Protein AF-A0A9D0C7T7-F1 (afdb_monomer_lite)

pLDDT: mean 84.13, std 13.8, range [41.16, 98.75]

Foldseek 3Di:
DALQLLLLLLVLLLLVAPQCQLQQVDPPLVHRNVLSVLLCCLQAVAPDDDDHQVQLLLQLDLQVDFDQFFDPVPVDHPDADRCQVFVKAAAQPDRDIDTAAQFVNDPGDDSVSSVQLSVQLNVLSNVLSPPDDPNHPDDSVSSVSSSLLCLACNLVSSCVRRPRNPCSVQRACGSVHSNGGVSSSSLSSSLLSLDNDFFDPPCLVPQSFKKKKKKFWDDLPLQLQLDDWLLLNLLSLQLLLQLQVLLCVLVCVQRNQSQWNPPRLHLQLLSLLVVVVVPVVSHDPPDFSADSHSPHHRMTMGIAGCHDCPGSHHHPVVSQVSSQVSSLVSQLVLLVLLVVVLPVQFDPVWQAPLLVVLNCVCSVHPLTGMDMDMDGLHQQDDAPAQFACDDPDPPDDGDDGDPVNVVSLVVVCVVQVVLDDPVVSNVLSNVLSVSCNRPVPSNRRYNNSVVSSVSSRVSVRVVVVVPDDRDQQEDPLSALDAFPRSRRHHFRTPPDDDPDDDDSVNRVVSQLCRCLGCVNPVVSRSPGTHRSSSSSSVCSVVSQQPPPPPPARGPVLCRHQNRDPVSSQVQLVVVPDPVSTNDDDSQTPVCVVCVVVVVVVVVVPPD

Radius of gyration: 28.79 Å; chains: 1; bounding box: 84×63×86 Å

Structure (mmCIF, N/CA/C/O backbone):
data_AF-A0A9D0C7T7-F1
#
_entry.id   AF-A0A9D0C7T7-F1
#
loop_
_atom_site.group_PDB
_atom_site.id
_atom_site.type_symbol
_atom_site.label_atom_id
_atom_site.label_alt_id
_atom_site.label_comp_id
_atom_site.label_asym_id
_atom_site.label_entity_id
_atom_site.label_seq_id
_atom_site.pdbx_PDB_ins_code
_atom_site.Cartn_x
_atom_site.Cartn_y
_atom_site.Cartn_z
_atom_site.occupancy
_atom_site.B_iso_or_equiv
_atom_site.auth_seq_id
_atom_site.auth_comp_id
_atom_site.auth_asym_id
_atom_site.auth_atom_id
_atom_site.pdbx_PDB_model_num
ATOM 1 N N . MET A 1 1 ? 7.293 20.516 -14.086 1.00 87.88 1 MET A N 1
ATOM 2 C CA . MET A 1 1 ? 6.250 19.518 -14.414 1.00 87.88 1 MET A CA 1
ATOM 3 C C . MET A 1 1 ? 4.937 19.943 -13.769 1.00 87.88 1 MET A C 1
ATOM 5 O O . MET A 1 1 ? 4.968 20.251 -12.583 1.00 87.88 1 MET A O 1
ATOM 9 N N . ASN A 1 2 ? 3.841 20.004 -14.530 1.00 90.88 2 ASN A N 1
ATOM 10 C CA . ASN A 1 2 ? 2.481 20.235 -14.020 1.00 90.88 2 ASN A CA 1
ATOM 11 C C . ASN A 1 2 ? 1.720 18.895 -13.885 1.00 90.88 2 ASN A C 1
ATOM 13 O O . ASN A 1 2 ? 2.269 17.847 -14.220 1.00 90.88 2 ASN A O 1
ATOM 17 N N . GLU A 1 3 ? 0.476 18.930 -13.403 1.00 93.44 3 GLU A N 1
ATOM 18 C CA . GLU A 1 3 ? -0.341 17.728 -13.174 1.00 93.44 3 GLU A CA 1
ATOM 19 C C . GLU A 1 3 ? -0.615 16.918 -14.454 1.00 93.44 3 GLU A C 1
ATOM 21 O O . GLU A 1 3 ? -0.442 15.701 -14.453 1.00 93.44 3 GLU A O 1
ATOM 26 N N . LYS A 1 4 ? -0.971 17.586 -15.563 1.00 91.81 4 LYS A N 1
ATOM 27 C CA . LYS A 1 4 ? -1.205 16.932 -16.865 1.00 91.81 4 LYS A CA 1
ATOM 28 C C . LYS A 1 4 ? 0.026 16.133 -17.305 1.00 91.81 4 LYS A C 1
ATOM 30 O O . LYS A 1 4 ? -0.059 14.927 -17.516 1.00 91.81 4 LYS A O 1
ATOM 35 N N . ALA A 1 5 ? 1.185 16.793 -17.334 1.00 91.44 5 ALA A N 1
ATOM 36 C CA . ALA A 1 5 ? 2.447 16.177 -17.730 1.00 91.44 5 ALA A CA 1
ATOM 37 C C . ALA A 1 5 ? 2.862 15.026 -16.798 1.00 91.44 5 ALA A C 1
ATOM 39 O O . ALA A 1 5 ? 3.502 14.078 -17.242 1.00 91.44 5 ALA A O 1
ATOM 40 N N . PHE A 1 6 ? 2.514 15.089 -15.510 1.00 94.94 6 PHE A N 1
ATOM 41 C CA . PHE A 1 6 ? 2.786 14.005 -14.566 1.00 94.94 6 PHE A CA 1
ATOM 42 C C . PHE A 1 6 ? 1.977 12.742 -14.892 1.00 94.94 6 PHE A C 1
ATOM 44 O O . PHE A 1 6 ? 2.557 11.658 -14.983 1.00 94.94 6 PHE A O 1
ATOM 51 N N . TRP A 1 7 ? 0.665 12.867 -15.117 1.00 95.00 7 TRP A N 1
ATOM 52 C CA . TRP A 1 7 ? -0.179 11.717 -15.462 1.00 95.00 7 TRP A CA 1
ATOM 53 C C . TRP A 1 7 ? 0.130 11.155 -16.854 1.00 95.00 7 TRP A C 1
ATOM 55 O O . TRP A 1 7 ? 0.184 9.935 -17.012 1.00 95.00 7 TRP A O 1
ATOM 65 N N . GLU A 1 8 ? 0.435 12.010 -17.835 1.00 93.00 8 GLU A N 1
ATOM 66 C CA . GLU A 1 8 ? 0.953 11.575 -19.142 1.00 93.00 8 GLU A CA 1
ATOM 67 C C . GLU A 1 8 ? 2.230 10.750 -18.980 1.00 93.00 8 GLU A C 1
ATOM 69 O O . GLU A 1 8 ? 2.336 9.654 -19.531 1.00 93.00 8 GLU A O 1
ATOM 74 N N . GLN A 1 9 ? 3.188 11.233 -18.181 1.00 94.69 9 GLN A N 1
ATOM 75 C CA . GLN A 1 9 ? 4.415 10.486 -17.926 1.00 94.69 9 GLN A CA 1
ATOM 76 C C . GLN A 1 9 ? 4.139 9.172 -17.199 1.00 94.69 9 GLN A C 1
ATOM 78 O O . GLN A 1 9 ? 4.751 8.178 -17.558 1.00 94.69 9 GLN A O 1
ATOM 83 N N . LYS A 1 10 ? 3.191 9.092 -16.260 1.00 96.56 10 LYS A N 1
ATOM 84 C CA . LYS A 1 10 ? 2.819 7.807 -15.641 1.00 96.56 10 LYS A CA 1
ATOM 85 C C . LYS A 1 10 ? 2.302 6.780 -16.645 1.00 96.56 10 LYS A C 1
ATOM 87 O O . LYS A 1 10 ? 2.719 5.625 -16.588 1.00 96.56 10 LYS A O 1
ATOM 92 N N . ILE A 1 11 ? 1.442 7.193 -17.575 1.00 95.19 11 ILE A N 1
ATOM 93 C CA . ILE A 1 11 ? 0.950 6.321 -18.654 1.00 95.19 11 ILE A CA 1
ATOM 94 C C . ILE A 1 11 ? 2.106 5.904 -19.572 1.00 95.19 11 ILE A C 1
ATOM 96 O O . ILE A 1 11 ? 2.225 4.735 -19.937 1.00 95.19 11 ILE A O 1
ATOM 100 N N . ILE A 1 12 ? 2.998 6.837 -19.909 1.00 94.75 12 ILE A N 1
ATOM 101 C CA . ILE A 1 12 ? 4.185 6.529 -20.708 1.00 94.75 12 ILE A CA 1
ATOM 102 C C . ILE A 1 12 ? 5.079 5.518 -19.977 1.00 94.75 12 ILE A C 1
ATOM 104 O O . ILE A 1 12 ? 5.493 4.540 -20.587 1.00 94.75 12 ILE A O 1
ATOM 108 N N . GLN A 1 13 ? 5.346 5.703 -18.682 1.00 95.81 13 GLN A N 1
ATOM 109 C CA . GLN A 1 13 ? 6.216 4.824 -17.896 1.00 95.81 13 GLN A CA 1
ATOM 110 C C . GLN A 1 13 ? 5.594 3.443 -17.645 1.00 95.81 13 GLN A C 1
ATOM 112 O O . GLN A 1 13 ? 6.314 2.451 -17.690 1.00 95.81 13 GLN A O 1
ATOM 117 N N . ILE A 1 14 ? 4.279 3.324 -17.435 1.00 95.50 14 ILE A N 1
ATOM 118 C CA . ILE A 1 14 ? 3.660 1.998 -17.254 1.00 95.50 14 ILE A CA 1
ATOM 119 C C . ILE A 1 14 ? 3.637 1.177 -18.558 1.00 95.50 14 ILE A C 1
ATOM 121 O O . ILE A 1 14 ? 3.566 -0.047 -18.506 1.00 95.50 14 ILE A O 1
ATOM 125 N N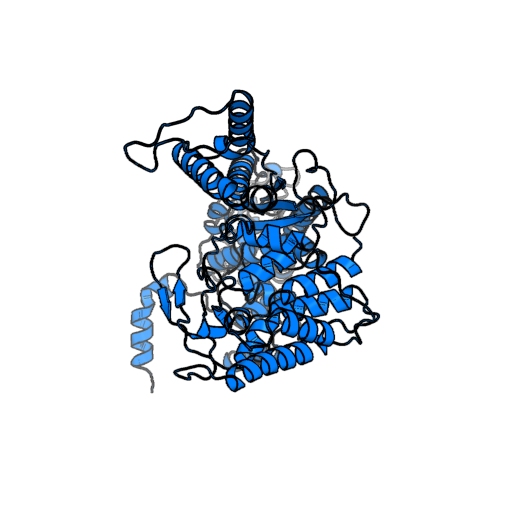 . LEU A 1 15 ? 3.729 1.837 -19.721 1.00 94.62 15 LEU A N 1
ATOM 126 C CA . LEU A 1 15 ? 3.712 1.206 -21.048 1.00 94.62 15 LEU A CA 1
ATOM 127 C C . LEU A 1 15 ? 5.067 1.200 -21.767 1.00 94.62 15 LEU A C 1
ATOM 129 O O . LEU A 1 15 ? 5.160 0.604 -22.841 1.00 94.62 15 LEU A O 1
ATOM 133 N N . HIS A 1 16 ? 6.100 1.858 -21.222 1.00 93.19 16 HIS A N 1
ATOM 134 C CA . HIS A 1 16 ? 7.382 2.045 -21.916 1.00 93.19 16 HIS A CA 1
ATOM 135 C C . HIS A 1 16 ? 8.000 0.703 -22.328 1.00 93.19 16 HIS A C 1
ATOM 137 O O . HIS A 1 16 ? 8.492 0.559 -23.451 1.00 93.19 16 HIS A O 1
ATOM 143 N N . ASP A 1 17 ? 7.871 -0.287 -21.446 1.00 93.38 17 ASP A N 1
ATOM 144 C CA . ASP A 1 17 ? 8.117 -1.685 -21.724 1.00 93.38 17 ASP A CA 1
ATOM 145 C C . ASP A 1 17 ? 6.783 -2.453 -21.770 1.00 93.38 17 ASP A C 1
ATOM 147 O O . ASP A 1 17 ? 6.101 -2.580 -20.751 1.00 93.38 17 ASP A O 1
ATOM 151 N N . PRO A 1 18 ? 6.394 -3.004 -22.931 1.00 93.75 18 PRO A N 1
ATOM 152 C CA . PRO A 1 18 ? 5.164 -3.769 -23.043 1.00 93.75 18 PRO A CA 1
ATOM 153 C C . PRO A 1 18 ? 5.311 -5.104 -22.293 1.00 93.75 18 PRO A C 1
ATOM 155 O O . PRO A 1 18 ? 6.392 -5.698 -22.338 1.00 93.75 18 PRO A O 1
ATOM 158 N N . PRO A 1 19 ? 4.246 -5.644 -21.672 1.00 93.38 19 PRO A N 1
ATOM 159 C CA . PRO A 1 19 ? 4.313 -6.900 -20.924 1.00 93.38 19 PRO A CA 1
ATOM 160 C C . PRO A 1 19 ? 4.944 -8.075 -21.683 1.00 93.38 19 PRO A C 1
ATOM 162 O O . PRO A 1 19 ? 5.666 -8.872 -21.094 1.00 93.38 19 PRO A O 1
ATOM 165 N N . ALA A 1 20 ? 4.742 -8.160 -23.003 1.00 91.94 20 ALA A N 1
ATOM 166 C CA . ALA A 1 20 ? 5.346 -9.206 -23.833 1.00 91.94 20 ALA A CA 1
ATOM 167 C C . ALA A 1 20 ? 6.800 -8.936 -24.271 1.00 91.94 20 ALA A C 1
ATOM 169 O O . ALA A 1 20 ? 7.340 -9.708 -25.070 1.00 91.94 20 ALA A O 1
ATOM 170 N N . LYS A 1 21 ? 7.458 -7.874 -23.781 1.00 92.56 21 LYS A N 1
ATOM 171 C CA . LYS A 1 21 ? 8.836 -7.473 -24.134 1.00 92.56 21 LYS A CA 1
ATOM 172 C C . LYS A 1 21 ? 9.820 -8.646 -24.278 1.00 92.56 21 LYS A C 1
ATOM 174 O O . LYS A 1 21 ? 10.539 -8.642 -25.282 1.00 92.56 21 LYS A O 1
ATOM 179 N N . PRO A 1 22 ? 9.853 -9.660 -23.385 1.00 91.19 22 PRO A N 1
ATOM 180 C CA . PRO A 1 22 ? 10.779 -10.790 -23.517 1.00 91.19 22 PRO A CA 1
ATOM 181 C C . PRO A 1 22 ? 10.684 -11.544 -24.856 1.00 91.19 22 PRO A C 1
ATOM 183 O O . PRO A 1 22 ? 11.699 -12.015 -25.374 1.00 91.19 22 PRO A O 1
ATOM 186 N N . TYR A 1 23 ? 9.494 -11.617 -25.462 1.00 89.94 23 TYR A N 1
ATOM 187 C CA . TYR A 1 23 ? 9.277 -12.259 -26.765 1.00 89.94 23 TYR A CA 1
ATOM 188 C C . TYR A 1 23 ? 9.706 -11.373 -27.943 1.00 89.94 23 TYR A C 1
ATOM 190 O O . TYR A 1 23 ? 10.249 -11.872 -28.931 1.00 89.94 23 TYR A O 1
ATOM 198 N N . PHE A 1 24 ? 9.576 -10.052 -27.811 1.00 88.50 24 PHE A N 1
ATOM 199 C CA . PHE A 1 24 ? 9.974 -9.065 -28.826 1.00 88.50 24 PHE A CA 1
ATOM 200 C C . PHE A 1 24 ? 11.484 -8.766 -28.850 1.00 88.50 24 PHE A C 1
ATOM 202 O O . PHE A 1 24 ? 11.944 -7.886 -29.582 1.00 88.50 24 PHE A O 1
ATOM 209 N N . LEU A 1 25 ? 12.281 -9.491 -28.059 1.00 83.25 25 LEU A N 1
ATOM 210 C CA . LEU A 1 25 ? 13.737 -9.554 -28.216 1.00 83.25 25 LEU A CA 1
ATOM 211 C C . LEU A 1 25 ? 14.161 -10.586 -29.274 1.00 83.25 25 LEU A C 1
ATOM 213 O O . LEU A 1 25 ? 15.328 -10.621 -29.658 1.00 83.25 25 LEU A O 1
ATOM 217 N N . ARG A 1 26 ? 13.235 -11.421 -29.772 1.00 81.12 26 ARG A N 1
ATOM 218 C CA . ARG A 1 26 ? 13.490 -12.360 -30.874 1.00 81.12 26 ARG A CA 1
ATOM 219 C C . ARG A 1 26 ? 13.898 -11.605 -32.152 1.00 81.12 26 ARG A C 1
ATOM 221 O O . ARG A 1 26 ? 13.257 -10.602 -32.481 1.00 81.12 26 ARG A O 1
ATOM 228 N N . PRO A 1 27 ? 14.887 -12.093 -32.927 1.00 76.19 27 PRO A N 1
ATOM 229 C CA . PRO A 1 27 ? 15.215 -11.515 -34.228 1.00 76.19 27 PRO A CA 1
ATOM 230 C C . PRO A 1 27 ? 13.990 -11.487 -35.152 1.00 76.19 27 PRO A C 1
ATOM 232 O O . PRO A 1 27 ? 13.154 -12.391 -35.112 1.00 76.19 27 PRO A O 1
ATOM 235 N N . HIS A 1 28 ? 13.880 -10.445 -35.976 1.00 74.94 28 HIS A N 1
ATOM 236 C CA . HIS A 1 28 ? 12.771 -10.234 -36.920 1.00 74.94 28 HIS A CA 1
ATOM 237 C C . HIS A 1 28 ? 11.369 -10.062 -36.297 1.00 74.94 28 HIS A C 1
ATOM 239 O O . HIS A 1 28 ? 10.393 -10.019 -37.032 1.00 74.94 28 HIS A O 1
ATOM 245 N N . SER A 1 29 ? 11.244 -9.890 -34.974 1.00 74.88 29 SER A N 1
ATOM 246 C CA . SER A 1 29 ? 9.956 -9.604 -34.301 1.00 74.88 29 SER A CA 1
ATOM 247 C C . SER A 1 29 ? 9.494 -8.138 -34.401 1.00 74.88 29 SER A C 1
ATOM 249 O O . SER A 1 29 ? 8.502 -7.750 -33.793 1.00 74.88 29 SER A O 1
ATOM 251 N N . GLY A 1 30 ? 10.244 -7.276 -35.096 1.00 72.38 30 GLY A N 1
ATOM 252 C CA . GLY A 1 30 ? 9.969 -5.834 -35.182 1.00 72.38 30 GLY A CA 1
ATOM 253 C C . GLY A 1 30 ? 10.356 -5.015 -33.938 1.00 72.38 30 GLY A C 1
ATOM 254 O O . GLY A 1 30 ? 10.444 -3.792 -34.034 1.00 72.38 30 GLY A O 1
ATOM 255 N N . GLY A 1 31 ? 10.663 -5.671 -32.812 1.00 85.31 31 GLY A N 1
ATOM 256 C CA . GLY A 1 31 ? 11.183 -5.055 -31.590 1.00 85.31 31 GLY A CA 1
ATOM 257 C C . GLY A 1 31 ? 10.112 -4.441 -30.678 1.00 85.31 31 GLY A C 1
ATOM 258 O O . GLY A 1 31 ? 9.139 -3.840 -31.129 1.00 85.31 31 GLY A O 1
ATOM 259 N N . HIS A 1 32 ? 10.329 -4.537 -29.362 1.00 88.62 32 HIS A N 1
ATOM 260 C CA . HIS A 1 32 ? 9.368 -4.081 -28.344 1.00 88.62 32 HIS A CA 1
ATOM 261 C C . HIS A 1 32 ? 9.060 -2.579 -28.435 1.00 88.62 32 HIS A C 1
ATOM 263 O O . HIS A 1 32 ? 7.919 -2.189 -28.231 1.00 88.62 32 HIS A O 1
ATOM 269 N N . LYS A 1 33 ? 10.030 -1.741 -28.832 1.00 90.12 33 LYS A N 1
ATOM 270 C CA . LYS A 1 33 ? 9.834 -0.286 -28.982 1.00 90.12 33 LYS A CA 1
ATOM 271 C C . LYS A 1 33 ? 8.748 0.074 -29.998 1.00 90.12 33 LYS A C 1
ATOM 273 O O . LYS A 1 33 ? 8.027 1.045 -29.797 1.00 90.12 33 LYS A O 1
ATOM 278 N N . LYS A 1 34 ? 8.616 -0.702 -31.082 1.00 90.75 34 LYS A N 1
ATOM 279 C CA . LYS A 1 34 ? 7.557 -0.490 -32.079 1.00 90.75 34 LYS A CA 1
ATOM 280 C C . LYS A 1 34 ? 6.185 -0.757 -31.463 1.00 90.75 34 LYS A C 1
ATOM 282 O O . LYS A 1 34 ? 5.273 0.039 -31.655 1.00 90.75 34 LYS A O 1
ATOM 287 N N . LEU A 1 35 ? 6.062 -1.842 -30.697 1.00 92.06 35 LEU A N 1
ATOM 288 C CA . LEU A 1 35 ? 4.839 -2.161 -29.965 1.00 92.06 35 LEU A CA 1
ATOM 289 C C . LEU A 1 35 ? 4.521 -1.085 -28.915 1.00 92.06 35 LEU A C 1
ATOM 291 O O . LEU A 1 35 ? 3.381 -0.644 -28.855 1.00 92.06 35 LEU A O 1
ATOM 295 N N . THR A 1 36 ? 5.511 -0.603 -28.156 1.00 92.75 36 THR A N 1
ATOM 296 C CA . THR A 1 36 ? 5.343 0.520 -27.216 1.00 92.75 36 THR A CA 1
ATOM 297 C C . THR A 1 36 ? 4.719 1.733 -27.899 1.00 92.75 36 THR A C 1
ATOM 299 O O . THR A 1 36 ? 3.727 2.263 -27.411 1.00 92.75 36 THR A O 1
ATOM 302 N N . LEU A 1 37 ? 5.265 2.162 -29.044 1.00 90.88 37 LEU A N 1
ATOM 303 C CA . LEU A 1 37 ? 4.732 3.309 -29.785 1.00 90.88 37 LEU A CA 1
ATOM 304 C C . LEU A 1 37 ? 3.280 3.074 -30.212 1.00 90.88 37 LEU A C 1
ATOM 306 O O . LEU A 1 37 ? 2.445 3.936 -29.973 1.00 90.88 37 LEU A O 1
ATOM 310 N N . GLN A 1 38 ? 2.961 1.884 -30.731 1.00 91.56 38 GLN A N 1
ATOM 311 C CA . GLN A 1 38 ? 1.590 1.519 -31.106 1.00 91.56 38 GLN A CA 1
ATOM 312 C C . GLN A 1 38 ? 0.622 1.536 -29.916 1.00 91.56 38 GLN A C 1
ATOM 314 O O . GLN A 1 38 ? -0.512 1.984 -30.060 1.00 91.56 38 GLN A O 1
ATOM 319 N N . LEU A 1 39 ? 1.045 1.050 -28.745 1.00 92.25 39 LEU A N 1
ATOM 320 C CA . LEU A 1 39 ? 0.231 1.098 -27.528 1.00 92.25 39 LEU A CA 1
ATOM 321 C C . LEU A 1 39 ? 0.016 2.540 -27.071 1.00 92.25 39 LEU A C 1
ATOM 323 O O . LEU A 1 39 ? -1.104 2.922 -26.750 1.00 92.25 39 LEU A O 1
ATOM 327 N N . LEU A 1 40 ? 1.062 3.364 -27.091 1.00 90.69 40 LEU A N 1
ATOM 328 C CA . LEU A 1 40 ? 0.939 4.774 -26.740 1.00 90.69 40 LEU A CA 1
ATOM 329 C C . LEU A 1 40 ? 0.078 5.544 -27.756 1.00 90.69 40 LEU A C 1
ATOM 331 O O . LEU A 1 40 ? -0.634 6.450 -27.346 1.00 90.69 40 LEU A O 1
ATOM 335 N N . ASP A 1 41 ? 0.095 5.182 -29.042 1.00 88.56 41 ASP A N 1
ATOM 336 C CA . ASP A 1 41 ? -0.775 5.767 -30.078 1.00 88.56 41 ASP A CA 1
ATOM 337 C C . ASP A 1 41 ? -2.248 5.449 -29.859 1.00 88.56 41 ASP A C 1
ATOM 339 O O . ASP A 1 41 ? -3.102 6.289 -30.130 1.00 88.56 41 ASP A O 1
ATOM 343 N N . ILE A 1 42 ? -2.536 4.271 -29.310 1.00 89.12 42 ILE A N 1
ATOM 344 C CA . ILE A 1 42 ? -3.887 3.889 -28.898 1.00 89.12 42 ILE A CA 1
ATOM 345 C C . ILE A 1 42 ? -4.333 4.691 -27.668 1.00 89.12 42 ILE A C 1
ATOM 347 O O . ILE A 1 42 ? -5.474 5.136 -27.616 1.00 89.12 42 ILE A O 1
ATOM 351 N N . VAL A 1 43 ? -3.456 4.855 -26.673 1.00 88.75 43 VAL A N 1
ATOM 352 C CA . VAL A 1 43 ? -3.839 5.377 -25.347 1.00 88.75 43 VAL A CA 1
ATOM 353 C C . VAL A 1 43 ? -3.739 6.901 -25.247 1.00 88.75 43 VAL A C 1
ATOM 355 O O . VAL A 1 43 ? -4.521 7.526 -24.542 1.00 88.75 43 VAL A O 1
ATOM 358 N N . LEU A 1 44 ? -2.775 7.509 -25.936 1.00 86.12 44 LEU A N 1
ATOM 359 C CA . LEU A 1 44 ? -2.462 8.938 -25.885 1.00 86.12 44 LEU A CA 1
ATOM 360 C C . LEU A 1 44 ? -2.357 9.521 -27.312 1.00 86.12 44 LEU A C 1
ATOM 362 O O . LEU A 1 44 ? -1.272 9.997 -27.670 1.00 86.12 44 LEU A O 1
ATOM 366 N N . PRO A 1 45 ? -3.412 9.483 -28.151 1.00 76.69 45 PRO A N 1
ATOM 367 C CA . PRO A 1 45 ? -3.367 9.955 -29.528 1.00 76.69 45 PRO A CA 1
ATOM 368 C C . PRO A 1 45 ? -3.110 11.465 -29.525 1.00 76.69 45 PRO A C 1
ATOM 370 O O . PRO A 1 45 ? -3.949 12.249 -29.097 1.00 76.69 45 PRO A O 1
ATOM 373 N N . GLN A 1 46 ? -1.918 11.873 -29.948 1.00 70.25 46 GLN A N 1
ATOM 374 C CA . GLN A 1 46 ? -1.492 13.271 -29.970 1.00 70.25 46 GLN A CA 1
ATOM 375 C C . GLN A 1 46 ? -0.588 13.502 -31.179 1.00 70.25 46 GLN A C 1
ATOM 377 O O . GLN A 1 46 ? 0.113 12.584 -31.614 1.00 70.25 46 GLN A O 1
ATOM 382 N N . GLU A 1 47 ? -0.606 14.717 -31.723 1.00 51.25 47 GLU A N 1
ATOM 383 C CA . GLU A 1 47 ? 0.280 15.095 -32.821 1.00 51.25 47 GLU A CA 1
ATOM 384 C C . GLU A 1 47 ? 1.691 15.379 -32.282 1.00 51.25 47 GLU A C 1
ATOM 386 O O . GLU A 1 47 ? 1.896 16.285 -31.477 1.00 51.25 47 GLU A O 1
ATOM 391 N N . GLY A 1 48 ? 2.680 14.597 -32.728 1.00 53.25 48 GLY A N 1
ATOM 392 C CA . GLY A 1 48 ? 4.099 14.813 -32.425 1.00 53.25 48 GLY A CA 1
ATOM 393 C C . GLY A 1 48 ? 4.767 13.726 -31.564 1.00 53.25 48 GLY A C 1
ATOM 394 O O . GLY A 1 48 ? 4.122 12.796 -31.079 1.00 53.25 48 GLY A O 1
ATOM 395 N N . PRO A 1 49 ? 6.103 13.792 -31.404 1.00 53.25 49 PRO A N 1
ATOM 396 C CA . PRO A 1 49 ? 6.870 12.769 -30.700 1.00 53.25 49 PRO A CA 1
ATOM 397 C C . PRO A 1 49 ? 6.645 12.826 -29.182 1.00 53.25 49 PRO A C 1
ATOM 399 O O . PRO A 1 49 ? 6.946 13.826 -28.530 1.00 53.25 49 PRO A O 1
ATOM 402 N N . ARG A 1 50 ? 6.199 11.709 -28.591 1.00 70.94 50 ARG A N 1
ATOM 403 C CA . ARG A 1 50 ? 6.138 11.552 -27.129 1.00 70.94 50 ARG A CA 1
ATOM 404 C C . ARG A 1 50 ? 7.550 11.424 -26.560 1.00 70.94 50 ARG A C 1
ATOM 406 O O . ARG A 1 50 ? 8.288 10.504 -26.913 1.00 70.94 50 ARG A O 1
ATOM 413 N N . SER A 1 51 ? 7.920 12.320 -25.648 1.00 74.62 51 SER A N 1
ATOM 414 C CA . SER A 1 51 ? 9.211 12.247 -24.963 1.00 74.62 51 SER A CA 1
ATOM 415 C C . SER A 1 51 ? 9.104 11.368 -23.716 1.00 74.62 51 SER A C 1
ATOM 417 O O . SER A 1 51 ? 8.566 11.782 -22.686 1.00 74.62 51 SER A O 1
ATOM 419 N N . LEU A 1 52 ? 9.612 10.136 -23.814 1.00 81.06 52 LEU A N 1
ATOM 420 C CA . LEU A 1 52 ? 9.858 9.280 -22.655 1.00 81.06 52 LEU A CA 1
ATOM 421 C C . LEU A 1 52 ? 10.989 9.889 -21.823 1.00 81.06 52 LEU A C 1
ATOM 423 O O . LEU A 1 52 ? 12.136 9.967 -22.276 1.00 81.06 52 LEU A O 1
ATOM 427 N N . GLN A 1 53 ? 10.693 10.263 -20.579 1.00 82.12 53 GLN A N 1
ATOM 428 C CA . GLN A 1 53 ? 11.754 10.576 -19.628 1.00 82.12 53 GLN A CA 1
ATOM 429 C C . GLN A 1 53 ? 12.538 9.299 -19.325 1.00 82.12 53 GLN A C 1
ATOM 431 O O . GLN A 1 53 ? 11.980 8.299 -18.884 1.00 82.12 53 GLN A O 1
ATOM 436 N N . THR A 1 54 ? 13.847 9.328 -19.574 1.00 86.44 54 THR A N 1
ATOM 437 C CA . THR A 1 54 ? 14.717 8.150 -19.395 1.00 86.44 54 THR A CA 1
ATOM 438 C C . THR A 1 54 ? 15.167 7.947 -17.950 1.00 86.44 54 THR A C 1
ATOM 440 O O . THR A 1 54 ? 15.683 6.887 -17.609 1.00 86.44 54 THR A O 1
ATOM 443 N N . ILE A 1 55 ? 15.019 8.964 -17.097 1.00 89.25 55 ILE A N 1
ATOM 444 C CA . ILE A 1 55 ? 15.478 8.911 -15.706 1.00 89.25 55 ILE A CA 1
ATOM 445 C C . ILE A 1 55 ? 14.644 7.938 -14.854 1.00 89.25 55 ILE A C 1
ATOM 447 O O . ILE A 1 55 ? 15.271 7.130 -14.169 1.00 89.25 55 ILE A O 1
ATOM 451 N N . PRO A 1 56 ? 13.295 7.929 -14.911 1.00 92.44 56 PRO A N 1
ATOM 452 C CA . PRO A 1 56 ? 12.492 6.985 -14.132 1.00 92.44 56 PRO A CA 1
ATOM 453 C C . PRO A 1 56 ? 12.825 5.512 -14.419 1.00 92.44 56 PRO A C 1
ATOM 455 O O . PRO A 1 56 ? 13.076 4.768 -13.476 1.00 92.44 56 PRO A O 1
ATOM 458 N N . ASP A 1 57 ? 12.937 5.115 -15.693 1.00 90.19 57 ASP A N 1
ATOM 459 C CA . ASP A 1 57 ? 13.373 3.765 -16.103 1.00 90.19 57 ASP A CA 1
ATOM 460 C C . ASP A 1 57 ? 14.767 3.417 -15.545 1.00 90.19 57 ASP A C 1
ATOM 462 O O . ASP A 1 57 ? 14.962 2.376 -14.916 1.00 90.19 57 ASP A O 1
ATOM 466 N N . ARG A 1 58 ? 15.749 4.320 -15.675 1.00 86.88 58 ARG A N 1
ATOM 467 C CA . ARG A 1 58 ? 17.107 4.089 -15.141 1.00 86.88 58 ARG A CA 1
ATOM 468 C C . ARG A 1 58 ? 17.129 3.937 -13.621 1.00 86.88 58 ARG A C 1
ATOM 470 O O . ARG A 1 58 ? 17.913 3.141 -13.098 1.00 86.88 58 ARG A O 1
ATOM 477 N N . LEU A 1 59 ? 16.310 4.708 -12.910 1.00 89.00 59 LEU A N 1
ATOM 478 C CA . LEU A 1 59 ? 16.193 4.609 -11.460 1.00 89.00 59 LEU A CA 1
ATOM 479 C C . LEU A 1 59 ? 15.521 3.299 -11.049 1.00 89.00 59 LEU A C 1
ATOM 481 O O . LEU A 1 59 ? 16.085 2.595 -10.214 1.00 89.00 59 LEU A O 1
ATOM 485 N N . ALA A 1 60 ? 14.400 2.943 -11.679 1.00 90.88 60 ALA A N 1
ATOM 486 C CA . ALA A 1 60 ? 13.706 1.677 -11.459 1.00 90.88 60 ALA A CA 1
ATOM 487 C C . ALA A 1 60 ? 14.626 0.483 -11.739 1.00 90.88 60 ALA A C 1
ATOM 489 O O . ALA A 1 60 ? 14.873 -0.322 -10.849 1.00 90.88 60 ALA A O 1
ATOM 490 N N . THR A 1 61 ? 15.259 0.447 -12.915 1.00 86.81 61 THR A N 1
ATOM 491 C CA . THR A 1 61 ? 16.211 -0.605 -13.294 1.00 86.81 61 THR A CA 1
ATOM 492 C C . THR A 1 61 ? 17.306 -0.786 -12.242 1.00 86.81 61 THR A C 1
ATOM 494 O O . THR A 1 61 ? 17.598 -1.920 -11.874 1.00 86.81 61 THR A O 1
ATOM 497 N N . GLY A 1 62 ? 17.904 0.305 -11.744 1.00 83.06 62 GLY A N 1
ATOM 498 C CA . GLY A 1 62 ? 18.952 0.219 -10.721 1.00 83.06 62 GLY A CA 1
ATOM 499 C C . GLY A 1 62 ? 18.454 -0.218 -9.342 1.00 83.06 62 GLY A C 1
ATOM 500 O O . GLY A 1 62 ? 19.247 -0.742 -8.566 1.00 83.06 62 GLY A O 1
ATOM 501 N N . ALA A 1 63 ? 17.174 0.000 -9.028 1.00 87.00 63 ALA A N 1
ATOM 502 C CA . ALA A 1 63 ? 16.551 -0.481 -7.797 1.00 87.00 63 ALA A CA 1
ATOM 503 C C . ALA A 1 63 ? 16.156 -1.967 -7.890 1.00 87.00 63 ALA A C 1
ATOM 505 O O . ALA A 1 63 ? 16.294 -2.692 -6.905 1.00 87.00 63 ALA A O 1
ATOM 506 N N . ASP A 1 64 ? 15.699 -2.411 -9.064 1.00 83.88 64 ASP A N 1
ATOM 507 C CA . ASP A 1 64 ? 15.198 -3.769 -9.305 1.00 83.88 64 ASP A CA 1
ATOM 508 C C . ASP A 1 64 ? 16.329 -4.796 -9.422 1.00 83.88 64 ASP A C 1
ATOM 510 O O . ASP A 1 64 ? 16.237 -5.920 -8.922 1.00 83.88 64 ASP A O 1
ATOM 514 N N . ARG A 1 65 ? 17.403 -4.427 -10.129 1.00 77.75 65 ARG A N 1
ATOM 515 C CA . ARG A 1 65 ? 18.496 -5.339 -10.468 1.00 77.75 65 ARG A CA 1
ATOM 516 C C . ARG A 1 65 ? 19.825 -4.610 -10.618 1.00 77.75 65 ARG A C 1
ATOM 518 O O . ARG A 1 65 ? 19.872 -3.424 -10.941 1.00 77.75 65 ARG A O 1
ATOM 525 N N . PRO A 1 66 ? 20.946 -5.330 -10.494 1.00 67.00 66 PRO A N 1
ATOM 526 C CA . PRO A 1 66 ? 22.207 -4.783 -10.942 1.00 67.00 66 PRO A CA 1
ATOM 527 C C . PRO A 1 66 ? 22.208 -4.521 -12.450 1.00 67.00 66 PRO A C 1
ATOM 529 O O . PRO A 1 66 ? 21.675 -5.303 -13.240 1.00 67.00 66 PRO A O 1
ATOM 532 N N . LEU A 1 67 ? 22.847 -3.429 -12.864 1.00 65.06 67 LEU A N 1
ATOM 533 C CA . LEU A 1 67 ? 22.988 -3.087 -14.276 1.00 65.06 67 LEU A CA 1
ATOM 534 C C . LEU A 1 67 ? 23.972 -4.045 -14.962 1.00 65.06 67 LEU A C 1
ATOM 536 O O . LEU A 1 67 ? 25.179 -3.967 -14.759 1.00 65.06 67 LEU A O 1
ATOM 540 N N . LEU A 1 68 ? 23.451 -4.921 -15.824 1.00 63.00 68 LEU A N 1
ATOM 541 C CA . LEU A 1 68 ? 24.225 -5.904 -16.600 1.00 63.00 68 LEU A CA 1
ATOM 542 C C . LEU A 1 68 ? 24.742 -5.353 -17.948 1.00 63.00 68 LEU A C 1
ATOM 544 O O . LEU A 1 68 ? 25.009 -6.104 -18.886 1.00 63.00 68 LEU A O 1
ATOM 548 N N . THR A 1 69 ? 24.830 -4.032 -18.100 1.00 55.41 69 THR A N 1
ATOM 549 C CA . THR A 1 69 ? 25.346 -3.378 -19.315 1.00 55.41 69 THR A CA 1
ATOM 550 C C . THR A 1 69 ? 26.832 -3.077 -19.177 1.00 55.41 69 THR A C 1
ATOM 552 O O . THR A 1 69 ? 27.207 -2.065 -18.590 1.00 55.41 69 THR A O 1
ATOM 555 N N . LEU A 1 70 ? 27.661 -3.935 -19.769 1.00 51.47 70 LEU A N 1
ATOM 556 C CA . LEU A 1 70 ? 29.088 -3.684 -19.983 1.00 51.47 70 LEU A CA 1
ATOM 557 C C . LEU A 1 70 ? 29.295 -2.512 -20.968 1.00 51.47 70 LEU A C 1
ATOM 559 O O . LEU A 1 70 ? 28.394 -2.217 -21.765 1.00 51.47 70 LEU A O 1
ATOM 563 N N . PRO A 1 71 ? 30.444 -1.812 -20.936 1.00 49.12 71 PRO A N 1
ATOM 564 C CA . PRO A 1 71 ? 30.699 -0.692 -21.826 1.00 49.12 71 PRO A CA 1
ATOM 565 C C . PRO A 1 71 ? 30.737 -1.183 -23.273 1.00 49.12 71 PRO A C 1
ATOM 567 O O . PRO A 1 71 ? 31.508 -2.071 -23.628 1.00 49.12 71 PRO A O 1
ATOM 570 N N . SER A 1 72 ? 29.972 -0.523 -24.143 1.00 46.00 72 SER A N 1
ATOM 571 C CA . SER A 1 72 ? 30.001 -0.744 -25.597 1.00 46.00 72 SER A CA 1
ATOM 572 C C . SER A 1 72 ? 31.392 -0.558 -26.219 1.00 46.00 72 SER A C 1
ATOM 574 O O . SER A 1 72 ? 31.630 -1.024 -27.328 1.00 46.00 72 SER A O 1
ATOM 576 N N . ARG A 1 73 ? 32.314 0.106 -25.509 1.00 47.09 73 ARG A N 1
ATOM 577 C CA . ARG A 1 73 ? 33.686 0.381 -25.953 1.00 47.09 73 ARG A CA 1
ATOM 578 C C . ARG A 1 73 ? 34.623 -0.830 -25.946 1.00 47.09 73 ARG A C 1
ATOM 580 O O . ARG A 1 73 ? 35.662 -0.740 -26.584 1.00 47.09 73 ARG A O 1
ATOM 587 N N . GLU A 1 74 ? 34.272 -1.939 -25.292 1.00 47.84 74 GLU A N 1
ATOM 588 C CA . GLU A 1 74 ? 35.170 -3.104 -25.170 1.00 47.84 74 GLU A CA 1
ATOM 589 C C . GLU A 1 74 ? 34.656 -4.375 -25.865 1.00 47.84 74 GLU A C 1
ATOM 591 O O . GLU A 1 74 ? 35.249 -5.436 -25.724 1.00 47.84 74 GLU A O 1
ATOM 596 N N . GLY A 1 75 ? 33.564 -4.305 -26.636 1.00 43.03 75 GLY A N 1
ATOM 597 C CA . GLY A 1 75 ? 33.079 -5.446 -27.431 1.00 43.03 75 GLY A CA 1
ATOM 598 C C . GLY A 1 75 ? 32.487 -6.616 -26.627 1.00 43.03 75 GLY A C 1
ATOM 599 O O . GLY A 1 75 ? 31.953 -7.549 -27.222 1.00 43.03 75 GLY A O 1
ATOM 600 N N . TYR A 1 76 ? 32.504 -6.562 -25.293 1.00 44.69 76 TYR A N 1
ATOM 601 C CA . TYR A 1 76 ? 31.864 -7.552 -24.431 1.00 44.69 76 TYR A CA 1
ATOM 602 C C . TYR A 1 76 ? 30.423 -7.143 -24.137 1.00 44.69 76 TYR A C 1
ATOM 604 O O . TYR A 1 76 ? 30.154 -6.199 -23.400 1.00 44.69 76 TYR A O 1
ATOM 612 N N . TRP A 1 77 ? 29.474 -7.873 -24.709 1.00 53.00 77 TRP A N 1
ATOM 613 C CA . TRP A 1 77 ? 28.056 -7.771 -24.391 1.00 53.00 77 TRP A CA 1
ATOM 614 C C . TRP A 1 77 ? 27.577 -9.146 -23.929 1.00 53.00 77 TRP A C 1
ATOM 616 O O . TRP A 1 77 ? 27.881 -10.144 -24.574 1.00 53.00 77 TRP A O 1
ATOM 626 N N . LEU A 1 78 ? 26.827 -9.210 -22.822 1.00 57.25 78 LEU A N 1
ATOM 627 C CA . LEU A 1 78 ? 26.365 -10.471 -22.211 1.00 57.25 78 LEU A CA 1
ATOM 628 C C . LEU A 1 78 ? 25.392 -11.291 -23.082 1.00 57.25 78 LEU A C 1
ATOM 630 O O . LEU A 1 78 ? 24.891 -12.320 -22.637 1.00 57.25 78 LEU A O 1
ATOM 634 N N . GLY A 1 79 ? 25.113 -10.864 -24.313 1.00 64.31 79 GLY A N 1
ATOM 635 C CA . GLY A 1 79 ? 24.154 -11.538 -25.173 1.00 64.31 79 GLY A CA 1
ATOM 636 C C . GLY A 1 79 ? 22.715 -11.087 -24.920 1.00 64.31 79 GLY A C 1
ATOM 637 O O . GLY A 1 79 ? 22.369 -10.544 -23.867 1.00 64.31 79 GLY A O 1
ATOM 638 N N . ASN A 1 80 ? 21.851 -11.371 -25.895 1.00 69.94 80 ASN A N 1
ATOM 639 C CA . ASN A 1 80 ? 20.413 -11.411 -25.682 1.00 69.94 80 ASN A CA 1
ATOM 640 C C . ASN A 1 80 ? 20.106 -12.805 -25.162 1.00 69.94 80 ASN A C 1
ATOM 642 O O . ASN A 1 80 ? 20.381 -13.784 -25.859 1.00 69.94 80 ASN A O 1
ATOM 646 N N . GLN A 1 81 ? 19.476 -12.889 -23.993 1.00 80.06 81 GLN A N 1
ATOM 647 C CA . GLN A 1 81 ? 18.802 -14.119 -23.612 1.00 80.06 81 GLN A CA 1
ATOM 648 C C . GLN A 1 81 ? 17.423 -14.141 -24.254 1.00 80.06 81 GLN A C 1
ATOM 650 O O . GLN A 1 81 ? 16.548 -13.321 -23.963 1.00 80.06 81 GLN A O 1
ATOM 655 N N . TYR A 1 82 ? 17.267 -15.054 -25.206 1.00 86.25 82 TYR A N 1
ATOM 656 C CA . TYR A 1 82 ? 16.051 -15.207 -25.981 1.00 86.25 82 TYR A CA 1
ATOM 657 C C . TYR A 1 82 ? 15.023 -15.995 -25.175 1.00 86.25 82 TYR A C 1
ATOM 659 O O . TYR A 1 82 ? 14.965 -17.217 -25.271 1.00 86.25 82 TYR A O 1
ATOM 667 N N . PHE A 1 83 ? 14.186 -15.280 -24.426 1.00 89.31 83 PHE A N 1
ATOM 668 C CA . PHE A 1 83 ? 13.173 -15.866 -23.544 1.00 89.31 83 PHE A CA 1
ATOM 669 C C . PHE A 1 83 ? 12.256 -16.882 -24.245 1.00 89.31 83 PHE A C 1
ATOM 671 O O . PHE A 1 83 ? 11.877 -17.886 -23.666 1.00 89.31 83 PHE A O 1
ATOM 678 N N . HIS A 1 84 ? 11.958 -16.687 -25.533 1.00 87.88 84 HIS A N 1
ATOM 679 C CA . HIS A 1 84 ? 11.160 -17.637 -26.318 1.00 87.88 84 HIS A CA 1
ATOM 680 C C . HIS A 1 84 ? 11.825 -19.010 -26.546 1.00 87.88 84 HIS A C 1
ATOM 682 O O . HIS A 1 84 ? 11.160 -19.910 -27.046 1.00 87.88 84 HIS A O 1
ATOM 688 N N . LYS A 1 85 ? 13.130 -19.164 -26.282 1.00 88.69 85 LYS A N 1
ATOM 689 C CA . LYS A 1 85 ? 13.831 -20.457 -26.362 1.00 88.69 85 LYS A CA 1
ATOM 690 C C . LYS A 1 85 ? 13.798 -21.206 -25.037 1.00 88.69 85 LYS A C 1
ATOM 692 O O . LYS A 1 85 ? 13.765 -22.428 -25.042 1.00 88.69 85 LYS A O 1
ATOM 697 N N . ASP A 1 86 ? 13.854 -20.454 -23.945 1.00 87.94 86 ASP A N 1
ATOM 698 C CA . ASP A 1 86 ? 13.888 -20.974 -22.587 1.00 87.94 86 ASP A CA 1
ATOM 699 C C . ASP A 1 86 ? 13.165 -19.987 -21.652 1.00 87.94 86 ASP A C 1
ATOM 701 O O . ASP A 1 86 ? 13.801 -19.088 -21.088 1.00 87.94 86 ASP A O 1
ATOM 705 N N . PRO A 1 87 ? 11.820 -20.054 -21.573 1.00 90.75 87 PRO A N 1
ATOM 706 C CA . PRO A 1 87 ? 11.009 -19.139 -20.770 1.00 90.75 87 PRO A CA 1
ATOM 707 C C . PRO A 1 87 ? 11.126 -19.442 -19.268 1.00 90.75 87 PRO A C 1
ATOM 709 O O . PRO A 1 87 ? 10.172 -19.871 -18.623 1.00 90.75 87 PRO A O 1
ATOM 712 N N . LEU A 1 88 ? 12.309 -19.213 -18.706 1.00 92.00 88 LEU A N 1
ATOM 713 C CA . LEU A 1 88 ? 12.633 -19.472 -17.309 1.00 92.00 88 LEU A CA 1
ATOM 714 C C . LEU A 1 88 ? 12.497 -18.202 -16.464 1.00 92.00 88 LEU A C 1
ATOM 716 O O . LEU A 1 88 ? 13.009 -17.142 -16.828 1.00 92.00 88 LEU A O 1
ATOM 720 N N . VAL A 1 89 ? 11.880 -18.330 -15.292 1.00 94.25 89 VAL A N 1
ATOM 721 C CA . VAL A 1 89 ? 11.930 -17.315 -14.230 1.00 94.25 89 VAL A CA 1
ATOM 722 C C . VAL A 1 89 ? 12.592 -17.876 -12.983 1.00 94.25 89 VAL A C 1
ATOM 724 O O . VAL A 1 89 ? 12.531 -19.077 -12.722 1.00 94.25 89 VAL A O 1
ATOM 727 N N . THR A 1 90 ? 13.256 -17.021 -12.213 1.00 93.25 90 THR A N 1
ATOM 728 C CA . THR A 1 90 ? 13.950 -17.403 -10.979 1.00 93.25 90 THR A CA 1
ATOM 729 C C . THR A 1 90 ? 13.287 -16.765 -9.771 1.00 93.25 90 THR A C 1
ATOM 731 O O . THR A 1 90 ? 12.726 -15.676 -9.837 1.00 93.25 90 THR A O 1
ATOM 734 N N . HIS A 1 91 ? 13.317 -17.451 -8.636 1.00 92.69 91 HIS A N 1
ATOM 735 C CA . HIS A 1 91 ? 12.771 -16.897 -7.408 1.00 92.69 91 HIS A CA 1
ATOM 736 C C . HIS A 1 91 ? 13.723 -15.817 -6.849 1.00 92.69 91 HIS A C 1
ATOM 738 O O . HIS A 1 91 ? 14.923 -16.065 -6.743 1.00 92.69 91 HIS A O 1
ATOM 744 N N . PRO A 1 92 ? 13.242 -14.634 -6.423 1.00 89.25 92 PRO A N 1
ATOM 745 C CA . PRO A 1 92 ? 14.124 -13.549 -5.977 1.00 89.25 92 PRO A CA 1
ATOM 746 C C . PRO A 1 92 ? 14.881 -13.852 -4.675 1.00 89.25 92 PRO A C 1
ATOM 748 O O . PRO A 1 92 ? 15.951 -13.298 -4.444 1.00 89.25 92 PRO A O 1
ATOM 751 N N . LEU A 1 93 ? 14.344 -14.732 -3.822 1.00 89.94 93 LEU A N 1
ATOM 752 C CA . LEU A 1 93 ? 14.918 -15.042 -2.500 1.00 89.94 93 LEU A CA 1
ATOM 753 C C . LEU A 1 93 ? 15.585 -16.420 -2.406 1.00 89.94 93 LEU A C 1
ATOM 755 O O . LEU A 1 93 ? 16.145 -16.757 -1.366 1.00 89.94 93 LEU A O 1
ATOM 759 N N . CYS A 1 94 ? 15.491 -17.258 -3.440 1.00 89.38 94 CYS A N 1
ATOM 760 C CA . CYS A 1 94 ? 16.068 -18.600 -3.395 1.00 89.38 94 CYS A CA 1
ATOM 761 C C . CYS A 1 94 ? 16.531 -19.044 -4.781 1.00 89.38 94 CYS A C 1
ATOM 763 O O . CYS A 1 94 ? 16.195 -18.436 -5.787 1.00 89.38 94 CYS A O 1
ATOM 765 N N . ARG A 1 95 ? 17.309 -20.125 -4.850 1.00 88.62 95 ARG A N 1
ATOM 766 C CA . ARG A 1 95 ? 17.901 -20.610 -6.109 1.00 88.62 95 ARG A CA 1
ATOM 767 C C . ARG A 1 95 ? 16.925 -21.394 -7.000 1.00 88.62 95 ARG A C 1
ATOM 769 O O . ARG A 1 95 ? 17.364 -22.046 -7.939 1.00 88.62 95 ARG A O 1
ATOM 776 N N . SER A 1 96 ? 15.631 -21.368 -6.689 1.00 93.44 96 SER A N 1
ATOM 777 C CA . SER A 1 96 ? 14.616 -22.101 -7.447 1.00 93.44 96 SER A CA 1
ATOM 778 C C . SER A 1 96 ? 14.271 -21.372 -8.739 1.00 93.44 96 SER A C 1
ATOM 780 O O . SER A 1 96 ? 14.302 -20.140 -8.798 1.00 93.44 96 SER A O 1
ATOM 782 N N . SER A 1 97 ? 13.893 -22.135 -9.756 1.00 94.06 97 SER A N 1
ATOM 783 C CA . SER A 1 97 ? 13.428 -21.617 -11.034 1.00 94.06 97 SER A CA 1
ATOM 784 C C . SER A 1 97 ? 12.139 -22.307 -11.468 1.00 94.06 97 SER A C 1
ATOM 786 O O . SER A 1 97 ? 11.816 -23.404 -11.010 1.00 94.06 97 SER A O 1
ATOM 788 N N . LEU A 1 98 ? 11.381 -21.630 -12.323 1.00 93.69 98 LEU A N 1
ATOM 789 C CA . LEU A 1 98 ? 10.117 -22.101 -12.864 1.00 93.69 98 LEU A CA 1
ATOM 790 C C . LEU A 1 98 ? 10.122 -21.905 -14.377 1.00 93.69 98 LEU A C 1
ATOM 792 O O . LEU A 1 98 ? 10.357 -20.797 -14.862 1.00 93.69 98 LEU A O 1
ATOM 796 N N . GLN A 1 99 ? 9.833 -22.978 -15.109 1.00 92.06 99 GLN A N 1
ATOM 797 C CA . GLN A 1 99 ? 9.586 -22.898 -16.542 1.00 92.06 99 GLN A CA 1
ATOM 798 C C . GLN A 1 99 ? 8.171 -22.375 -16.776 1.00 92.06 99 GLN A C 1
ATOM 800 O O . GLN A 1 99 ? 7.200 -22.979 -16.313 1.00 92.06 99 GLN A O 1
ATOM 805 N N . LEU A 1 100 ? 8.040 -21.268 -17.498 1.00 90.62 100 LEU A N 1
ATOM 806 C CA . LEU A 1 100 ? 6.743 -20.746 -17.897 1.00 90.62 100 LEU A CA 1
ATOM 807 C C . LEU A 1 100 ? 6.272 -21.422 -19.191 1.00 90.62 100 LEU A C 1
ATOM 809 O O . LEU A 1 100 ? 7.062 -21.608 -20.118 1.00 90.62 100 LEU A O 1
ATOM 813 N N . PRO A 1 101 ? 4.977 -21.754 -19.302 1.00 88.00 101 PRO A N 1
ATOM 814 C CA . PRO A 1 101 ? 4.417 -22.181 -20.571 1.00 88.00 101 PRO A CA 1
ATOM 815 C C . PRO A 1 101 ? 4.426 -21.019 -21.565 1.00 88.00 101 PRO A C 1
ATOM 817 O O . PRO A 1 101 ? 4.195 -19.863 -21.199 1.00 88.00 101 PRO A O 1
ATOM 820 N N . HIS A 1 102 ? 4.646 -21.328 -22.838 1.00 85.50 102 HIS A N 1
ATOM 821 C CA . HIS A 1 102 ? 4.504 -20.350 -23.907 1.00 85.50 102 HIS A CA 1
ATOM 822 C C . HIS A 1 102 ? 3.049 -19.860 -24.057 1.00 85.50 102 HIS A C 1
ATOM 824 O O . HIS A 1 102 ? 2.105 -20.517 -23.594 1.00 85.50 102 HIS A O 1
ATOM 830 N N . PRO A 1 103 ? 2.847 -18.701 -24.709 1.00 77.44 103 PRO A N 1
ATOM 831 C CA . PRO A 1 103 ? 1.532 -18.249 -25.159 1.00 77.44 103 PRO A CA 1
ATOM 832 C C . PRO A 1 103 ? 0.761 -19.380 -25.854 1.00 77.44 103 PRO A C 1
ATOM 834 O O . PRO A 1 103 ? 1.343 -20.128 -26.632 1.00 77.44 103 PRO A O 1
ATOM 837 N N . GLY A 1 104 ? -0.520 -19.564 -25.525 1.00 72.62 104 GLY A N 1
ATOM 838 C CA . GLY A 1 104 ? -1.343 -20.632 -26.114 1.00 72.62 104 GLY A CA 1
ATOM 839 C C . GLY A 1 104 ? -0.940 -22.075 -25.759 1.00 72.62 104 GLY A C 1
ATOM 840 O O . GLY A 1 104 ? -1.566 -23.007 -26.249 1.00 72.62 104 GLY A O 1
ATOM 841 N N . GLY A 1 105 ? 0.075 -22.289 -24.909 1.00 74.56 105 GLY A N 1
ATOM 842 C CA . GLY A 1 105 ? 0.536 -23.627 -24.513 1.00 74.56 105 GLY A CA 1
ATOM 843 C C . GLY A 1 105 ? 1.346 -24.365 -25.585 1.00 74.56 105 GLY A C 1
ATOM 844 O O . GLY A 1 105 ? 1.520 -25.579 -25.490 1.00 74.56 105 GLY A O 1
ATOM 845 N N . VAL A 1 106 ? 1.841 -23.657 -26.605 1.00 78.38 106 VAL A N 1
ATOM 846 C CA . VAL A 1 106 ? 2.601 -24.266 -27.706 1.00 78.38 106 VAL A CA 1
ATOM 847 C C . VAL A 1 106 ? 4.015 -24.682 -27.268 1.00 78.38 106 VAL A C 1
ATOM 849 O O . VAL A 1 106 ? 4.631 -24.013 -26.442 1.00 78.38 106 VAL A O 1
ATOM 852 N N . PRO A 1 107 ? 4.596 -25.758 -27.829 1.00 77.19 107 PRO A N 1
ATOM 853 C CA . PRO A 1 107 ? 5.948 -26.196 -27.467 1.00 77.19 107 PRO A CA 1
ATOM 854 C C . PRO A 1 107 ? 7.050 -25.265 -27.994 1.00 77.19 107 PRO A C 1
ATOM 856 O O . PRO A 1 107 ? 8.161 -25.265 -27.470 1.00 77.19 107 PRO A O 1
ATOM 859 N N . LYS A 1 108 ? 6.771 -24.487 -29.046 1.00 83.62 108 LYS A N 1
ATOM 860 C CA . LYS A 1 108 ? 7.720 -23.557 -29.661 1.00 83.62 108 LYS A CA 1
ATOM 861 C C . LYS A 1 108 ? 6.974 -22.399 -30.304 1.00 83.62 108 LYS A C 1
ATOM 863 O O . LYS A 1 108 ? 5.986 -22.618 -30.991 1.00 83.62 108 LYS A O 1
ATOM 868 N N . ILE A 1 109 ? 7.513 -21.198 -30.133 1.00 84.25 109 ILE A N 1
ATOM 869 C CA . ILE A 1 109 ? 6.927 -19.960 -30.649 1.00 84.25 109 ILE A CA 1
ATOM 870 C C . ILE A 1 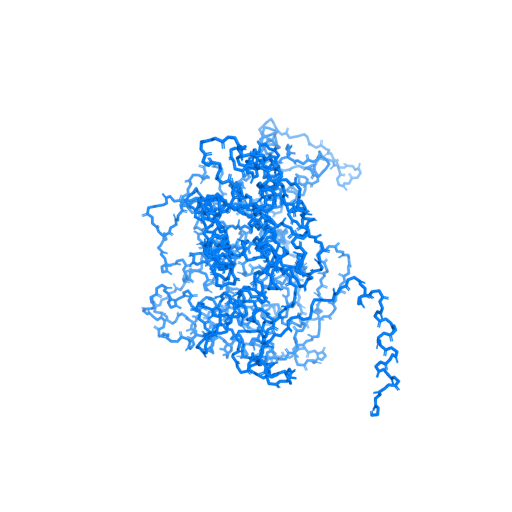109 ? 7.297 -19.712 -32.118 1.00 84.25 109 ILE A C 1
ATOM 872 O O . ILE A 1 109 ? 8.482 -19.683 -32.487 1.00 84.25 109 ILE A O 1
ATOM 876 N N . ALA A 1 110 ? 6.275 -19.498 -32.941 1.00 83.25 110 ALA A N 1
ATOM 877 C CA . ALA A 1 110 ? 6.327 -19.017 -34.315 1.00 83.25 110 ALA A CA 1
ATOM 878 C C . ALA A 1 110 ? 6.215 -17.477 -34.386 1.00 83.25 110 ALA A C 1
ATOM 880 O O . ALA A 1 110 ? 6.140 -16.785 -33.373 1.00 83.25 110 ALA A O 1
ATOM 881 N N . GLY A 1 111 ? 6.276 -16.919 -35.601 1.00 80.62 111 GLY A N 1
ATOM 882 C CA . GLY A 1 111 ? 6.072 -15.478 -35.813 1.00 80.62 111 GLY A CA 1
ATOM 883 C C . GLY A 1 111 ? 4.641 -15.040 -35.489 1.00 80.62 111 GLY A C 1
ATOM 884 O O . GLY A 1 111 ? 4.455 -14.051 -34.790 1.00 80.62 111 GLY A O 1
ATOM 885 N N . GLU A 1 112 ? 3.662 -15.839 -35.915 1.00 83.31 112 GLU A N 1
ATOM 886 C CA . GLU A 1 112 ? 2.228 -15.597 -35.708 1.00 83.31 112 GLU A CA 1
ATOM 887 C C . GLU A 1 112 ? 1.867 -15.515 -34.214 1.00 83.31 112 GLU A C 1
ATOM 889 O O . GLU A 1 112 ? 1.147 -14.610 -33.806 1.00 83.31 112 GLU A O 1
ATOM 894 N N . ASP A 1 113 ? 2.469 -16.357 -33.364 1.00 85.62 113 ASP A N 1
ATOM 895 C CA . ASP A 1 113 ? 2.261 -16.304 -31.908 1.00 85.62 113 ASP A CA 1
ATOM 896 C C . ASP A 1 113 ? 2.724 -14.969 -31.286 1.00 85.62 113 ASP A C 1
ATOM 898 O O . ASP A 1 113 ? 2.184 -14.503 -30.281 1.00 85.62 113 ASP A O 1
ATOM 902 N N . ILE A 1 114 ? 3.748 -14.329 -31.865 1.00 85.75 114 ILE A N 1
ATOM 903 C CA . ILE A 1 114 ? 4.243 -13.019 -31.411 1.00 85.75 114 ILE A CA 1
ATOM 904 C C . ILE A 1 114 ? 3.314 -11.900 -31.886 1.00 85.75 114 ILE A C 1
ATOM 906 O O . ILE A 1 114 ? 3.075 -10.941 -31.144 1.00 85.75 114 ILE A O 1
ATOM 910 N N . ASP A 1 115 ? 2.762 -12.023 -33.091 1.00 87.94 115 ASP A N 1
ATOM 911 C CA . ASP A 1 115 ? 1.761 -11.088 -33.603 1.00 87.94 115 ASP A CA 1
ATOM 912 C C . ASP A 1 115 ? 0.469 -11.148 -32.773 1.00 87.94 115 ASP A C 1
ATOM 914 O O . ASP A 1 115 ? -0.120 -10.104 -32.471 1.00 87.94 115 ASP A O 1
ATOM 918 N N . ASP A 1 116 ? 0.091 -12.336 -32.303 1.00 89.12 116 ASP A N 1
ATOM 919 C CA . ASP A 1 116 ? -1.011 -12.556 -31.365 1.00 89.12 116 ASP A CA 1
ATOM 920 C C . ASP A 1 116 ? -0.770 -11.859 -30.019 1.00 89.12 116 ASP A C 1
ATOM 922 O O . ASP A 1 116 ? -1.641 -11.131 -29.533 1.00 89.12 116 ASP A O 1
ATOM 926 N N . LEU A 1 117 ? 0.444 -11.960 -29.461 1.00 90.00 117 LEU A N 1
ATOM 927 C CA . LEU A 1 117 ? 0.831 -11.203 -28.264 1.00 90.00 117 LEU A CA 1
ATOM 928 C C . LEU A 1 117 ? 0.708 -9.688 -28.469 1.00 90.00 117 LEU A C 1
ATOM 930 O O . LEU A 1 117 ? 0.251 -8.976 -27.567 1.00 90.00 117 LEU A O 1
ATOM 934 N N . ALA A 1 118 ? 1.117 -9.167 -29.630 1.00 91.94 118 ALA A N 1
ATOM 935 C CA . ALA A 1 118 ? 0.921 -7.755 -29.957 1.00 91.94 118 ALA A CA 1
ATOM 936 C C . ALA A 1 118 ? -0.569 -7.410 -30.071 1.00 91.94 118 ALA A C 1
ATOM 938 O O . ALA A 1 118 ? -0.988 -6.351 -29.596 1.00 91.94 118 ALA A O 1
ATOM 939 N N . ARG A 1 119 ? -1.369 -8.267 -30.717 1.00 92.88 119 ARG A N 1
ATOM 940 C CA . ARG A 1 119 ? -2.812 -8.072 -30.904 1.00 92.88 119 ARG A CA 1
ATOM 941 C C . ARG A 1 119 ? -3.529 -7.958 -29.561 1.00 92.88 119 ARG A C 1
ATOM 943 O O . ARG A 1 119 ? -4.184 -6.940 -29.350 1.00 92.88 119 ARG A O 1
ATOM 950 N N . TRP A 1 120 ? -3.327 -8.906 -28.648 1.00 92.50 120 TRP A N 1
ATOM 951 C CA . TRP A 1 120 ? -3.969 -8.895 -27.327 1.00 92.50 120 TRP A CA 1
ATOM 952 C C . TRP A 1 120 ? -3.600 -7.654 -26.506 1.00 92.50 120 TRP A C 1
ATOM 954 O O . TRP A 1 120 ? -4.453 -7.016 -25.899 1.00 92.50 120 TRP A O 1
ATOM 964 N N . GLN A 1 121 ? -2.337 -7.220 -26.536 1.00 93.81 121 GLN A N 1
ATOM 965 C CA . GLN A 1 121 ? -1.951 -5.985 -25.840 1.00 93.81 121 GLN A CA 1
ATOM 966 C C . GLN A 1 121 ? -2.630 -4.744 -26.428 1.00 93.81 121 GLN A C 1
ATOM 968 O O . GLN A 1 121 ? -3.081 -3.884 -25.674 1.00 93.81 121 GLN A O 1
ATOM 973 N N . LYS A 1 122 ? -2.757 -4.658 -27.758 1.00 94.06 122 LYS A N 1
ATOM 974 C CA . LYS A 1 122 ? -3.463 -3.550 -28.423 1.00 94.06 122 LYS A CA 1
ATOM 975 C C . LYS A 1 122 ? -4.965 -3.568 -28.136 1.00 94.06 122 LYS A C 1
ATOM 977 O O . LYS A 1 122 ? -5.543 -2.513 -27.908 1.00 94.06 122 LYS A O 1
ATOM 982 N N . GLU A 1 123 ? -5.599 -4.736 -28.149 1.00 92.69 123 GLU A N 1
ATOM 983 C CA . GLU A 1 123 ? -7.022 -4.894 -27.821 1.00 92.69 123 GLU A CA 1
ATOM 984 C C . GLU A 1 123 ? -7.303 -4.531 -26.360 1.00 92.69 123 GLU A C 1
ATOM 986 O O . GLU A 1 123 ? -8.207 -3.742 -26.089 1.00 92.69 123 GLU A O 1
ATOM 991 N N . ALA A 1 124 ? -6.484 -5.021 -25.426 1.00 92.25 124 ALA A N 1
ATOM 992 C CA . ALA A 1 124 ? -6.553 -4.632 -24.020 1.00 92.25 124 ALA A CA 1
ATOM 993 C C . ALA A 1 124 ? -6.341 -3.123 -23.834 1.00 92.25 124 ALA A C 1
ATOM 995 O O . ALA A 1 124 ? -7.088 -2.485 -23.097 1.00 92.25 124 ALA A O 1
ATOM 996 N N . ALA A 1 125 ? -5.367 -2.528 -24.530 1.00 92.44 125 ALA A N 1
ATOM 997 C CA . ALA A 1 125 ? -5.124 -1.091 -24.456 1.00 92.44 125 ALA A CA 1
ATOM 998 C C . ALA A 1 125 ? -6.313 -0.264 -24.967 1.00 92.44 125 ALA A C 1
ATOM 1000 O O . ALA A 1 125 ? -6.670 0.715 -24.320 1.00 92.44 125 ALA A O 1
ATOM 1001 N N . ARG A 1 126 ? -6.964 -0.671 -26.069 1.00 91.06 126 ARG A N 1
ATOM 1002 C CA . ARG A 1 126 ? -8.175 -0.003 -26.587 1.00 91.06 126 ARG A CA 1
ATOM 1003 C C . ARG A 1 126 ? -9.309 -0.035 -25.570 1.00 91.06 126 ARG A C 1
ATOM 1005 O O . ARG A 1 126 ? -9.842 1.013 -25.233 1.00 91.06 126 ARG A O 1
ATOM 1012 N N . LEU A 1 127 ? -9.589 -1.208 -24.998 1.00 89.06 127 LEU A N 1
ATOM 1013 C CA . LEU A 1 127 ? -10.636 -1.368 -23.985 1.00 89.06 127 LEU A CA 1
ATOM 1014 C C . LEU A 1 127 ? -10.414 -0.468 -22.758 1.00 89.06 127 LEU A C 1
ATOM 1016 O O . LEU A 1 127 ? -11.369 -0.005 -22.138 1.00 89.06 127 LEU A O 1
ATOM 1020 N N . LEU A 1 128 ? -9.156 -0.255 -22.366 1.00 88.44 128 LEU A N 1
ATOM 1021 C CA . LEU A 1 128 ? -8.813 0.571 -21.207 1.00 88.44 128 LEU A CA 1
ATOM 1022 C C . LEU A 1 128 ? -8.719 2.064 -21.531 1.00 88.44 128 LEU A C 1
ATOM 1024 O O . LEU A 1 128 ? -8.928 2.874 -20.633 1.00 88.44 128 LEU A O 1
ATOM 1028 N N . ALA A 1 129 ? -8.429 2.420 -22.783 1.00 81.88 129 ALA A N 1
ATOM 1029 C CA . ALA A 1 129 ? -8.444 3.797 -23.269 1.00 81.88 129 ALA A CA 1
ATOM 1030 C C . ALA A 1 129 ? -9.873 4.316 -23.528 1.00 81.88 129 ALA A C 1
ATOM 1032 O O . ALA A 1 129 ? -10.113 5.510 -23.406 1.00 81.88 129 ALA A O 1
ATOM 1033 N N . GLU A 1 130 ? -10.836 3.430 -23.812 1.00 65.44 130 GLU A N 1
ATOM 1034 C CA . GLU A 1 130 ? -12.262 3.753 -24.027 1.00 65.44 130 GLU A CA 1
ATOM 1035 C C . GLU A 1 130 ? -13.007 4.263 -22.775 1.00 65.44 130 GLU A C 1
ATOM 1037 O O . GLU A 1 130 ? -14.208 4.533 -22.830 1.00 65.44 130 GLU A O 1
ATOM 1042 N N . VAL A 1 131 ? -12.317 4.458 -21.646 1.00 58.62 131 VAL A N 1
ATOM 1043 C CA . VAL A 1 131 ? -12.856 5.167 -20.477 1.00 58.62 131 VAL A CA 1
ATOM 1044 C C . VAL A 1 131 ? -12.893 6.684 -20.777 1.00 58.62 131 VAL A C 1
ATOM 1046 O O . VAL A 1 131 ? -12.066 7.457 -20.311 1.00 58.62 131 VAL A O 1
ATOM 1049 N N . GLU A 1 132 ? -13.873 7.084 -21.594 1.00 49.97 132 GLU A N 1
ATOM 1050 C CA . GLU A 1 132 ? -14.488 8.423 -21.736 1.00 49.97 132 GLU A CA 1
ATOM 1051 C C . GLU A 1 132 ? -13.687 9.660 -22.222 1.00 49.97 132 GLU A C 1
ATOM 1053 O O . GLU A 1 132 ? -14.210 10.768 -22.102 1.00 49.97 132 GLU A O 1
ATOM 1058 N N . ALA A 1 133 ? -12.521 9.572 -22.876 1.00 45.72 133 ALA A N 1
ATOM 1059 C CA . ALA A 1 133 ? -11.986 10.768 -23.562 1.00 45.72 133 ALA A CA 1
ATOM 1060 C C . ALA A 1 133 ? -11.171 10.489 -24.831 1.00 45.72 133 ALA A C 1
ATOM 1062 O O . ALA A 1 133 ? -10.334 9.597 -24.875 1.00 45.72 133 ALA A O 1
ATOM 1063 N N . ALA A 1 134 ? -11.369 11.320 -25.859 1.00 43.66 134 ALA A N 1
ATOM 1064 C CA . ALA A 1 134 ? -10.444 11.466 -26.978 1.00 43.66 134 ALA A CA 1
ATOM 1065 C C . ALA A 1 134 ? -9.172 12.167 -26.463 1.00 43.66 134 ALA A C 1
ATOM 1067 O O . ALA A 1 134 ? -9.165 13.372 -26.217 1.00 43.66 134 ALA A O 1
ATOM 1068 N N . VAL A 1 135 ? -8.102 11.400 -26.232 1.00 54.69 135 VAL A N 1
ATOM 1069 C CA . VAL A 1 135 ? -6.996 11.791 -25.333 1.00 54.69 135 VAL A CA 1
ATOM 1070 C C . VAL A 1 135 ? -6.030 12.864 -25.896 1.00 54.69 135 VAL A C 1
ATOM 1072 O O . VAL A 1 135 ? -5.078 13.262 -25.231 1.00 54.69 135 VAL A O 1
ATOM 1075 N N . GLY A 1 136 ? -6.312 13.441 -27.068 1.00 54.38 136 GLY A N 1
ATOM 1076 C CA . GLY A 1 136 ? -5.538 14.566 -27.615 1.00 54.38 136 GLY A CA 1
ATOM 1077 C C . GLY A 1 136 ? -5.652 15.864 -26.801 1.00 54.38 136 GLY A C 1
ATOM 1078 O O . GLY A 1 136 ? -4.693 16.632 -26.748 1.00 54.38 136 GLY A O 1
ATOM 1079 N N . ASP A 1 137 ? -6.777 16.067 -26.101 1.00 62.81 137 ASP A N 1
ATOM 1080 C CA . ASP A 1 137 ? -7.042 17.252 -25.264 1.00 62.81 137 ASP A CA 1
ATOM 1081 C C . ASP A 1 137 ? -7.435 16.881 -23.818 1.00 62.81 137 ASP A C 1
ATOM 1083 O O . ASP A 1 137 ? -8.122 17.623 -23.116 1.00 62.81 137 ASP A O 1
ATOM 1087 N N . ALA A 1 138 ? -6.994 15.701 -23.360 1.00 74.19 138 ALA A N 1
ATOM 1088 C CA . ALA A 1 138 ? -7.434 15.141 -22.088 1.00 74.19 138 ALA A CA 1
ATOM 1089 C C . ALA A 1 138 ? -7.103 16.041 -20.891 1.00 74.19 138 ALA A C 1
ATOM 1091 O O . ALA A 1 138 ? -5.979 16.543 -20.721 1.00 74.19 138 ALA A O 1
ATOM 1092 N N . ARG A 1 139 ? -8.091 16.183 -20.009 1.00 86.12 139 ARG A N 1
ATOM 1093 C CA . ARG A 1 139 ? -7.943 16.820 -18.700 1.00 86.12 139 ARG A CA 1
ATOM 1094 C C . ARG A 1 139 ? -7.122 15.918 -17.774 1.00 86.12 139 ARG A C 1
ATOM 1096 O O . ARG A 1 139 ? -7.153 14.695 -17.918 1.00 86.12 139 ARG A O 1
ATOM 1103 N N . PRO A 1 140 ? -6.437 16.481 -16.763 1.00 90.06 140 PRO A N 1
ATOM 1104 C CA . PRO A 1 140 ? -5.638 15.684 -15.837 1.00 90.06 140 PRO A CA 1
ATOM 1105 C C . PRO A 1 140 ? -6.383 14.513 -15.181 1.00 90.06 140 PRO A C 1
ATOM 1107 O O . PRO A 1 140 ? -5.815 13.429 -15.078 1.00 90.06 140 PRO A O 1
ATOM 1110 N N . GLU A 1 141 ? -7.665 14.680 -14.832 1.00 90.12 141 GLU A N 1
ATOM 1111 C CA . GLU A 1 141 ? -8.443 13.574 -14.253 1.00 90.12 141 GLU A CA 1
ATOM 1112 C C . GLU A 1 141 ? -8.778 12.454 -15.243 1.00 90.12 141 GLU A C 1
ATOM 1114 O O . GLU A 1 141 ? -8.893 11.306 -14.823 1.00 90.12 141 GLU A O 1
ATOM 1119 N N . GLU A 1 142 ? -8.877 12.728 -16.545 1.00 88.75 142 GLU A N 1
ATOM 1120 C CA . GLU A 1 142 ? -9.065 11.682 -17.564 1.00 88.75 142 GLU A CA 1
ATOM 1121 C C . GLU A 1 142 ? -7.786 10.849 -17.719 1.00 88.75 142 GLU A C 1
ATOM 1123 O O . GLU A 1 142 ? -7.832 9.617 -17.746 1.00 88.75 142 GLU A O 1
ATOM 1128 N N . LEU A 1 143 ? -6.623 11.508 -17.710 1.00 92.00 143 LEU A N 1
ATOM 1129 C CA . LEU A 1 143 ? -5.320 10.837 -17.718 1.00 92.00 143 LEU A CA 1
ATOM 1130 C C . LEU A 1 143 ? -5.106 10.008 -16.447 1.00 92.00 143 LEU A C 1
ATOM 1132 O O . LEU A 1 143 ? -4.653 8.867 -16.512 1.00 92.00 143 LEU A O 1
ATOM 1136 N N . LYS A 1 144 ? -5.475 10.539 -15.282 1.00 94.56 144 LYS A N 1
ATOM 1137 C CA . LYS A 1 144 ? -5.418 9.801 -14.017 1.00 94.56 144 LYS A CA 1
ATOM 1138 C C . LYS A 1 144 ? -6.328 8.578 -14.017 1.00 94.56 144 LYS A C 1
ATOM 1140 O O . LYS A 1 144 ? -5.882 7.499 -13.627 1.00 94.56 144 LYS A O 1
ATOM 1145 N N . LYS A 1 145 ? -7.578 8.715 -14.474 1.00 93.38 145 LYS A N 1
ATOM 1146 C CA . LYS A 1 145 ? -8.508 7.585 -14.622 1.00 93.38 145 LYS A CA 1
ATOM 1147 C C . LYS A 1 145 ? -7.955 6.531 -15.577 1.00 93.38 145 LYS A C 1
ATOM 1149 O O . LYS A 1 145 ? -7.955 5.349 -15.235 1.00 93.38 145 LYS A O 1
ATOM 1154 N N . THR A 1 146 ? -7.401 6.959 -16.711 1.00 92.75 146 THR A N 1
ATOM 1155 C CA . THR A 1 146 ? -6.718 6.077 -17.668 1.00 92.75 146 THR A CA 1
ATOM 1156 C C . THR A 1 146 ? -5.567 5.338 -16.988 1.00 92.75 146 THR A C 1
ATOM 1158 O O . THR A 1 146 ? -5.501 4.110 -17.031 1.00 92.75 146 THR A O 1
ATOM 1161 N N . PHE A 1 147 ? -4.698 6.047 -16.264 1.00 96.00 147 PHE A N 1
ATOM 1162 C CA . PHE A 1 147 ? -3.614 5.426 -15.506 1.00 96.00 147 PHE A CA 1
ATOM 1163 C C . PHE A 1 147 ? -4.129 4.407 -14.476 1.00 96.00 147 PHE A C 1
ATOM 1165 O O . PHE A 1 147 ? -3.591 3.302 -14.398 1.00 96.00 147 PHE A O 1
ATOM 1172 N N . PHE A 1 148 ? -5.189 4.721 -13.723 1.00 95.94 148 PHE A N 1
ATOM 1173 C CA . PHE A 1 148 ? -5.775 3.794 -12.744 1.00 95.94 148 PHE A CA 1
ATOM 1174 C C . PHE A 1 148 ? -6.349 2.546 -13.426 1.00 95.94 148 PHE A C 1
ATOM 1176 O O . PHE A 1 148 ? -6.172 1.437 -12.914 1.00 95.94 148 PHE A O 1
ATOM 1183 N N . ALA A 1 149 ? -6.976 2.701 -14.597 1.00 94.19 149 ALA A N 1
ATOM 1184 C CA . ALA A 1 149 ? -7.464 1.585 -15.399 1.00 94.19 149 ALA A CA 1
ATOM 1185 C C . ALA A 1 149 ? -6.308 0.678 -15.847 1.00 94.19 149 ALA A C 1
ATOM 1187 O O . ALA A 1 149 ? -6.392 -0.541 -15.681 1.00 94.19 149 ALA A O 1
ATOM 1188 N N . PHE A 1 150 ? -5.199 1.245 -16.330 1.00 95.06 150 PHE A N 1
ATOM 1189 C CA . PHE A 1 150 ? -4.008 0.472 -16.694 1.00 95.06 150 PHE A CA 1
ATOM 1190 C C . PHE A 1 150 ? -3.375 -0.225 -15.487 1.00 95.06 150 PHE A C 1
ATOM 1192 O O . PHE A 1 150 ? -3.163 -1.439 -15.520 1.00 95.06 150 PHE A O 1
ATOM 1199 N N . TRP A 1 151 ? -3.150 0.503 -14.393 1.00 95.81 151 TRP A N 1
ATOM 1200 C CA . TRP A 1 151 ? -2.600 -0.041 -13.151 1.00 95.81 151 TRP A CA 1
ATOM 1201 C C . TRP A 1 151 ? -3.428 -1.223 -12.625 1.00 95.81 151 TRP A C 1
ATOM 1203 O O . TRP A 1 151 ? -2.877 -2.279 -12.292 1.00 95.81 151 TRP A O 1
ATOM 1213 N N . ARG A 1 152 ? -4.762 -1.087 -12.588 1.00 94.00 152 ARG A N 1
ATOM 1214 C CA . ARG A 1 152 ? -5.631 -2.109 -11.997 1.00 94.00 152 ARG A CA 1
ATOM 1215 C C . ARG A 1 152 ? -5.995 -3.237 -12.959 1.00 94.00 152 ARG A C 1
ATOM 1217 O O . ARG A 1 152 ? -5.962 -4.397 -12.539 1.00 94.00 152 ARG A O 1
ATOM 1224 N N . LYS A 1 153 ? -6.375 -2.934 -14.203 1.00 93.00 153 LYS A N 1
ATOM 1225 C CA . LYS A 1 153 ? -7.055 -3.879 -15.112 1.00 93.00 153 LYS A CA 1
ATOM 1226 C C . LYS A 1 153 ? -6.149 -4.473 -16.184 1.00 93.00 153 LYS A C 1
ATOM 1228 O O . LYS A 1 153 ? -6.431 -5.587 -16.604 1.00 93.00 153 LYS A O 1
ATOM 1233 N N . TYR A 1 154 ? -5.062 -3.813 -16.594 1.00 93.38 154 TYR A N 1
ATOM 1234 C CA . TYR A 1 154 ? -4.304 -4.224 -17.789 1.00 93.38 154 TYR A CA 1
ATOM 1235 C C . TYR A 1 154 ? -3.816 -5.672 -17.739 1.00 93.38 154 TYR A C 1
ATOM 1237 O O . TYR A 1 154 ? -4.131 -6.456 -18.627 1.00 93.38 154 TYR A O 1
ATOM 1245 N N . ARG A 1 155 ? -3.163 -6.079 -16.645 1.00 92.81 155 ARG A N 1
ATOM 1246 C CA . ARG A 1 155 ? -2.753 -7.480 -16.454 1.00 92.81 155 ARG A CA 1
ATOM 1247 C C . ARG A 1 155 ? -3.934 -8.459 -16.458 1.00 92.81 155 ARG A C 1
ATOM 1249 O O . ARG A 1 155 ? -3.821 -9.527 -17.043 1.00 92.81 155 ARG A O 1
ATOM 1256 N N . ASP A 1 156 ? -5.052 -8.111 -15.820 1.00 91.31 156 ASP A N 1
ATOM 1257 C CA . ASP A 1 156 ? -6.219 -9.005 -15.743 1.00 91.31 156 ASP A CA 1
ATOM 1258 C C . ASP A 1 156 ? -6.881 -9.159 -17.126 1.00 91.31 156 ASP A C 1
ATOM 1260 O O . ASP A 1 156 ? -7.342 -10.242 -17.478 1.00 91.31 156 ASP A O 1
ATOM 1264 N N . GLU A 1 157 ? -6.865 -8.096 -17.931 1.00 91.31 157 GLU A N 1
ATOM 1265 C CA . GLU A 1 157 ? -7.386 -8.089 -19.295 1.00 91.31 157 GLU A CA 1
ATOM 1266 C C . GLU A 1 157 ? -6.509 -8.904 -20.256 1.00 91.31 157 GLU A C 1
ATOM 1268 O O . GLU A 1 157 ? -7.032 -9.656 -21.075 1.00 91.31 157 GLU A O 1
ATOM 1273 N N . LEU A 1 158 ? -5.182 -8.851 -20.106 1.00 91.19 158 LEU A N 1
ATOM 1274 C CA . LEU A 1 158 ? -4.270 -9.704 -20.877 1.00 91.19 158 LEU A CA 1
ATOM 1275 C C . LEU A 1 158 ? -4.465 -11.189 -20.563 1.00 91.19 158 LEU A C 1
ATOM 1277 O O . LEU A 1 158 ? -4.505 -12.001 -21.483 1.00 91.19 158 LEU A O 1
ATOM 1281 N N . VAL A 1 159 ? -4.654 -11.540 -19.286 1.00 89.00 159 VAL A N 1
ATOM 1282 C CA . VAL A 1 159 ? -4.978 -12.919 -18.879 1.00 89.00 159 VAL A CA 1
ATOM 1283 C C . VAL A 1 159 ? -6.301 -13.371 -19.498 1.00 89.00 159 VAL A C 1
ATOM 1285 O O . VAL A 1 159 ? -6.410 -14.505 -19.960 1.00 89.00 159 VAL A O 1
ATOM 1288 N N . ARG A 1 160 ? -7.301 -12.482 -19.541 1.00 86.69 160 ARG A N 1
ATOM 1289 C CA . ARG A 1 160 ? -8.610 -12.765 -20.142 1.00 86.69 160 ARG A CA 1
ATOM 1290 C C . ARG A 1 160 ? -8.522 -13.002 -21.654 1.00 86.69 160 ARG A C 1
ATOM 1292 O O . ARG A 1 160 ? -9.231 -13.865 -22.158 1.00 86.69 160 ARG A O 1
ATOM 1299 N N . GLN A 1 161 ? -7.699 -12.234 -22.368 1.00 82.44 161 GLN A N 1
ATOM 1300 C CA . GLN A 1 161 ? -7.588 -12.305 -23.830 1.00 82.44 161 GLN A CA 1
ATOM 1301 C C . GLN A 1 161 ? -6.623 -13.389 -24.321 1.00 82.44 161 GLN A C 1
ATOM 1303 O O . GLN A 1 161 ? -6.952 -14.131 -25.241 1.00 82.44 161 GLN A O 1
ATOM 1308 N N . GLY A 1 162 ? -5.432 -13.471 -23.726 1.00 74.00 162 GLY A N 1
ATOM 1309 C CA . GLY A 1 162 ? -4.353 -14.353 -24.180 1.00 74.00 162 GLY A CA 1
ATOM 1310 C C . GLY A 1 162 ? -4.294 -15.711 -23.483 1.00 74.00 162 GLY A C 1
ATOM 1311 O O . GLY A 1 162 ? -3.437 -16.530 -23.814 1.00 74.00 162 GLY A O 1
ATOM 1312 N N . GLY A 1 163 ? -5.160 -15.948 -22.492 1.00 76.00 163 GLY A N 1
ATOM 1313 C CA . GLY A 1 163 ? -5.079 -17.120 -21.621 1.00 76.00 163 GLY A CA 1
ATOM 1314 C C . GLY A 1 163 ? -3.769 -17.163 -20.822 1.00 76.00 163 GLY A C 1
ATOM 1315 O O . GLY A 1 163 ? -3.034 -16.183 -20.763 1.00 76.00 163 GLY A O 1
ATOM 1316 N N . ASN A 1 164 ? -3.468 -18.311 -20.206 1.00 81.56 164 ASN A N 1
ATOM 1317 C CA . ASN A 1 164 ? -2.211 -18.571 -19.488 1.00 81.56 164 ASN A CA 1
ATOM 1318 C C . ASN A 1 164 ? -1.871 -17.512 -18.413 1.00 81.56 164 ASN A C 1
ATOM 1320 O O . ASN A 1 164 ? -0.971 -16.681 -18.556 1.00 81.56 164 ASN A O 1
ATOM 1324 N N . GLU A 1 165 ? -2.612 -17.572 -17.304 1.00 86.94 165 GLU A N 1
ATOM 1325 C CA . GLU A 1 165 ? -2.477 -16.655 -16.168 1.00 86.94 165 GLU A CA 1
ATOM 1326 C C . GLU A 1 165 ? -1.041 -16.575 -15.629 1.00 86.94 165 GLU A C 1
ATOM 1328 O O . GLU A 1 165 ? -0.531 -15.481 -15.383 1.00 86.94 165 GLU A O 1
ATOM 1333 N N . LEU A 1 166 ? -0.374 -17.724 -15.504 1.00 88.88 166 LEU A N 1
ATOM 1334 C CA . LEU A 1 166 ? 0.978 -17.817 -14.964 1.00 88.88 166 LEU A CA 1
ATOM 1335 C C . LEU A 1 166 ? 1.992 -17.043 -15.819 1.00 88.88 166 LEU A C 1
ATOM 1337 O O . LEU A 1 166 ? 2.825 -16.318 -15.275 1.00 88.88 166 LEU A O 1
ATOM 1341 N N . LEU A 1 167 ? 1.895 -17.149 -17.150 1.00 89.06 167 LEU A N 1
ATOM 1342 C CA . LEU A 1 167 ? 2.775 -16.430 -18.068 1.00 89.06 167 LEU A CA 1
ATOM 1343 C C . LEU A 1 167 ? 2.633 -14.917 -17.900 1.00 89.06 167 LEU A C 1
ATOM 1345 O O . LEU A 1 167 ? 3.623 -14.238 -17.637 1.00 89.06 167 LEU A O 1
ATOM 1349 N N . TRP A 1 168 ? 1.415 -14.383 -18.026 1.00 91.50 168 TRP A N 1
ATOM 1350 C CA . TRP A 1 168 ? 1.201 -12.936 -17.943 1.00 91.50 168 TRP A CA 1
ATOM 1351 C C . TRP A 1 168 ? 1.540 -12.370 -16.576 1.00 91.50 168 TRP A C 1
ATOM 1353 O O . TRP A 1 168 ? 1.945 -11.217 -16.507 1.00 91.50 168 TRP A O 1
ATOM 1363 N N . GLN A 1 169 ? 1.395 -13.136 -15.495 1.00 91.06 169 GLN A N 1
ATOM 1364 C CA . GLN A 1 169 ? 1.762 -12.671 -14.159 1.00 91.06 169 GLN A CA 1
ATOM 1365 C C . GLN A 1 169 ? 3.274 -12.602 -13.942 1.00 91.06 169 GLN A C 1
ATOM 1367 O O . GLN A 1 169 ? 3.730 -11.700 -13.242 1.00 91.06 169 GLN A O 1
ATOM 1372 N N . LEU A 1 170 ? 4.034 -13.525 -14.536 1.00 93.06 170 LEU A N 1
ATOM 1373 C CA . LEU A 1 170 ? 5.448 -13.726 -14.218 1.00 93.06 170 LEU A CA 1
ATOM 1374 C C . LEU A 1 170 ? 6.415 -13.335 -15.340 1.00 93.06 170 LEU A C 1
ATOM 1376 O O . LEU A 1 170 ? 7.613 -13.540 -15.175 1.00 93.06 170 LEU A O 1
ATOM 1380 N N . MET A 1 171 ? 5.948 -12.769 -16.462 1.00 92.62 171 MET A N 1
ATOM 1381 C CA . MET A 1 171 ? 6.853 -12.319 -17.531 1.00 92.62 171 MET A CA 1
ATOM 1382 C C . MET A 1 171 ? 7.964 -11.423 -16.963 1.00 92.62 171 MET A C 1
ATOM 1384 O O . MET A 1 171 ? 7.646 -10.421 -16.318 1.00 92.62 171 MET A O 1
ATOM 1388 N N . PRO A 1 172 ? 9.249 -11.764 -17.175 1.00 94.25 172 PRO A N 1
ATOM 1389 C CA . PRO A 1 172 ? 10.344 -11.052 -16.533 1.00 94.25 172 PRO A CA 1
ATOM 1390 C C . PRO A 1 172 ? 10.578 -9.686 -17.175 1.00 94.25 172 PRO A C 1
ATOM 1392 O O . PRO A 1 172 ? 10.424 -9.528 -18.387 1.00 94.25 172 PRO A O 1
ATOM 1395 N N . ALA A 1 173 ? 11.023 -8.708 -16.385 1.00 92.25 173 ALA A N 1
ATOM 1396 C CA . ALA A 1 173 ? 11.414 -7.406 -16.932 1.00 92.25 173 ALA A CA 1
ATOM 1397 C C . ALA A 1 173 ? 12.688 -7.492 -17.793 1.00 92.25 173 ALA A C 1
ATOM 1399 O O . ALA A 1 173 ? 12.831 -6.812 -18.814 1.00 92.25 173 ALA A O 1
ATOM 1400 N N . ASP A 1 174 ? 13.615 -8.361 -17.386 1.00 89.12 174 ASP A N 1
ATOM 1401 C CA . ASP A 1 174 ? 14.885 -8.610 -18.057 1.00 89.12 174 ASP A CA 1
ATOM 1402 C C . ASP A 1 174 ? 15.130 -10.117 -18.142 1.00 89.12 174 ASP A C 1
ATOM 1404 O O . ASP A 1 174 ? 15.271 -10.794 -17.127 1.00 89.12 174 ASP A O 1
ATOM 1408 N N . SER A 1 175 ? 15.213 -10.658 -19.358 1.00 88.31 175 SER A N 1
ATOM 1409 C CA . SER A 1 175 ? 15.420 -12.095 -19.568 1.00 88.31 175 SER A CA 1
ATOM 1410 C C . SER A 1 175 ? 16.772 -12.600 -19.054 1.00 88.31 175 SER A C 1
ATOM 1412 O O . SER A 1 175 ? 16.939 -13.800 -18.863 1.00 88.31 175 SER A O 1
ATOM 1414 N N . ARG A 1 176 ? 17.743 -11.709 -18.810 1.00 84.81 176 ARG A N 1
ATOM 1415 C CA . ARG A 1 176 ? 19.054 -12.060 -18.233 1.00 84.81 176 ARG A CA 1
ATOM 1416 C C . ARG A 1 176 ? 19.012 -12.134 -16.707 1.00 84.81 176 ARG A C 1
ATOM 1418 O O . ARG A 1 176 ? 19.871 -12.769 -16.106 1.00 84.81 176 ARG A O 1
ATOM 1425 N N . SER A 1 177 ? 18.036 -11.472 -16.085 1.00 87.75 177 SER A N 1
ATOM 1426 C CA . SER A 1 177 ? 17.801 -11.468 -14.640 1.00 87.75 177 SER A CA 1
ATOM 1427 C C . SER A 1 177 ? 16.301 -11.658 -14.381 1.00 87.75 177 SER A C 1
ATOM 1429 O O . SER A 1 177 ? 15.610 -10.711 -14.002 1.00 87.75 177 SER A O 1
ATOM 1431 N N . PRO A 1 178 ? 15.763 -12.867 -14.637 1.00 91.06 178 PRO A N 1
ATOM 1432 C CA . PRO A 1 178 ? 14.324 -13.095 -14.675 1.00 91.06 178 PRO A CA 1
ATOM 1433 C C . PRO A 1 178 ? 13.742 -13.349 -13.273 1.00 91.06 178 PRO A C 1
ATOM 1435 O O . PRO A 1 178 ? 12.978 -14.290 -13.077 1.00 91.06 178 PRO A O 1
ATOM 1438 N N . ASN A 1 179 ? 14.142 -12.537 -12.288 1.00 91.19 179 ASN A N 1
ATOM 1439 C CA . ASN A 1 179 ? 13.773 -12.683 -10.874 1.00 91.19 179 ASN A CA 1
ATOM 1440 C C . ASN A 1 179 ? 12.685 -11.707 -10.391 1.00 91.19 179 ASN A C 1
ATOM 1442 O O . ASN A 1 179 ? 12.234 -11.809 -9.252 1.00 91.19 179 ASN A O 1
ATOM 1446 N N . HIS A 1 180 ? 12.278 -10.764 -11.239 1.00 92.56 180 HIS A N 1
ATOM 1447 C CA . HIS A 1 180 ? 11.174 -9.834 -11.006 1.00 92.56 180 HIS A CA 1
ATOM 1448 C C . HIS A 1 180 ? 10.349 -9.697 -12.281 1.00 92.56 180 HIS A C 1
ATOM 1450 O O . HIS A 1 180 ? 10.863 -9.832 -13.401 1.00 92.56 180 HIS A O 1
ATOM 1456 N N . SER A 1 181 ? 9.057 -9.440 -12.102 1.00 94.19 181 SER A N 1
ATOM 1457 C CA . SER A 1 181 ? 8.146 -9.315 -13.227 1.00 94.19 181 SER A CA 1
ATOM 1458 C C . SER A 1 181 ? 8.310 -7.961 -13.913 1.00 94.19 181 SER A C 1
ATOM 1460 O O . SER A 1 181 ? 8.741 -6.971 -13.317 1.00 94.19 181 SER A O 1
ATOM 1462 N N . ILE A 1 182 ? 7.902 -7.898 -15.177 1.00 95.19 182 ILE A N 1
ATOM 1463 C CA . ILE A 1 182 ? 7.797 -6.643 -15.916 1.00 95.19 182 ILE A CA 1
ATOM 1464 C C . ILE A 1 182 ? 6.857 -5.653 -15.216 1.00 95.19 182 ILE A C 1
ATOM 1466 O O . ILE A 1 182 ? 7.097 -4.452 -15.259 1.00 95.19 182 ILE A O 1
ATOM 1470 N N . TRP A 1 183 ? 5.847 -6.157 -14.500 1.00 95.69 183 TRP A N 1
ATOM 1471 C CA . TRP A 1 183 ? 4.898 -5.342 -13.745 1.00 95.69 183 TRP A CA 1
ATOM 1472 C C . TRP A 1 183 ? 5.554 -4.593 -12.590 1.00 95.69 183 TRP A C 1
ATOM 1474 O O . TRP A 1 183 ? 5.227 -3.427 -12.374 1.00 95.69 183 TRP A O 1
ATOM 1484 N N . ASP A 1 184 ? 6.478 -5.240 -11.875 1.00 94.44 184 ASP A N 1
ATOM 1485 C CA . ASP A 1 184 ? 7.226 -4.617 -10.778 1.00 94.44 184 ASP A CA 1
ATOM 1486 C C . ASP A 1 184 ? 8.076 -3.460 -11.315 1.00 94.44 184 ASP A C 1
ATOM 1488 O O . ASP A 1 184 ? 8.020 -2.342 -10.797 1.00 94.44 184 ASP A O 1
ATOM 1492 N N . HIS A 1 185 ? 8.762 -3.706 -12.433 1.00 95.12 185 HIS A N 1
ATOM 1493 C CA . HIS A 1 185 ? 9.610 -2.727 -13.101 1.00 95.12 185 HIS A CA 1
ATOM 1494 C C . HIS A 1 185 ? 8.822 -1.512 -13.615 1.00 95.12 185 HIS A C 1
ATOM 1496 O O . HIS A 1 185 ? 9.119 -0.367 -13.264 1.00 95.12 185 HIS A O 1
ATOM 1502 N N . THR A 1 186 ? 7.770 -1.737 -14.411 1.00 96.44 186 THR A N 1
ATOM 1503 C CA . THR A 1 186 ? 6.967 -0.644 -14.984 1.00 96.44 186 THR A CA 1
ATOM 1504 C C . THR A 1 186 ? 6.213 0.136 -13.913 1.00 96.44 186 THR A C 1
ATOM 1506 O O . THR A 1 186 ? 6.025 1.344 -14.047 1.00 96.44 186 THR A O 1
ATOM 1509 N N . ARG A 1 187 ? 5.804 -0.526 -12.821 1.00 96.31 187 ARG A N 1
ATOM 1510 C CA . ARG A 1 187 ? 5.225 0.150 -11.656 1.00 96.31 187 ARG A CA 1
ATOM 1511 C C . ARG A 1 187 ? 6.249 1.065 -10.996 1.00 96.31 187 ARG A C 1
ATOM 1513 O O . ARG A 1 187 ? 5.915 2.208 -10.705 1.00 96.31 187 ARG A O 1
ATOM 1520 N N . MET A 1 188 ? 7.468 0.588 -10.755 1.00 95.75 188 MET A N 1
ATOM 1521 C CA . MET A 1 188 ? 8.518 1.402 -10.140 1.00 95.75 188 MET A CA 1
ATOM 1522 C C . MET A 1 188 ? 8.874 2.609 -11.021 1.00 95.75 188 MET A C 1
ATOM 1524 O O . MET A 1 188 ? 8.971 3.734 -10.527 1.00 95.75 188 MET A O 1
ATOM 1528 N N . ALA A 1 189 ? 8.971 2.411 -12.339 1.00 96.19 189 ALA A N 1
ATOM 1529 C CA . ALA A 1 189 ? 9.168 3.496 -13.299 1.00 96.19 189 ALA A CA 1
ATOM 1530 C C . ALA A 1 189 ? 8.010 4.515 -13.270 1.00 96.19 189 ALA A C 1
ATOM 1532 O O . ALA A 1 189 ? 8.250 5.723 -13.265 1.00 96.19 189 ALA A O 1
ATOM 1533 N N . ALA A 1 190 ? 6.756 4.054 -13.184 1.00 97.62 190 ALA A N 1
ATOM 1534 C CA . ALA A 1 190 ? 5.585 4.924 -13.057 1.00 97.62 190 ALA A CA 1
ATOM 1535 C C . ALA A 1 190 ? 5.534 5.669 -11.711 1.00 97.62 190 ALA A C 1
ATOM 1537 O O . ALA A 1 190 ? 5.168 6.849 -11.670 1.00 97.62 190 ALA A O 1
ATOM 1538 N N . ALA A 1 191 ? 5.968 5.041 -10.616 1.00 97.50 191 ALA A N 1
ATOM 1539 C CA . ALA A 1 191 ? 6.057 5.690 -9.311 1.00 97.50 191 ALA A CA 1
ATOM 1540 C C . ALA A 1 191 ? 7.066 6.848 -9.337 1.00 97.50 191 ALA A C 1
ATOM 1542 O O . ALA A 1 191 ? 6.838 7.887 -8.722 1.00 97.50 191 ALA A O 1
ATOM 1543 N N . LEU A 1 192 ? 8.139 6.695 -10.117 1.00 96.69 192 LEU A N 1
ATOM 1544 C CA . LEU A 1 192 ? 9.207 7.675 -10.312 1.00 96.69 192 LEU A CA 1
ATOM 1545 C C . LEU A 1 192 ? 8.958 8.650 -11.473 1.00 96.69 192 LEU A C 1
ATOM 1547 O O . LEU A 1 192 ? 9.835 9.458 -11.772 1.00 96.69 192 LEU A O 1
ATOM 1551 N N . ALA A 1 193 ? 7.780 8.637 -12.108 1.00 96.50 193 ALA A N 1
ATOM 1552 C CA . ALA A 1 193 ? 7.470 9.459 -13.285 1.00 96.50 193 ALA A CA 1
ATOM 1553 C C . ALA A 1 193 ? 7.629 10.979 -13.069 1.00 96.50 193 ALA A C 1
ATOM 1555 O O . ALA A 1 193 ? 7.692 11.736 -14.034 1.00 96.50 193 ALA A O 1
ATOM 1556 N N . PHE A 1 194 ? 7.706 11.438 -11.815 1.00 95.38 194 PHE A N 1
ATOM 1557 C CA . PHE A 1 194 ? 7.971 12.835 -11.475 1.00 95.38 194 PHE A CA 1
ATOM 1558 C C . PHE A 1 194 ? 9.446 13.247 -11.621 1.00 95.38 194 PHE A C 1
ATOM 1560 O O . PHE A 1 194 ? 9.733 14.444 -11.653 1.00 95.38 194 PHE A O 1
ATOM 1567 N N . VAL A 1 195 ? 10.392 12.304 -11.683 1.00 93.88 195 VAL A N 1
ATOM 1568 C CA . VAL A 1 195 ? 11.831 12.602 -11.675 1.00 93.88 195 VAL A CA 1
ATOM 1569 C C . VAL A 1 195 ? 12.314 13.001 -13.072 1.00 93.88 195 VAL A C 1
ATOM 1571 O O . VAL A 1 195 ? 12.417 12.169 -13.969 1.00 93.88 195 VAL A O 1
ATOM 1574 N N . GLN A 1 196 ? 12.683 14.274 -13.237 1.00 88.69 196 GLN A N 1
ATOM 1575 C CA . GLN A 1 196 ? 13.157 14.820 -14.522 1.00 88.69 196 GLN A CA 1
ATOM 1576 C C . GLN A 1 196 ? 14.683 14.819 -14.661 1.00 88.69 196 GLN A C 1
ATOM 1578 O O . GLN A 1 196 ? 15.221 14.838 -15.765 1.00 88.69 196 GLN A O 1
ATOM 1583 N N . GLU A 1 197 ? 15.381 14.810 -13.532 1.00 88.00 197 GLU A N 1
ATOM 1584 C CA . GLU A 1 197 ? 16.793 15.144 -13.430 1.00 88.00 197 GLU A CA 1
ATOM 1585 C C . GLU A 1 197 ? 17.567 14.011 -12.765 1.00 88.00 197 GLU A C 1
ATOM 1587 O O . GLU A 1 197 ? 17.027 13.260 -11.952 1.00 88.00 197 GLU A O 1
ATOM 1592 N N . LYS A 1 198 ? 18.852 13.883 -13.102 1.00 84.00 198 LYS A N 1
ATOM 1593 C CA . LYS A 1 198 ? 19.705 12.863 -12.486 1.00 84.00 198 LYS A CA 1
ATOM 1594 C C . LYS A 1 198 ? 19.842 13.108 -10.985 1.00 84.00 198 LYS A C 1
ATOM 1596 O O . LYS A 1 198 ? 20.026 14.239 -10.541 1.00 84.00 198 LYS A O 1
ATOM 1601 N N . ILE A 1 199 ? 19.868 12.012 -10.235 1.00 85.44 199 ILE A N 1
ATOM 1602 C CA . ILE A 1 199 ? 20.214 12.013 -8.819 1.00 85.44 199 ILE A CA 1
ATOM 1603 C C . ILE A 1 199 ? 21.725 12.269 -8.692 1.00 85.44 199 ILE A C 1
ATOM 1605 O O . ILE A 1 199 ? 22.542 11.447 -9.117 1.00 85.44 199 ILE A O 1
ATOM 1609 N N . THR A 1 200 ? 22.098 13.428 -8.147 1.00 83.88 200 THR A N 1
ATOM 1610 C CA . THR A 1 200 ? 23.492 13.824 -7.886 1.00 83.88 200 THR A CA 1
ATOM 1611 C C . THR A 1 200 ? 23.615 14.491 -6.515 1.00 83.88 200 THR A C 1
ATOM 1613 O O . THR A 1 200 ? 22.661 15.157 -6.103 1.00 83.88 200 THR A O 1
ATOM 1616 N N . PRO A 1 201 ? 24.771 14.373 -5.829 1.00 83.38 201 PRO A N 1
ATOM 1617 C CA . PRO A 1 201 ? 24.967 14.999 -4.523 1.00 83.38 201 PRO A CA 1
ATOM 1618 C C . PRO A 1 201 ? 24.695 16.507 -4.556 1.00 83.38 201 PRO A C 1
ATOM 1620 O O . PRO A 1 201 ? 25.102 17.186 -5.501 1.00 83.38 201 PRO A O 1
ATOM 1623 N N . GLY A 1 202 ? 24.010 17.025 -3.536 1.00 84.25 202 GLY A N 1
ATOM 1624 C CA . GLY A 1 202 ? 23.683 18.450 -3.397 1.00 84.25 202 GLY A CA 1
ATOM 1625 C C . GLY A 1 202 ? 22.359 18.876 -4.041 1.00 84.25 202 GLY A C 1
ATOM 1626 O O . GLY A 1 202 ? 21.948 20.023 -3.873 1.00 84.25 202 GLY A O 1
ATOM 1627 N N . ARG A 1 203 ? 21.670 17.975 -4.757 1.00 88.81 203 ARG A N 1
ATOM 1628 C CA . ARG A 1 203 ? 20.353 18.232 -5.374 1.00 88.81 203 ARG A CA 1
ATOM 1629 C C . ARG A 1 203 ? 19.175 17.730 -4.538 1.00 88.81 203 ARG A C 1
ATOM 1631 O O . ARG A 1 203 ? 18.037 17.804 -4.984 1.00 88.81 203 ARG A O 1
ATOM 1638 N N . GLU A 1 204 ? 19.396 17.260 -3.312 1.00 89.81 204 GLU A N 1
ATOM 1639 C CA . GLU A 1 204 ? 18.354 16.700 -2.431 1.00 89.81 204 GLU A CA 1
ATOM 1640 C C . GLU A 1 204 ? 17.270 17.731 -2.052 1.00 89.81 204 GLU A C 1
ATOM 1642 O O . GLU A 1 204 ? 16.209 17.380 -1.524 1.00 89.81 204 GLU A O 1
ATOM 1647 N N . GLN A 1 205 ? 17.545 19.016 -2.296 1.00 90.38 205 GLN A N 1
ATOM 1648 C CA . GLN A 1 205 ? 16.625 20.140 -2.108 1.00 90.38 205 GLN A CA 1
ATOM 1649 C C . GLN A 1 205 ? 15.708 20.382 -3.317 1.00 90.38 205 GLN A C 1
ATOM 1651 O O . GLN A 1 205 ? 14.731 21.126 -3.200 1.00 90.38 205 GLN A O 1
ATOM 1656 N N . ASP A 1 206 ? 15.978 19.739 -4.453 1.00 92.88 206 ASP A N 1
ATOM 1657 C CA . ASP A 1 206 ? 15.178 19.892 -5.659 1.00 92.88 206 ASP A CA 1
ATOM 1658 C C . ASP A 1 206 ? 13.758 19.368 -5.438 1.00 92.88 206 ASP A C 1
ATOM 1660 O O . ASP A 1 206 ? 13.519 18.308 -4.856 1.00 92.88 206 ASP A O 1
ATOM 1664 N N . ARG A 1 207 ? 12.785 20.110 -5.967 1.00 93.94 207 ARG A N 1
ATOM 1665 C CA . ARG A 1 207 ? 11.353 19.844 -5.775 1.00 93.94 207 ARG A CA 1
ATOM 1666 C C . ARG A 1 207 ? 10.917 18.453 -6.254 1.00 93.94 207 ARG A C 1
ATOM 1668 O O . ARG A 1 207 ? 10.025 17.858 -5.662 1.00 93.94 207 ARG A O 1
ATOM 1675 N N . LEU A 1 208 ? 11.533 17.946 -7.322 1.00 94.75 208 LEU A N 1
ATOM 1676 C CA . LEU A 1 208 ? 11.222 16.644 -7.928 1.00 94.75 208 LEU A CA 1
ATOM 1677 C C . LEU A 1 208 ? 12.218 15.546 -7.528 1.00 94.75 208 LEU A C 1
ATOM 1679 O O . LEU A 1 208 ? 12.219 14.470 -8.123 1.00 94.75 208 LEU A O 1
ATOM 1683 N N . TYR A 1 209 ? 13.079 15.812 -6.542 1.00 94.62 209 TYR A N 1
ATOM 1684 C CA . TYR A 1 209 ? 13.996 14.807 -6.024 1.00 94.62 209 TYR A CA 1
ATOM 1685 C C . TYR A 1 209 ? 13.196 13.686 -5.335 1.00 94.62 209 TYR A C 1
ATOM 1687 O O . TYR A 1 209 ? 12.246 14.000 -4.610 1.00 94.62 209 TYR A O 1
ATOM 1695 N N . PRO A 1 210 ? 13.531 12.400 -5.544 1.00 95.81 210 PRO A N 1
ATOM 1696 C CA . PRO A 1 210 ? 12.797 11.292 -4.944 1.00 95.81 210 PRO A CA 1
ATOM 1697 C C . PRO A 1 210 ? 13.170 11.080 -3.473 1.00 95.81 210 PRO A C 1
ATOM 1699 O O . PRO A 1 210 ? 14.340 11.082 -3.088 1.00 95.81 210 PRO A O 1
ATOM 1702 N N . TRP A 1 211 ? 12.153 10.861 -2.649 1.00 97.25 211 TRP A N 1
ATOM 1703 C CA . TRP A 1 211 ? 12.250 10.587 -1.221 1.00 97.25 211 TRP A CA 1
ATOM 1704 C C . TRP A 1 211 ? 11.521 9.292 -0.888 1.00 97.25 211 TRP A C 1
ATOM 1706 O O . TRP A 1 211 ? 10.460 8.998 -1.438 1.00 97.25 211 TRP A O 1
ATOM 1716 N N . LEU A 1 212 ? 12.081 8.526 0.042 1.00 98.06 212 LEU A N 1
ATOM 1717 C CA . LEU A 1 212 ? 11.400 7.391 0.643 1.00 98.06 212 LEU A CA 1
ATOM 1718 C C . LEU A 1 212 ? 10.612 7.882 1.854 1.00 98.06 212 LEU A C 1
ATOM 1720 O O . LEU A 1 212 ? 11.170 8.544 2.728 1.00 98.06 212 LEU A O 1
ATOM 1724 N N . PHE A 1 213 ? 9.337 7.529 1.925 1.00 98.75 213 PHE A N 1
ATOM 1725 C CA . PHE A 1 213 ? 8.419 7.898 2.995 1.00 98.75 213 PHE A CA 1
ATOM 1726 C C . PHE A 1 213 ? 7.931 6.631 3.693 1.00 98.75 213 PHE A C 1
ATOM 1728 O O . PHE A 1 213 ? 7.429 5.720 3.041 1.00 98.75 213 PHE A O 1
ATOM 1735 N N . SER A 1 214 ? 8.068 6.543 5.015 1.00 98.69 214 SER A N 1
ATOM 1736 C CA . SER A 1 214 ? 7.551 5.425 5.805 1.00 98.69 214 SER A CA 1
ATOM 1737 C C . SER A 1 214 ? 6.536 5.916 6.821 1.00 98.69 214 SER A C 1
ATOM 1739 O O . SER A 1 214 ? 6.829 6.832 7.581 1.00 98.69 214 SER A O 1
ATOM 1741 N N . PHE A 1 215 ? 5.394 5.237 6.886 1.00 98.69 215 PHE A N 1
ATOM 1742 C CA . PHE A 1 215 ? 4.316 5.475 7.844 1.00 98.69 215 PHE A CA 1
ATOM 1743 C C . PHE A 1 215 ? 4.069 4.241 8.722 1.00 98.69 215 PHE A C 1
ATOM 1745 O O . PHE A 1 215 ? 4.280 3.111 8.273 1.00 98.69 215 PHE A O 1
ATOM 1752 N N . SER A 1 216 ? 3.647 4.430 9.973 1.00 98.00 216 SER A N 1
ATOM 1753 C CA . SER A 1 216 ? 3.298 3.352 10.906 1.00 98.00 216 SER A CA 1
ATOM 1754 C C . SER A 1 216 ? 2.279 3.827 11.940 1.00 98.00 216 SER A C 1
ATOM 1756 O O . SER A 1 216 ? 2.422 4.913 12.494 1.00 98.00 216 SER A O 1
ATOM 1758 N N . LEU A 1 217 ? 1.332 2.954 12.282 1.00 97.06 217 LEU A N 1
ATOM 1759 C CA . LEU A 1 217 ? 0.489 3.073 13.477 1.00 97.06 217 LEU A CA 1
ATOM 1760 C C . LEU A 1 217 ? 1.150 2.404 14.691 1.00 97.06 217 LEU A C 1
ATOM 1762 O O . LEU A 1 217 ? 1.919 1.447 14.528 1.00 97.06 217 LEU A O 1
ATOM 1766 N N . ARG A 1 218 ? 0.848 2.884 15.905 1.00 93.38 218 ARG A N 1
ATOM 1767 C CA . ARG A 1 218 ? 1.285 2.285 17.182 1.00 93.38 218 ARG A CA 1
ATOM 1768 C C . ARG A 1 218 ? 0.383 2.686 18.362 1.00 93.38 218 ARG A C 1
ATOM 1770 O O . ARG A 1 218 ? -0.176 3.768 18.313 1.00 93.38 218 ARG A O 1
ATOM 1777 N N . PRO A 1 219 ? 0.304 1.910 19.454 1.00 93.06 219 PRO A N 1
ATOM 1778 C CA . PRO A 1 219 ? 0.852 0.568 19.649 1.00 93.06 219 PRO A CA 1
ATOM 1779 C C . PRO A 1 219 ? -0.033 -0.509 18.997 1.00 93.06 219 PRO A C 1
ATOM 1781 O O . PRO A 1 219 ? -1.246 -0.506 19.164 1.00 93.06 219 PRO A O 1
ATOM 1784 N N . VAL A 1 220 ? 0.556 -1.433 18.230 1.00 93.56 220 VAL A N 1
ATOM 1785 C CA . VAL A 1 220 ? -0.221 -2.425 17.455 1.00 93.56 220 VAL A CA 1
ATOM 1786 C C . VAL A 1 220 ? -0.572 -3.660 18.281 1.00 93.56 220 VAL A C 1
ATOM 1788 O O . VAL A 1 220 ? -1.709 -4.120 18.229 1.00 93.56 220 VAL A O 1
ATOM 1791 N N . GLN A 1 221 ? 0.390 -4.215 19.022 1.00 93.12 221 GLN A N 1
ATOM 1792 C CA . GLN A 1 221 ? 0.192 -5.481 19.735 1.00 93.12 221 GLN A CA 1
ATOM 1793 C C . GLN A 1 221 ? -0.762 -5.297 20.909 1.00 93.12 221 GLN A C 1
ATOM 1795 O O . GLN A 1 221 ? -1.728 -6.040 21.042 1.00 93.12 221 GLN A O 1
ATOM 1800 N N . GLU A 1 222 ? -0.549 -4.245 21.686 1.00 92.44 222 GLU A N 1
ATOM 1801 C CA . GLU A 1 222 ? -1.371 -3.846 22.818 1.00 92.44 222 GLU A CA 1
ATOM 1802 C C . GLU A 1 222 ? -2.813 -3.588 22.361 1.00 92.44 222 GLU A C 1
ATOM 1804 O O . GLU A 1 222 ? -3.753 -4.148 22.916 1.00 92.44 222 GLU A O 1
ATOM 1809 N N . PHE A 1 223 ? -3.003 -2.846 21.263 1.00 94.50 223 PHE A N 1
ATOM 1810 C CA . PHE A 1 223 ? -4.333 -2.599 20.705 1.00 94.50 223 PHE A CA 1
ATOM 1811 C C . PHE A 1 223 ? -5.054 -3.884 20.267 1.00 94.50 223 PHE A C 1
ATOM 1813 O O . PHE A 1 223 ? -6.267 -4.007 20.454 1.00 94.50 223 PHE A O 1
ATOM 1820 N N . LEU A 1 224 ? -4.339 -4.853 19.688 1.00 94.19 224 LEU A N 1
ATOM 1821 C CA . LEU A 1 224 ? -4.921 -6.142 19.301 1.00 94.19 224 LEU A CA 1
ATOM 1822 C C . LEU A 1 224 ? -5.261 -7.006 20.521 1.00 94.19 224 LEU A C 1
ATOM 1824 O O . LEU A 1 224 ? -6.347 -7.584 20.551 1.00 94.19 224 LEU A O 1
ATOM 1828 N N . GLN A 1 225 ? -4.380 -7.033 21.525 1.00 93.94 225 GLN A N 1
ATOM 1829 C CA . GLN A 1 225 ? -4.537 -7.791 22.772 1.00 93.94 225 GLN A CA 1
ATOM 1830 C C . GLN A 1 225 ? -5.697 -7.305 23.645 1.00 93.94 225 GLN A C 1
ATOM 1832 O O . GLN A 1 225 ? -6.225 -8.089 24.429 1.00 93.94 225 GLN A O 1
ATOM 1837 N N . GLU A 1 226 ? -6.143 -6.055 23.495 1.00 93.88 226 GLU A N 1
ATOM 1838 C CA . GLU A 1 226 ? -7.354 -5.523 24.139 1.00 93.88 226 GLU A CA 1
ATOM 1839 C C . GLU A 1 226 ? -8.643 -6.145 23.545 1.00 93.88 226 GLU A C 1
ATOM 1841 O O . GLU A 1 226 ? -9.499 -5.448 22.991 1.00 93.88 226 GLU A O 1
ATOM 1846 N N . ALA A 1 227 ? -8.763 -7.471 23.582 1.00 92.12 227 ALA A N 1
ATOM 1847 C CA . ALA A 1 227 ? -9.816 -8.274 22.970 1.00 92.12 227 ALA A CA 1
ATOM 1848 C C . ALA A 1 227 ? -10.161 -9.476 23.860 1.00 92.12 227 ALA A C 1
ATOM 1850 O O . ALA A 1 227 ? -9.275 -10.210 24.288 1.00 92.12 227 ALA A O 1
ATOM 1851 N N . ARG A 1 228 ? -11.457 -9.702 24.114 1.00 89.19 228 ARG A N 1
ATOM 1852 C CA . ARG A 1 228 ? -11.942 -10.859 24.893 1.00 89.19 228 ARG A CA 1
ATOM 1853 C C . ARG A 1 228 ? -12.605 -11.893 23.995 1.00 89.19 228 ARG A C 1
ATOM 1855 O O . ARG A 1 228 ? -12.513 -13.087 24.258 1.00 89.19 228 ARG A O 1
ATOM 1862 N N . LYS A 1 229 ? -13.277 -11.437 22.937 1.00 87.94 229 LYS A N 1
ATOM 1863 C CA . LYS A 1 229 ? -13.945 -12.285 21.940 1.00 87.94 229 LYS A CA 1
ATOM 1864 C C . LYS A 1 229 ? -13.149 -12.291 20.633 1.00 87.94 229 LYS A C 1
ATOM 1866 O O . LYS A 1 229 ? -12.499 -11.300 20.304 1.00 87.94 229 LYS A O 1
ATOM 1871 N N . SER A 1 230 ? -13.273 -13.356 19.836 1.00 88.50 230 SER A N 1
ATOM 1872 C CA . SER A 1 230 ? -12.682 -13.429 18.486 1.00 88.50 230 SER A CA 1
ATOM 1873 C C . SER A 1 230 ? -13.102 -12.244 17.609 1.00 88.50 230 SER A C 1
ATOM 1875 O O . SER A 1 230 ? -12.305 -11.731 16.830 1.00 88.50 230 SER A O 1
ATOM 1877 N N . GLN A 1 231 ? -14.339 -11.770 17.787 1.00 87.31 231 GLN A N 1
ATOM 1878 C CA . GLN A 1 231 ? -14.852 -10.560 17.151 1.00 87.31 231 GLN A CA 1
ATOM 1879 C C . GLN A 1 231 ? -14.036 -9.314 17.518 1.00 87.31 231 GLN A C 1
ATOM 1881 O O . GLN A 1 231 ? -13.695 -8.545 16.631 1.00 87.31 231 GLN A O 1
ATOM 1886 N N . ASP A 1 232 ? -13.684 -9.118 18.793 1.00 92.06 232 ASP A N 1
ATOM 1887 C CA . ASP A 1 232 ? -12.912 -7.946 19.235 1.00 92.06 232 ASP A CA 1
ATOM 1888 C C . ASP A 1 232 ? -11.527 -7.929 18.583 1.00 92.06 232 ASP A C 1
ATOM 1890 O O . ASP A 1 232 ? -11.048 -6.880 18.144 1.00 92.06 232 ASP A O 1
ATOM 1894 N N . LEU A 1 233 ? -10.889 -9.103 18.511 1.00 92.06 233 LEU A N 1
ATOM 1895 C CA . LEU A 1 233 ? -9.589 -9.278 17.871 1.00 92.06 233 LEU A CA 1
ATOM 1896 C C . LEU A 1 233 ? -9.685 -8.972 16.375 1.00 92.06 233 LEU A C 1
ATOM 1898 O O . LEU A 1 233 ? -8.914 -8.166 15.856 1.00 92.06 233 LEU A O 1
ATOM 1902 N N . TRP A 1 234 ? -10.673 -9.567 15.705 1.00 90.44 234 TRP A N 1
ATOM 1903 C CA . TRP A 1 234 ? -10.915 -9.370 14.282 1.00 90.44 234 TRP A CA 1
ATOM 1904 C C . TRP A 1 234 ? -11.213 -7.906 13.940 1.00 90.44 234 TRP A C 1
ATOM 1906 O O . TRP A 1 234 ? -10.569 -7.340 13.056 1.00 90.44 234 TRP A O 1
ATOM 1916 N N . THR A 1 235 ? -12.127 -7.260 14.673 1.00 91.00 235 THR A N 1
ATOM 1917 C CA . THR A 1 235 ? -12.447 -5.840 14.478 1.00 91.00 235 THR A CA 1
ATOM 1918 C C . THR A 1 235 ? -11.216 -4.978 14.737 1.00 91.00 235 THR A C 1
ATOM 1920 O O . THR A 1 235 ? -10.981 -4.025 14.004 1.00 91.00 235 THR A O 1
ATOM 1923 N N . GLY A 1 236 ? -10.383 -5.328 15.724 1.00 94.19 236 GLY A N 1
ATOM 1924 C CA . GLY A 1 236 ? -9.096 -4.669 15.952 1.00 94.19 236 GLY A CA 1
ATOM 1925 C C . GLY A 1 236 ? -8.170 -4.737 14.733 1.00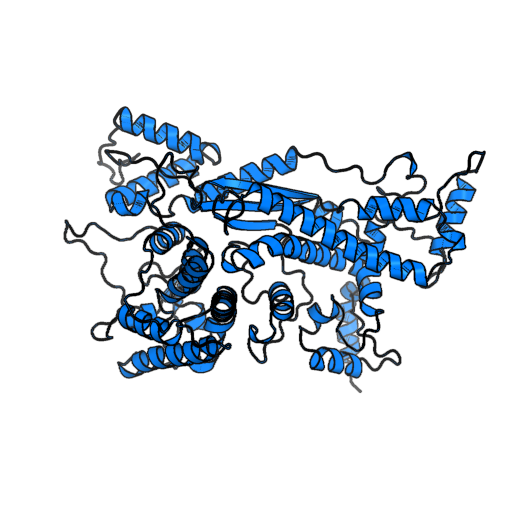 94.19 236 GLY A C 1
ATOM 1926 O O . GLY A 1 236 ? -7.630 -3.714 14.308 1.00 94.19 236 GLY A O 1
ATOM 1927 N N . SER A 1 237 ? -8.020 -5.915 14.123 1.00 93.50 237 SER A N 1
ATOM 1928 C CA . SER A 1 237 ? -7.234 -6.075 12.892 1.00 93.50 237 SER A CA 1
ATOM 1929 C C . SER A 1 237 ? -7.826 -5.290 11.720 1.00 93.50 237 SER A C 1
ATOM 1931 O O . SER A 1 237 ? -7.086 -4.663 10.964 1.00 93.50 237 SER A O 1
ATOM 1933 N N . MET A 1 238 ? -9.152 -5.270 11.584 1.00 91.12 238 MET A N 1
ATOM 1934 C CA . MET A 1 238 ? -9.822 -4.492 10.542 1.00 91.12 238 MET A CA 1
ATOM 1935 C C . MET A 1 238 ? -9.664 -2.990 10.741 1.00 91.12 238 MET A C 1
ATOM 1937 O O . MET A 1 238 ? -9.375 -2.290 9.780 1.00 91.12 238 MET A O 1
ATOM 1941 N N . LEU A 1 239 ? -9.785 -2.493 11.972 1.00 94.06 239 LEU A N 1
ATOM 1942 C CA . LEU A 1 239 ? -9.547 -1.088 12.299 1.00 94.06 239 LEU A CA 1
ATOM 1943 C C . LEU A 1 239 ? -8.132 -0.658 11.906 1.00 94.06 239 LEU A C 1
ATOM 1945 O O . LEU A 1 239 ? -7.971 0.385 11.284 1.00 94.06 239 LEU A O 1
ATOM 1949 N N . LEU A 1 240 ? -7.112 -1.477 12.187 1.00 95.69 240 LEU A N 1
ATOM 1950 C CA . LEU A 1 240 ? -5.743 -1.209 11.729 1.00 95.69 240 LEU A CA 1
ATOM 1951 C C . LEU A 1 240 ? -5.660 -1.081 10.201 1.00 95.69 240 LEU A C 1
ATOM 1953 O O . LEU A 1 240 ? -5.008 -0.162 9.702 1.00 95.69 240 LEU A O 1
ATOM 1957 N N . ALA A 1 241 ? -6.325 -1.977 9.468 1.00 94.69 241 ALA A N 1
ATOM 1958 C CA . ALA A 1 241 ? -6.370 -1.940 8.009 1.00 94.69 241 ALA A CA 1
ATOM 1959 C C . ALA A 1 241 ? -7.106 -0.695 7.475 1.00 94.69 241 ALA A C 1
ATOM 1961 O O . ALA A 1 241 ? -6.577 -0.027 6.587 1.00 94.69 241 ALA A O 1
ATOM 1962 N N . GLU A 1 242 ? -8.274 -0.346 8.032 1.00 93.06 242 GLU A N 1
ATOM 1963 C CA . GLU A 1 242 ? -9.044 0.852 7.654 1.00 93.06 242 GLU A CA 1
ATOM 1964 C C . GLU A 1 242 ? -8.243 2.132 7.891 1.00 93.06 242 GLU A C 1
ATOM 1966 O O . GLU A 1 242 ? -8.123 2.967 6.998 1.00 93.06 242 GLU A O 1
ATOM 1971 N N . LEU A 1 243 ? -7.664 2.276 9.085 1.00 97.12 243 LEU A N 1
ATOM 1972 C CA . LEU A 1 243 ? -6.913 3.468 9.468 1.00 97.12 243 LEU A CA 1
ATOM 1973 C C . LEU A 1 243 ? -5.639 3.615 8.634 1.00 97.12 243 LEU A C 1
ATOM 1975 O O . LEU A 1 243 ? -5.281 4.723 8.243 1.00 97.12 243 LEU A O 1
ATOM 1979 N N . THR A 1 244 ? -4.968 2.507 8.313 1.00 98.12 244 THR A N 1
ATOM 1980 C CA . THR A 1 244 ? -3.768 2.566 7.469 1.00 98.12 244 THR A CA 1
ATOM 1981 C C . THR A 1 244 ? -4.114 2.863 6.011 1.00 98.12 244 THR A C 1
ATOM 1983 O O . THR A 1 244 ? -3.370 3.583 5.354 1.00 98.12 244 THR A O 1
ATOM 1986 N N . LEU A 1 245 ? -5.251 2.380 5.498 1.00 96.19 245 LEU A N 1
ATOM 1987 C CA . LEU A 1 245 ? -5.732 2.769 4.169 1.00 96.19 245 LEU A CA 1
ATOM 1988 C C . LEU A 1 245 ? -6.126 4.256 4.126 1.00 96.19 245 LEU A C 1
ATOM 1990 O O . LEU A 1 245 ? -5.754 4.942 3.179 1.00 96.19 245 LEU A O 1
ATOM 1994 N N . ALA A 1 246 ? -6.793 4.767 5.168 1.00 97.12 246 ALA A N 1
ATOM 1995 C CA . ALA A 1 246 ? -7.100 6.194 5.304 1.00 97.12 246 ALA A CA 1
ATOM 1996 C C . ALA A 1 246 ? -5.822 7.049 5.312 1.00 97.12 246 ALA A C 1
ATOM 1998 O O . ALA A 1 246 ? -5.770 8.090 4.668 1.00 97.12 246 ALA A O 1
ATOM 1999 N N . ALA A 1 247 ? -4.754 6.572 5.959 1.00 98.50 247 ALA A N 1
ATOM 2000 C CA . ALA A 1 247 ? -3.442 7.215 5.918 1.00 98.50 247 ALA A CA 1
ATOM 2001 C C . ALA A 1 247 ? -2.843 7.253 4.494 1.00 98.50 247 ALA A C 1
ATOM 2003 O O . ALA A 1 247 ? -2.204 8.230 4.115 1.00 98.50 247 ALA A O 1
ATOM 2004 N N . MET A 1 248 ? -3.048 6.214 3.677 1.00 98.56 248 MET A N 1
ATOM 2005 C CA . MET A 1 248 ? -2.569 6.197 2.286 1.00 98.56 248 MET A CA 1
ATOM 2006 C C . MET A 1 248 ? -3.381 7.116 1.366 1.00 98.56 248 MET A C 1
ATOM 2008 O O . MET A 1 248 ? -2.850 7.587 0.360 1.00 98.56 248 MET A O 1
ATOM 2012 N N . GLU A 1 249 ? -4.654 7.364 1.682 1.00 97.56 249 GLU A N 1
ATOM 2013 C CA . GLU A 1 249 ? -5.609 8.037 0.798 1.00 97.56 249 GLU A CA 1
ATOM 2014 C C . GLU A 1 249 ? -5.144 9.415 0.278 1.00 97.56 249 GLU A C 1
ATOM 2016 O O . GLU A 1 249 ? -5.194 9.617 -0.943 1.00 97.56 249 GLU A O 1
ATOM 2021 N N . PRO A 1 250 ? -4.618 10.337 1.117 1.00 97.81 250 PRO A N 1
ATOM 2022 C CA . PRO A 1 250 ? -4.083 11.617 0.647 1.00 97.81 250 PRO A CA 1
ATOM 2023 C C . PRO A 1 250 ? -2.979 11.460 -0.408 1.00 97.81 250 PRO A C 1
ATOM 2025 O O . PRO A 1 250 ? -2.918 12.222 -1.371 1.00 97.81 250 PRO A O 1
ATOM 2028 N N . ILE A 1 251 ? -2.130 10.438 -0.260 1.00 98.44 251 ILE A N 1
ATOM 2029 C CA . ILE A 1 251 ? -1.018 10.157 -1.172 1.00 98.44 251 ILE A CA 1
ATOM 2030 C C . ILE A 1 251 ? -1.534 9.539 -2.473 1.00 98.44 251 ILE A C 1
ATOM 2032 O O . ILE A 1 251 ? -1.213 10.033 -3.554 1.00 98.44 251 ILE A O 1
ATOM 2036 N N . ILE A 1 252 ? -2.351 8.484 -2.401 1.00 97.56 252 ILE A N 1
ATOM 2037 C CA . ILE A 1 252 ? -2.787 7.742 -3.597 1.00 97.56 252 ILE A CA 1
ATOM 2038 C C . ILE A 1 252 ? -3.761 8.547 -4.459 1.00 97.56 252 ILE A C 1
ATOM 2040 O O . ILE A 1 252 ? -3.742 8.420 -5.683 1.00 97.56 252 ILE A O 1
ATOM 2044 N N . ARG A 1 253 ? -4.575 9.428 -3.858 1.00 95.69 253 ARG A N 1
ATOM 2045 C CA . ARG A 1 253 ? -5.425 10.359 -4.617 1.00 95.69 253 ARG A CA 1
ATOM 2046 C C . ARG A 1 253 ? -4.604 11.379 -5.388 1.00 95.69 253 ARG A C 1
ATOM 2048 O O . ARG A 1 253 ? -5.048 11.807 -6.453 1.00 95.69 253 ARG A O 1
ATOM 2055 N N . ARG A 1 254 ? -3.447 11.775 -4.854 1.00 95.69 254 ARG A N 1
ATOM 2056 C CA . ARG A 1 254 ? -2.598 12.808 -5.447 1.00 95.69 254 ARG A CA 1
ATOM 2057 C C . ARG A 1 254 ? -1.620 12.243 -6.466 1.00 95.69 254 ARG A C 1
ATOM 2059 O O . ARG A 1 254 ? -1.537 12.763 -7.568 1.00 95.69 254 ARG A O 1
ATOM 2066 N N . TYR A 1 255 ? -0.913 11.176 -6.116 1.00 97.75 255 TYR A N 1
ATOM 2067 C CA . TYR A 1 255 ? 0.195 10.643 -6.911 1.00 97.75 255 TYR A CA 1
ATOM 2068 C C . TYR A 1 255 ? -0.061 9.252 -7.487 1.00 97.75 255 TYR A C 1
ATOM 2070 O O . TYR A 1 255 ? 0.789 8.736 -8.203 1.00 97.75 255 TYR A O 1
ATOM 2078 N N . GLY A 1 256 ? -1.221 8.654 -7.217 1.00 97.38 256 GLY A N 1
ATOM 2079 C CA . GLY A 1 256 ? -1.579 7.317 -7.681 1.00 97.38 256 GLY A CA 1
ATOM 2080 C C . GLY A 1 256 ? -1.184 6.212 -6.696 1.00 97.38 256 GLY A C 1
ATOM 2081 O O . GLY A 1 256 ? -0.345 6.423 -5.823 1.00 97.38 256 GLY A O 1
ATOM 2082 N N . PRO A 1 257 ? -1.804 5.026 -6.793 1.00 97.62 257 PRO A N 1
ATOM 2083 C CA . PRO A 1 257 ? -1.570 3.915 -5.866 1.00 97.62 257 PRO A CA 1
ATOM 2084 C C . PRO A 1 257 ? -0.218 3.211 -6.064 1.00 97.62 257 PRO A C 1
ATOM 2086 O O . PRO A 1 257 ? 0.258 2.521 -5.166 1.00 97.62 257 PRO A O 1
ATOM 2089 N N . ASP A 1 258 ? 0.412 3.380 -7.225 1.00 97.81 258 ASP A N 1
ATOM 2090 C CA . ASP A 1 258 ? 1.688 2.762 -7.590 1.00 97.81 258 ASP A CA 1
ATOM 2091 C C . ASP A 1 258 ? 2.875 3.286 -6.773 1.00 97.81 258 ASP A C 1
ATOM 2093 O O . ASP A 1 258 ? 3.836 2.544 -6.569 1.00 97.81 258 ASP A O 1
ATOM 2097 N N . VAL A 1 259 ? 2.783 4.520 -6.256 1.00 98.12 259 VAL A N 1
ATOM 2098 C CA . VAL A 1 259 ? 3.826 5.131 -5.412 1.00 98.12 259 VAL A CA 1
ATOM 2099 C C . VAL A 1 259 ? 3.962 4.461 -4.049 1.00 98.12 259 VAL A C 1
ATOM 2101 O O . VAL A 1 259 ? 5.000 4.609 -3.405 1.00 98.12 259 VAL A O 1
ATOM 2104 N N . ILE A 1 260 ? 2.938 3.729 -3.597 1.00 98.56 260 ILE A N 1
ATOM 2105 C CA . ILE A 1 260 ? 3.024 2.877 -2.412 1.00 98.56 260 ILE A CA 1
ATOM 2106 C C . ILE A 1 260 ? 3.804 1.628 -2.816 1.00 98.56 260 ILE A C 1
ATOM 2108 O O . ILE A 1 260 ? 3.298 0.787 -3.549 1.00 98.56 260 ILE A O 1
ATOM 2112 N N . VAL A 1 261 ? 5.045 1.501 -2.356 1.00 96.44 261 VAL A N 1
ATOM 2113 C CA . VAL A 1 261 ? 5.907 0.347 -2.656 1.00 96.44 261 VAL A CA 1
ATOM 2114 C C . VAL A 1 261 ? 5.521 -0.858 -1.802 1.00 96.44 261 VAL A C 1
ATOM 2116 O O . VAL A 1 261 ? 5.571 -1.996 -2.258 1.00 96.44 261 VAL A O 1
ATOM 2119 N N . TYR A 1 262 ? 5.116 -0.609 -0.557 1.00 97.44 262 TYR A N 1
ATOM 2120 C CA . TYR A 1 262 ? 4.639 -1.638 0.359 1.00 97.44 262 TYR A CA 1
ATOM 2121 C C . TYR A 1 262 ? 3.485 -1.094 1.206 1.00 97.44 262 TYR A C 1
ATOM 2123 O O . TYR A 1 262 ? 3.657 -0.022 1.784 1.00 97.44 262 TYR A O 1
ATOM 2131 N N . PRO A 1 263 ? 2.368 -1.826 1.368 1.00 97.19 263 PRO A N 1
ATOM 2132 C CA . PRO A 1 263 ? 2.021 -3.066 0.662 1.00 97.19 263 PRO A CA 1
ATOM 2133 C C . PRO A 1 263 ? 1.703 -2.815 -0.822 1.00 97.19 263 PRO A C 1
ATOM 2135 O O . PRO A 1 263 ? 1.442 -1.685 -1.228 1.00 97.19 263 PRO A O 1
ATOM 2138 N N . ASP A 1 264 ? 1.651 -3.878 -1.625 1.00 95.19 264 ASP A N 1
ATOM 2139 C CA . ASP A 1 264 ? 1.044 -3.777 -2.950 1.00 95.19 264 ASP A CA 1
ATOM 2140 C C . ASP A 1 264 ? -0.482 -3.598 -2.831 1.00 95.19 264 ASP A C 1
ATOM 2142 O O . ASP A 1 264 ? -1.176 -4.429 -2.240 1.00 95.19 264 ASP A O 1
ATOM 2146 N N . LEU A 1 265 ? -1.008 -2.508 -3.397 1.00 95.75 265 LEU A N 1
ATOM 2147 C CA . LEU A 1 265 ? -2.439 -2.212 -3.438 1.00 95.75 265 LEU A CA 1
ATOM 2148 C C . LEU A 1 265 ? -3.159 -2.851 -4.635 1.00 95.75 265 LEU A C 1
ATOM 2150 O O . LEU A 1 265 ? -4.390 -2.899 -4.649 1.00 95.75 265 LEU A O 1
ATOM 2154 N N . ARG A 1 266 ? -2.441 -3.347 -5.647 1.00 94.00 266 ARG A N 1
ATOM 2155 C CA . ARG A 1 266 ? -3.049 -3.831 -6.889 1.00 94.00 266 ARG A CA 1
ATOM 2156 C C . ARG A 1 266 ? -3.812 -5.134 -6.650 1.00 94.00 266 ARG A C 1
ATOM 2158 O O . ARG A 1 266 ? -3.222 -6.193 -6.466 1.00 94.00 266 ARG A O 1
ATOM 2165 N N . GLY A 1 267 ? -5.139 -5.076 -6.745 1.00 90.56 267 GLY A N 1
ATOM 2166 C CA . GLY A 1 267 ? -5.998 -6.231 -6.471 1.00 90.56 267 GLY A CA 1
ATOM 2167 C C . GLY A 1 267 ? -6.080 -6.584 -4.987 1.00 90.56 267 GLY A C 1
ATOM 2168 O O . GLY A 1 267 ? -6.557 -7.665 -4.644 1.00 90.56 267 GLY A O 1
ATOM 2169 N N . ASN A 1 268 ? -5.627 -5.689 -4.102 1.00 91.88 268 ASN A N 1
ATOM 2170 C CA . ASN A 1 268 ? -5.896 -5.812 -2.681 1.00 91.88 268 ASN A CA 1
ATOM 2171 C C . ASN A 1 268 ? -7.397 -5.559 -2.447 1.00 91.88 268 ASN A C 1
ATOM 2173 O O . ASN A 1 268 ? -7.878 -4.484 -2.809 1.00 91.88 268 ASN A O 1
ATOM 2177 N N . PRO A 1 269 ? -8.141 -6.481 -1.807 1.00 88.69 269 PRO A N 1
ATOM 2178 C CA . PRO A 1 269 ? -9.585 -6.337 -1.646 1.00 88.69 269 PRO A CA 1
ATOM 2179 C C . PRO A 1 269 ? -10.039 -5.019 -1.014 1.00 88.69 269 PRO A C 1
ATOM 2181 O O . PRO A 1 269 ? -11.042 -4.440 -1.422 1.00 88.69 269 PRO A O 1
ATOM 2184 N N . ARG A 1 270 ? -9.281 -4.509 -0.036 1.00 87.94 270 ARG A N 1
ATOM 2185 C CA . ARG A 1 270 ? -9.605 -3.246 0.630 1.00 87.94 270 ARG A CA 1
ATOM 2186 C C . ARG A 1 270 ? -9.285 -2.028 -0.229 1.00 87.94 270 ARG A C 1
ATOM 2188 O O . ARG A 1 270 ? -10.065 -1.078 -0.210 1.00 87.94 270 ARG A O 1
ATOM 2195 N N . ALA A 1 271 ? -8.192 -2.064 -0.989 1.00 91.50 271 ALA A N 1
ATOM 2196 C CA . ALA A 1 271 ? -7.878 -1.014 -1.955 1.00 91.50 271 ALA A CA 1
ATOM 2197 C C . ALA A 1 271 ? -8.889 -0.993 -3.114 1.00 91.50 271 ALA A C 1
ATOM 2199 O O . ALA A 1 271 ? -9.284 0.079 -3.556 1.00 91.50 271 ALA A O 1
ATOM 2200 N N . ASP A 1 272 ? -9.372 -2.156 -3.553 1.00 91.06 272 ASP A N 1
ATOM 2201 C CA . ASP A 1 272 ? -10.398 -2.260 -4.593 1.00 91.06 272 ASP A CA 1
ATOM 2202 C C . ASP A 1 272 ? -11.747 -1.677 -4.144 1.00 91.06 272 ASP A C 1
ATOM 2204 O O . ASP A 1 272 ? -12.440 -1.067 -4.950 1.00 91.06 272 ASP A O 1
ATOM 2208 N N . ILE A 1 273 ? -12.115 -1.795 -2.862 1.00 86.50 273 ILE A N 1
ATOM 2209 C CA . ILE A 1 273 ? -13.316 -1.133 -2.315 1.00 86.50 273 ILE A CA 1
ATOM 2210 C C . ILE A 1 273 ? -13.165 0.389 -2.335 1.00 86.50 273 ILE A C 1
ATOM 2212 O O . ILE A 1 273 ? -14.111 1.092 -2.695 1.00 86.50 273 ILE A O 1
ATOM 2216 N N . TRP A 1 274 ? -11.983 0.901 -1.981 1.00 90.12 274 TRP A N 1
ATOM 2217 C CA . TRP A 1 274 ? -11.677 2.326 -2.129 1.00 90.12 274 TRP A CA 1
ATOM 2218 C C . TRP A 1 274 ? -11.756 2.754 -3.600 1.00 90.12 274 TRP A C 1
ATOM 2220 O O . TRP A 1 274 ? -12.424 3.738 -3.913 1.00 90.12 274 TRP A O 1
ATOM 2230 N N . LEU A 1 275 ? -11.156 1.978 -4.509 1.00 91.12 275 LEU A N 1
ATOM 2231 C CA . LEU A 1 275 ? -11.159 2.264 -5.941 1.00 91.12 275 LEU A CA 1
ATOM 2232 C C . LEU A 1 275 ? -12.578 2.230 -6.520 1.00 91.12 275 LEU A C 1
ATOM 2234 O O . LEU A 1 275 ? -12.918 3.088 -7.320 1.00 91.12 275 LEU A O 1
ATOM 2238 N N . HIS A 1 276 ? -13.430 1.309 -6.069 1.00 87.94 276 HIS A N 1
ATOM 2239 C CA . HIS A 1 276 ? -14.847 1.283 -6.428 1.00 87.94 276 HIS A CA 1
ATOM 2240 C C . HIS A 1 276 ? -15.591 2.530 -5.936 1.00 87.94 276 HIS A C 1
ATOM 2242 O O . HIS A 1 276 ? -16.459 3.046 -6.631 1.00 87.94 276 HIS A O 1
ATOM 2248 N N . GLY A 1 277 ? -15.272 3.018 -4.733 1.00 86.12 277 GLY A N 1
ATOM 2249 C CA . GLY A 1 277 ? -15.800 4.287 -4.227 1.00 86.12 277 GLY A CA 1
ATOM 2250 C C . GLY A 1 277 ? -15.313 5.504 -5.022 1.00 86.12 277 GLY A C 1
ATOM 2251 O O . GLY A 1 277 ? -16.014 6.510 -5.068 1.00 86.12 277 GLY A O 1
ATOM 2252 N N . TYR A 1 278 ? -14.136 5.410 -5.649 1.00 88.81 278 TYR A N 1
ATOM 2253 C CA . TYR A 1 278 ? -13.603 6.427 -6.554 1.00 88.81 278 TYR A CA 1
ATOM 2254 C C . TYR A 1 278 ? -14.270 6.370 -7.937 1.00 88.81 278 TYR A C 1
ATOM 2256 O O . TYR A 1 278 ? -14.776 7.385 -8.407 1.00 88.81 278 TYR A O 1
ATOM 2264 N N . ASP A 1 279 ? -14.282 5.198 -8.576 1.00 88.44 279 ASP A N 1
ATOM 2265 C CA . ASP A 1 279 ? -14.946 4.936 -9.855 1.00 88.44 279 ASP A CA 1
ATOM 2266 C C . ASP A 1 279 ? -15.128 3.408 -10.059 1.00 88.44 279 ASP A C 1
ATOM 2268 O O . ASP A 1 279 ? -14.143 2.686 -10.260 1.00 88.44 279 ASP A O 1
ATOM 2272 N N . PRO A 1 280 ? -16.369 2.882 -10.035 1.00 86.81 280 PRO A N 1
ATOM 2273 C CA . PRO A 1 280 ? -16.647 1.454 -10.214 1.00 86.81 280 PRO A CA 1
ATOM 2274 C C . PRO A 1 280 ? -16.129 0.852 -11.530 1.00 86.81 280 PRO A C 1
ATOM 2276 O O . PRO A 1 280 ? -15.823 -0.342 -11.575 1.00 86.81 280 PRO A O 1
ATOM 2279 N N . SER A 1 281 ? -15.996 1.648 -12.599 1.00 86.81 281 SER A N 1
ATOM 2280 C CA . SER A 1 281 ? -15.561 1.173 -13.925 1.00 86.81 281 SER A CA 1
ATOM 2281 C C . SER A 1 281 ? -14.091 0.717 -13.964 1.00 86.81 281 SER A C 1
ATOM 2283 O O . SER A 1 281 ? -13.665 -0.012 -14.877 1.00 86.81 281 SER A O 1
ATOM 2285 N N . LEU A 1 282 ? -13.315 1.109 -12.946 1.00 89.50 282 LEU A N 1
ATOM 2286 C CA . LEU A 1 282 ? -11.893 0.806 -12.796 1.00 89.50 282 LEU A CA 1
ATOM 2287 C C . LEU A 1 282 ? -11.625 -0.588 -12.217 1.00 89.50 282 LEU A C 1
ATOM 2289 O O . LEU A 1 282 ? -10.472 -1.027 -12.198 1.00 89.50 282 LEU A O 1
ATOM 2293 N N . LEU A 1 283 ? -12.659 -1.319 -11.792 1.00 88.56 283 LEU A N 1
ATOM 2294 C CA . LEU A 1 283 ? -12.517 -2.711 -11.377 1.00 88.56 283 LEU A CA 1
ATOM 2295 C C . LEU A 1 283 ? -12.686 -3.693 -12.554 1.00 88.56 283 LEU A C 1
ATOM 2297 O O . LEU A 1 283 ? -13.416 -3.419 -13.512 1.00 88.56 283 LEU A O 1
ATOM 2301 N N . PRO A 1 284 ? -12.012 -4.860 -12.521 1.00 83.44 284 PRO A N 1
ATOM 2302 C CA . PRO A 1 284 ? -12.265 -5.935 -13.477 1.00 83.44 284 PRO A CA 1
ATOM 2303 C C . PRO A 1 284 ? -13.694 -6.482 -13.345 1.00 83.44 284 PRO A C 1
ATOM 2305 O O . PRO A 1 284 ? -14.202 -6.649 -12.237 1.00 83.44 284 PRO A O 1
ATOM 2308 N N . ARG A 1 285 ? -14.327 -6.841 -14.469 1.00 73.44 285 ARG A N 1
ATOM 2309 C CA . ARG A 1 285 ? -15.651 -7.488 -14.465 1.00 73.44 285 ARG A CA 1
ATOM 2310 C C . ARG A 1 285 ? -15.570 -8.886 -13.834 1.00 73.44 285 ARG A C 1
ATOM 2312 O O . ARG A 1 285 ? -14.634 -9.633 -14.105 1.00 73.44 285 ARG A O 1
ATOM 2319 N N . GLY A 1 286 ? -16.556 -9.250 -13.011 1.00 65.00 286 GLY A N 1
ATOM 2320 C CA . GLY A 1 286 ? -16.738 -10.616 -12.493 1.00 65.00 286 GLY A CA 1
ATOM 2321 C C . GLY A 1 286 ? -15.802 -11.062 -11.357 1.00 65.00 286 GLY A C 1
ATOM 2322 O O . GLY A 1 286 ? -16.044 -12.112 -10.764 1.00 65.00 286 GLY A O 1
ATOM 2323 N N . LYS A 1 287 ? -14.769 -10.288 -10.989 1.00 63.75 287 LYS A N 1
ATOM 2324 C CA . LYS A 1 287 ? -13.958 -10.561 -9.787 1.00 63.75 287 LYS A CA 1
ATOM 2325 C C . LYS A 1 287 ? -14.506 -9.771 -8.600 1.00 63.75 287 LYS A C 1
ATOM 2327 O O . LYS A 1 287 ? -14.345 -8.559 -8.531 1.00 63.75 287 LYS A O 1
ATOM 2332 N N . ALA A 1 288 ? -15.120 -10.465 -7.642 1.00 61.03 288 ALA A N 1
ATOM 2333 C CA . ALA A 1 288 ? -15.482 -9.844 -6.373 1.00 61.03 288 ALA A CA 1
ATOM 2334 C C . ALA A 1 288 ? -14.256 -9.749 -5.465 1.00 61.03 288 ALA A C 1
ATOM 2336 O O . ALA A 1 288 ? -13.716 -10.760 -5.013 1.00 61.03 288 ALA A O 1
ATOM 2337 N N . SER A 1 289 ? -13.854 -8.520 -5.172 1.00 68.69 289 SER A N 1
ATOM 2338 C CA . SER A 1 289 ? -12.791 -8.195 -4.227 1.00 68.69 289 SER A CA 1
ATOM 2339 C C . SER A 1 289 ? -13.306 -8.321 -2.791 1.00 68.69 289 SER A C 1
ATOM 2341 O O . SER A 1 289 ? -13.524 -7.332 -2.100 1.00 68.69 289 SER A O 1
ATOM 2343 N N . ALA A 1 290 ? -13.565 -9.560 -2.373 1.00 75.12 290 ALA A N 1
ATOM 2344 C CA . ALA A 1 290 ? -14.095 -9.904 -1.061 1.00 75.12 290 ALA A CA 1
ATOM 2345 C C . ALA A 1 290 ? -13.029 -10.595 -0.202 1.00 75.12 290 ALA A C 1
ATOM 2347 O O . ALA A 1 290 ? -12.304 -11.472 -0.672 1.00 75.12 290 ALA A O 1
ATOM 2348 N N . THR A 1 291 ? -12.945 -10.233 1.075 1.00 83.19 291 THR A N 1
ATOM 2349 C CA . THR A 1 291 ? -12.073 -10.904 2.045 1.00 83.19 291 THR A CA 1
ATOM 2350 C C . THR A 1 291 ? -12.661 -10.839 3.445 1.00 83.19 291 THR A C 1
ATOM 2352 O O . THR A 1 291 ? -13.329 -9.879 3.809 1.00 83.19 291 THR A O 1
ATOM 2355 N N . ARG A 1 292 ? -12.387 -11.853 4.266 1.00 80.31 292 ARG A N 1
ATOM 2356 C CA . ARG A 1 292 ? -12.642 -11.800 5.714 1.00 80.31 292 ARG A CA 1
ATOM 2357 C C . ARG A 1 292 ? -11.391 -11.416 6.505 1.00 80.31 292 ARG A C 1
ATOM 2359 O O . ARG A 1 292 ? -11.473 -11.286 7.716 1.00 80.31 292 ARG A O 1
ATOM 2366 N N . ALA A 1 293 ? -10.241 -11.255 5.854 1.00 86.12 293 ALA A N 1
ATOM 2367 C CA . ALA A 1 293 ? -8.977 -10.941 6.509 1.00 86.12 293 ALA A CA 1
ATOM 2368 C C . ALA A 1 293 ? -8.640 -9.447 6.413 1.00 86.12 293 ALA A C 1
ATOM 2370 O O . ALA A 1 293 ? -8.886 -8.800 5.393 1.00 86.12 293 ALA A O 1
ATOM 2371 N N . ALA A 1 294 ? -7.992 -8.923 7.452 1.00 89.50 294 ALA A N 1
ATOM 2372 C CA . ALA A 1 294 ? -7.344 -7.618 7.411 1.00 89.50 294 ALA A CA 1
ATOM 2373 C C . ALA A 1 294 ? -6.047 -7.716 6.587 1.00 89.50 294 ALA A C 1
ATOM 2375 O O . ALA A 1 294 ? -5.001 -8.117 7.088 1.00 89.50 294 ALA A O 1
ATOM 2376 N N . VAL A 1 295 ? -6.140 -7.399 5.294 1.00 91.12 295 VAL A N 1
ATOM 2377 C CA . VAL A 1 295 ? -5.058 -7.578 4.301 1.00 91.12 295 VAL A CA 1
ATOM 2378 C C . VAL A 1 295 ? -4.143 -6.359 4.135 1.00 91.12 295 VAL A C 1
ATOM 2380 O O . VAL A 1 295 ? -3.174 -6.421 3.382 1.00 91.12 295 VAL A O 1
ATOM 2383 N N . ILE A 1 296 ? -4.448 -5.241 4.799 1.00 95.00 296 ILE A N 1
ATOM 2384 C CA . ILE A 1 296 ? -3.588 -4.052 4.830 1.00 95.00 296 ILE A CA 1
ATOM 2385 C C . ILE A 1 296 ? -2.831 -4.045 6.170 1.00 95.00 296 ILE A C 1
ATOM 2387 O O . ILE A 1 296 ? -3.472 -4.086 7.222 1.00 95.00 296 ILE A O 1
ATOM 2391 N N . PRO A 1 297 ? -1.485 -4.010 6.164 1.00 96.56 297 PRO A N 1
ATOM 2392 C CA . PRO A 1 297 ? -0.681 -3.922 7.376 1.00 96.56 297 PRO A CA 1
ATOM 2393 C C . PRO A 1 297 ? -0.785 -2.535 8.024 1.00 96.56 297 PRO A C 1
ATOM 2395 O O . PRO A 1 297 ? -1.174 -1.565 7.391 1.00 96.56 297 PRO A O 1
ATOM 2398 N N . HIS A 1 298 ? -0.324 -2.424 9.270 1.00 97.00 298 HIS A N 1
ATOM 2399 C CA . HIS A 1 298 ? -0.274 -1.182 10.060 1.00 97.00 298 HIS A CA 1
ATOM 2400 C C . HIS A 1 298 ? 0.778 -0.148 9.596 1.00 97.00 298 HIS A C 1
ATOM 2402 O O . HIS A 1 298 ? 1.019 0.850 10.278 1.00 97.00 298 HIS A O 1
ATOM 2408 N N . THR A 1 299 ? 1.507 -0.427 8.514 1.00 97.69 299 THR A N 1
ATOM 2409 C CA . THR A 1 299 ? 2.650 0.364 8.039 1.00 97.69 299 THR A CA 1
ATOM 2410 C C . THR A 1 299 ? 2.707 0.326 6.523 1.00 97.69 299 THR A C 1
ATOM 2412 O O . THR A 1 299 ? 2.379 -0.694 5.919 1.00 97.69 299 THR A O 1
ATOM 2415 N N . PHE A 1 300 ? 3.179 1.410 5.915 1.00 98.56 300 PHE A N 1
ATOM 2416 C CA . PHE A 1 300 ? 3.465 1.449 4.487 1.00 98.56 300 PHE A CA 1
ATOM 2417 C C . PHE A 1 300 ? 4.766 2.192 4.186 1.00 98.56 300 PHE A C 1
ATOM 2419 O O . PHE A 1 300 ? 5.316 2.911 5.034 1.00 98.56 300 PHE A O 1
ATOM 2426 N N . VAL A 1 301 ? 5.270 1.975 2.976 1.00 98.69 301 VAL A N 1
ATOM 2427 C CA . VAL A 1 301 ? 6.407 2.681 2.387 1.00 98.69 301 VAL A CA 1
ATOM 2428 C C . VAL A 1 301 ? 5.981 3.223 1.032 1.00 98.69 301 VAL A C 1
ATOM 2430 O O . VAL A 1 301 ? 5.389 2.493 0.239 1.00 98.69 301 VAL A O 1
ATOM 2433 N N . ALA A 1 302 ? 6.295 4.486 0.774 1.00 98.56 302 ALA A N 1
ATOM 2434 C CA . ALA A 1 302 ? 6.022 5.166 -0.480 1.00 98.56 302 ALA A CA 1
ATOM 2435 C C . ALA A 1 302 ? 7.283 5.840 -1.036 1.00 98.56 302 ALA A C 1
ATOM 2437 O O . ALA A 1 302 ? 8.188 6.192 -0.276 1.00 98.56 302 ALA A O 1
ATOM 2438 N N . ILE A 1 303 ? 7.323 6.045 -2.351 1.00 97.81 303 ILE A N 1
ATOM 2439 C CA . ILE A 1 303 ? 8.312 6.897 -3.020 1.00 97.81 303 ILE A CA 1
ATOM 2440 C C . ILE A 1 303 ? 7.604 8.165 -3.470 1.00 97.81 303 ILE A C 1
ATOM 2442 O O . ILE A 1 303 ? 6.670 8.107 -4.265 1.00 97.81 303 ILE A O 1
ATOM 2446 N N . LEU A 1 304 ? 8.040 9.309 -2.958 1.00 98.00 304 LEU A N 1
ATOM 2447 C CA . LEU A 1 304 ? 7.372 10.589 -3.161 1.00 98.00 304 LEU A CA 1
ATOM 2448 C C . LEU A 1 304 ? 8.365 11.643 -3.659 1.00 98.00 304 LEU A C 1
ATOM 2450 O O . LEU A 1 304 ? 9.550 11.577 -3.324 1.00 98.00 304 LEU A O 1
ATOM 2454 N N . PRO A 1 305 ? 7.912 12.636 -4.435 1.00 96.88 305 PRO A N 1
ATOM 2455 C CA . PRO A 1 305 ? 8.707 13.828 -4.675 1.00 96.88 305 PRO A CA 1
ATOM 2456 C C . PRO A 1 305 ? 8.867 14.604 -3.369 1.00 96.88 305 PRO A C 1
ATOM 2458 O O . PRO A 1 305 ? 7.977 14.593 -2.519 1.00 96.88 305 PRO A O 1
ATOM 2461 N N . ARG A 1 306 ? 9.976 15.334 -3.232 1.00 95.56 306 ARG A N 1
ATOM 2462 C CA . ARG A 1 306 ? 10.161 16.267 -2.114 1.00 95.56 306 ARG A CA 1
ATOM 2463 C C . ARG A 1 306 ? 9.004 17.266 -2.008 1.00 95.56 306 ARG A C 1
ATOM 2465 O O . ARG A 1 306 ? 8.528 17.551 -0.911 1.00 95.56 306 ARG A O 1
ATOM 2472 N N . GLY A 1 307 ? 8.606 17.813 -3.158 1.00 94.56 307 GLY A N 1
ATOM 2473 C CA . GLY A 1 307 ? 7.613 18.870 -3.265 1.00 94.56 307 GLY A CA 1
ATOM 2474 C C . GLY A 1 307 ? 8.030 20.168 -2.572 1.00 94.56 307 GLY A C 1
ATOM 2475 O O . GLY A 1 307 ? 9.047 20.258 -1.883 1.00 94.56 307 GLY A O 1
ATOM 2476 N N . GLN A 1 308 ? 7.254 21.221 -2.807 1.00 89.38 308 GLN A N 1
ATOM 2477 C CA . GLN A 1 308 ? 7.424 22.517 -2.130 1.00 89.38 308 GLN A CA 1
ATOM 2478 C C . GLN A 1 308 ? 6.085 23.114 -1.670 1.00 89.38 308 GLN A C 1
ATOM 2480 O O . GLN A 1 308 ? 6.082 24.180 -1.059 1.00 89.38 308 GLN A O 1
ATOM 2485 N N . GLY A 1 309 ? 4.950 22.458 -1.961 1.00 81.00 309 GLY A N 1
ATOM 2486 C CA . GLY A 1 309 ? 3.620 22.903 -1.524 1.00 81.00 309 GLY A CA 1
ATOM 2487 C C . GLY A 1 309 ? 3.088 24.156 -2.228 1.00 81.00 309 GLY A C 1
ATOM 2488 O O . GLY A 1 309 ? 2.117 24.742 -1.765 1.00 81.00 309 GLY A O 1
ATOM 2489 N N . LYS A 1 310 ? 3.728 24.594 -3.321 1.00 77.12 310 LYS A N 1
ATOM 2490 C CA . LYS A 1 310 ? 3.312 25.762 -4.125 1.00 77.12 310 LYS A CA 1
ATOM 2491 C C . LYS A 1 310 ? 2.700 25.385 -5.476 1.00 77.12 310 LYS A C 1
ATOM 2493 O O . LYS A 1 310 ? 2.227 26.256 -6.195 1.00 77.12 310 LYS A O 1
ATOM 2498 N N . ASP A 1 311 ? 2.756 24.109 -5.839 1.00 86.81 311 ASP A N 1
ATOM 2499 C CA . ASP A 1 311 ? 2.279 23.588 -7.114 1.00 86.81 311 ASP A CA 1
ATOM 2500 C C . ASP A 1 311 ? 1.591 22.229 -6.926 1.00 86.81 311 ASP A C 1
ATOM 2502 O O . ASP A 1 311 ? 1.107 21.916 -5.841 1.00 86.81 311 ASP A O 1
ATOM 2506 N N . PHE A 1 312 ? 1.519 21.417 -7.985 1.00 91.81 312 PHE A N 1
ATOM 2507 C CA . PHE A 1 312 ? 0.930 20.084 -7.906 1.00 91.81 312 PHE A CA 1
ATOM 2508 C C . PHE A 1 312 ? 1.609 19.179 -6.850 1.00 91.81 312 PHE A C 1
ATOM 2510 O O . PHE A 1 312 ? 0.971 18.289 -6.289 1.00 91.81 312 PHE A O 1
ATOM 2517 N N . PHE A 1 313 ? 2.890 19.407 -6.557 1.00 95.50 313 PHE A N 1
ATOM 2518 C CA . PHE A 1 313 ? 3.697 18.552 -5.698 1.00 95.50 313 PHE A CA 1
ATOM 2519 C C . PHE A 1 313 ? 3.812 19.135 -4.282 1.00 95.50 313 PHE A C 1
ATOM 2521 O O . PHE A 1 313 ? 4.625 20.025 -3.989 1.00 95.50 313 PHE A O 1
ATOM 2528 N N . ASP A 1 314 ? 2.988 18.589 -3.395 1.00 94.44 314 ASP A N 1
ATOM 2529 C CA . ASP A 1 314 ? 2.956 18.914 -1.973 1.00 94.44 314 ASP A CA 1
ATOM 2530 C C . ASP A 1 314 ? 4.262 18.565 -1.268 1.00 94.44 314 ASP A C 1
ATOM 2532 O O . ASP A 1 314 ? 4.914 17.575 -1.600 1.00 94.44 314 ASP A O 1
ATOM 2536 N N . SER A 1 315 ? 4.628 19.374 -0.270 1.00 96.81 315 SER A N 1
ATOM 2537 C CA . SER A 1 315 ? 5.776 19.062 0.577 1.00 96.81 315 SER A CA 1
ATOM 2538 C C . SER A 1 315 ? 5.523 17.801 1.406 1.00 96.81 315 SER A C 1
ATOM 2540 O O . SER A 1 315 ? 4.389 17.506 1.801 1.00 96.81 315 SER A O 1
ATOM 2542 N N . LEU A 1 316 ? 6.594 17.073 1.719 1.00 97.69 316 LEU A N 1
ATOM 2543 C CA . LEU A 1 316 ? 6.526 15.866 2.547 1.00 97.69 316 LEU A CA 1
ATOM 2544 C C . LEU A 1 316 ? 5.914 16.132 3.928 1.00 97.69 316 LEU A C 1
ATOM 2546 O O . LEU A 1 316 ? 5.207 15.276 4.452 1.00 97.69 316 LEU A O 1
ATOM 2550 N N . GLU A 1 317 ? 6.127 17.316 4.504 1.00 97.31 317 GLU A N 1
ATOM 2551 C CA . GLU A 1 317 ? 5.526 17.713 5.780 1.00 97.31 317 GLU A CA 1
ATOM 2552 C C . GLU A 1 317 ? 4.007 17.871 5.672 1.00 97.31 317 GLU A C 1
ATOM 2554 O O . GLU A 1 317 ? 3.280 17.428 6.562 1.00 97.31 317 GLU A O 1
ATOM 2559 N N . ASN A 1 318 ? 3.515 18.465 4.578 1.00 97.25 318 ASN A N 1
ATOM 2560 C CA . ASN A 1 318 ? 2.081 18.610 4.335 1.00 97.25 318 ASN A CA 1
ATOM 2561 C C . ASN A 1 318 ? 1.428 17.243 4.109 1.00 97.25 318 ASN A C 1
ATOM 2563 O O . ASN A 1 318 ? 0.388 16.962 4.703 1.00 97.25 318 ASN A O 1
ATOM 2567 N N . LEU A 1 319 ? 2.066 16.375 3.319 1.00 97.81 319 LEU A N 1
ATOM 2568 C CA . LEU A 1 319 ? 1.604 15.003 3.091 1.00 97.81 319 LEU A CA 1
ATOM 2569 C C . LEU A 1 319 ? 1.600 14.189 4.385 1.00 97.81 319 LEU A C 1
ATOM 2571 O O . LEU A 1 319 ? 0.631 13.490 4.673 1.00 97.81 319 LEU A O 1
ATOM 2575 N N . GLY A 1 320 ? 2.656 14.306 5.190 1.00 98.00 320 GLY A N 1
ATOM 2576 C CA . GLY A 1 320 ? 2.764 13.645 6.484 1.00 98.00 320 GLY A CA 1
ATOM 2577 C C . GLY A 1 320 ? 1.696 14.106 7.475 1.00 98.00 320 GLY A C 1
ATOM 2578 O O . GLY A 1 320 ? 1.096 13.274 8.153 1.00 98.00 320 GLY A O 1
ATOM 2579 N N . ARG A 1 321 ? 1.400 15.411 7.522 1.00 98.06 321 ARG A N 1
ATOM 2580 C CA . ARG A 1 321 ? 0.301 15.955 8.333 1.00 98.06 321 ARG A CA 1
ATOM 2581 C C . ARG A 1 321 ? -1.059 15.445 7.851 1.00 98.06 321 ARG A C 1
ATOM 2583 O O . ARG A 1 321 ? -1.792 14.887 8.660 1.00 98.06 321 ARG A O 1
ATOM 2590 N N . ALA A 1 322 ? -1.347 15.540 6.553 1.00 98.31 322 ALA A N 1
ATOM 2591 C CA . ALA A 1 322 ? -2.603 15.058 5.973 1.00 98.31 322 ALA A CA 1
ATOM 2592 C C . ALA A 1 322 ? -2.812 13.550 6.212 1.00 98.31 322 ALA A C 1
ATOM 2594 O O . ALA A 1 322 ? -3.916 13.112 6.518 1.00 98.31 322 ALA A O 1
ATOM 2595 N N . THR A 1 323 ? -1.738 12.760 6.134 1.00 98.31 323 THR A N 1
ATOM 2596 C CA . THR A 1 323 ? -1.728 11.320 6.443 1.00 98.31 323 THR A CA 1
ATOM 2597 C C . THR A 1 323 ? -2.140 11.057 7.897 1.00 98.31 323 THR A C 1
ATOM 2599 O O . THR A 1 323 ? -2.989 10.204 8.152 1.00 98.31 323 THR A O 1
ATOM 2602 N N . CYS A 1 324 ? -1.569 11.783 8.866 1.00 97.94 324 CYS A N 1
ATOM 2603 C CA . CYS A 1 324 ? -1.939 11.642 10.279 1.00 97.94 324 CYS A CA 1
ATOM 2604 C C . CYS A 1 324 ? -3.369 12.136 10.557 1.00 97.94 324 CYS A C 1
ATOM 2606 O O . CYS A 1 324 ? -4.130 11.469 11.256 1.00 97.94 324 CYS A O 1
ATOM 2608 N N . GLU A 1 325 ? -3.763 13.275 9.988 1.00 97.94 325 GLU A N 1
ATOM 2609 C CA . GLU A 1 325 ? -5.114 13.835 10.130 1.00 97.94 325 GLU A CA 1
ATOM 2610 C C . GLU A 1 325 ? -6.187 12.897 9.561 1.00 97.94 325 GLU A C 1
ATOM 2612 O O . GLU A 1 325 ? -7.243 12.727 10.176 1.00 97.94 325 GLU A O 1
ATOM 2617 N N . ALA A 1 326 ? -5.905 12.225 8.440 1.00 98.25 326 ALA A N 1
ATOM 2618 C CA . ALA A 1 326 ? -6.801 11.232 7.853 1.00 98.25 326 ALA A CA 1
ATOM 2619 C C . ALA A 1 326 ? -7.054 10.048 8.802 1.00 98.25 326 ALA A C 1
ATOM 2621 O O . ALA A 1 326 ? -8.188 9.586 8.916 1.00 98.25 326 ALA A O 1
ATOM 2622 N N . VAL A 1 327 ? -6.038 9.602 9.551 1.00 98.25 327 VAL A N 1
ATOM 2623 C CA . VAL A 1 327 ? -6.183 8.547 10.574 1.00 98.25 327 VAL A CA 1
ATOM 2624 C C . VAL A 1 327 ? -7.104 9.000 11.701 1.00 98.25 327 VAL A C 1
ATOM 2626 O O . VAL A 1 327 ? -8.034 8.279 12.066 1.00 98.25 327 VAL A O 1
ATOM 2629 N N . HIS A 1 328 ? -6.870 10.192 12.253 1.00 97.25 328 HIS A N 1
ATOM 2630 C CA . HIS A 1 328 ? -7.693 10.727 13.339 1.00 97.25 328 HIS A CA 1
ATOM 2631 C C . HIS A 1 328 ? -9.142 10.953 12.898 1.00 97.25 328 HIS A C 1
ATOM 2633 O O . HIS A 1 328 ? -10.068 10.611 13.634 1.00 97.25 328 HIS A O 1
ATOM 2639 N N . THR A 1 329 ? -9.340 11.452 11.678 1.00 97.19 329 THR A N 1
ATOM 2640 C CA . THR A 1 329 ? -10.665 11.658 11.083 1.00 97.19 329 THR A CA 1
ATOM 2641 C C . THR A 1 329 ? -11.395 10.331 10.899 1.00 97.19 329 THR A C 1
ATOM 2643 O O . THR A 1 329 ? -12.507 10.171 11.400 1.00 97.19 329 THR A O 1
ATOM 2646 N N . ALA A 1 330 ? -10.745 9.340 10.282 1.00 95.75 330 ALA A N 1
ATOM 2647 C CA . ALA A 1 330 ? -11.330 8.018 10.073 1.00 95.75 330 ALA A CA 1
ATOM 2648 C C . ALA A 1 330 ? -11.680 7.320 11.397 1.00 95.75 330 ALA A C 1
ATOM 2650 O O . ALA A 1 330 ? -12.745 6.713 11.515 1.00 95.75 330 ALA A O 1
ATOM 2651 N N . TRP A 1 331 ? -10.823 7.431 12.418 1.00 96.56 331 TRP A N 1
ATOM 2652 C CA . TRP A 1 331 ? -11.131 6.922 13.755 1.00 96.56 331 TRP A CA 1
ATOM 2653 C C . TRP A 1 331 ? -12.355 7.613 14.359 1.00 96.56 331 TRP A C 1
ATOM 2655 O O . TRP A 1 331 ? -13.263 6.934 14.837 1.00 96.56 331 TRP A O 1
ATOM 2665 N N . LYS A 1 332 ? -12.403 8.948 14.311 1.00 95.62 332 LYS A N 1
ATOM 2666 C CA . LYS A 1 332 ? -13.512 9.739 14.854 1.00 95.62 332 LYS A CA 1
ATOM 2667 C C . LYS A 1 332 ? -14.844 9.378 14.196 1.00 95.62 332 LYS A C 1
ATOM 2669 O O . LYS A 1 332 ? -15.844 9.265 14.898 1.00 95.62 332 LYS A O 1
ATOM 2674 N N . GLU A 1 333 ? -14.862 9.148 12.885 1.00 93.44 333 GLU A N 1
ATOM 2675 C CA . GLU A 1 333 ? -16.049 8.667 12.167 1.00 93.44 333 GLU A CA 1
ATOM 2676 C C . GLU A 1 333 ? -16.503 7.285 12.654 1.00 93.44 333 GLU A C 1
ATOM 2678 O O . GLU A 1 333 ? -17.684 7.080 12.935 1.00 93.44 333 GLU A O 1
ATOM 2683 N N . LEU A 1 334 ? -15.570 6.335 12.773 1.00 93.19 334 LEU A N 1
ATOM 2684 C CA . LEU A 1 334 ? -15.862 4.956 13.180 1.00 93.19 334 LEU A CA 1
ATOM 2685 C C . LEU A 1 334 ? -16.336 4.881 14.638 1.00 93.19 334 LEU A C 1
ATOM 2687 O O . LEU A 1 334 ? -17.343 4.237 14.932 1.00 93.19 334 LEU A O 1
ATOM 2691 N N . ALA A 1 335 ? -15.646 5.574 15.542 1.00 95.00 335 ALA A N 1
ATOM 2692 C CA . ALA A 1 335 ? -16.037 5.697 16.941 1.00 95.00 335 ALA A CA 1
ATOM 2693 C C . ALA A 1 335 ? -17.372 6.449 17.081 1.00 95.00 335 ALA A C 1
ATOM 2695 O O . ALA A 1 335 ? -18.232 6.042 17.858 1.00 95.00 335 ALA A O 1
ATOM 2696 N N . GLY A 1 336 ? -17.580 7.502 16.284 1.00 93.75 336 GLY A N 1
ATOM 2697 C CA . GLY A 1 336 ? -18.827 8.264 16.236 1.00 93.75 336 GLY A CA 1
ATOM 2698 C C . GLY A 1 336 ? -20.023 7.432 15.776 1.00 93.75 336 GLY A C 1
ATOM 2699 O O . GLY A 1 336 ? -21.105 7.565 16.340 1.00 93.75 336 GLY A O 1
ATOM 2700 N N . ALA A 1 337 ? -19.834 6.520 14.817 1.00 91.56 337 ALA A N 1
ATOM 2701 C CA . ALA A 1 337 ? -20.880 5.586 14.402 1.00 91.56 337 ALA A CA 1
ATOM 2702 C C . ALA A 1 337 ? -21.309 4.657 15.549 1.00 91.56 337 ALA A C 1
ATOM 2704 O O . ALA A 1 337 ? -22.501 4.420 15.733 1.00 91.56 337 ALA A O 1
ATOM 2705 N N . VAL A 1 338 ? -20.353 4.172 16.348 1.00 93.56 338 VAL A N 1
ATOM 2706 C CA . VAL A 1 338 ? -20.653 3.346 17.527 1.00 93.56 338 VAL A CA 1
ATOM 2707 C C . VAL A 1 338 ? -21.309 4.163 18.628 1.00 93.56 338 VAL A C 1
ATOM 2709 O O . VAL A 1 338 ? -22.276 3.694 19.219 1.00 93.56 338 VAL A O 1
ATOM 2712 N N . ARG A 1 339 ? -20.834 5.388 18.875 1.00 94.50 339 ARG A N 1
ATOM 2713 C CA . ARG A 1 339 ? -21.473 6.312 19.815 1.00 94.50 339 ARG A CA 1
ATOM 2714 C C . ARG A 1 339 ? -22.939 6.536 19.449 1.00 94.50 339 ARG A C 1
ATOM 2716 O O . ARG A 1 339 ? -23.784 6.329 20.308 1.00 94.50 339 ARG A O 1
ATOM 2723 N N . GLY A 1 340 ? -23.232 6.901 18.198 1.00 92.31 340 GLY A N 1
ATOM 2724 C CA . GLY A 1 340 ? -24.601 7.152 17.736 1.00 92.31 340 GLY A CA 1
ATOM 2725 C C . GLY A 1 340 ? -25.510 5.938 17.926 1.00 92.31 340 GLY A C 1
ATOM 2726 O O . GLY A 1 340 ? -26.580 6.058 18.507 1.00 92.31 340 GLY A O 1
ATOM 2727 N N . TRP A 1 341 ? -25.034 4.744 17.565 1.00 91.69 341 TRP A N 1
ATOM 2728 C CA . TRP A 1 341 ? -25.766 3.500 17.826 1.00 91.69 341 TRP A CA 1
ATOM 2729 C C . TRP A 1 341 ? -25.995 3.247 19.328 1.00 91.69 341 TRP A C 1
ATOM 2731 O O . TRP A 1 341 ? -27.099 2.913 19.752 1.00 91.69 341 TRP A O 1
ATOM 2741 N N . MET A 1 342 ? -24.975 3.445 20.173 1.00 92.81 342 MET A N 1
ATOM 2742 C CA . MET A 1 342 ? -25.135 3.301 21.625 1.00 92.81 342 MET A CA 1
ATOM 2743 C C . MET A 1 342 ? -26.137 4.317 22.197 1.00 92.81 342 MET A C 1
ATOM 2745 O O . MET A 1 342 ? -26.827 4.021 23.174 1.00 92.81 342 MET A O 1
ATOM 2749 N N . GLU A 1 343 ? -26.236 5.504 21.601 1.00 92.44 343 GLU A N 1
ATOM 2750 C CA . GLU A 1 343 ? -27.210 6.536 21.958 1.00 92.44 343 GLU A CA 1
ATOM 2751 C C . GLU A 1 343 ? -28.649 6.191 21.534 1.00 92.44 343 GLU A C 1
ATOM 2753 O O . GLU A 1 343 ? -29.590 6.774 22.067 1.00 92.44 343 GLU A O 1
ATOM 2758 N N . GLU A 1 344 ? -28.858 5.233 20.638 1.00 90.56 344 GLU A N 1
ATOM 2759 C CA . GLU A 1 344 ? -30.197 4.733 20.300 1.00 90.56 344 GLU A CA 1
ATOM 2760 C C . GLU A 1 344 ? -30.671 3.666 21.298 1.00 90.56 344 GLU A C 1
ATOM 2762 O O . GLU A 1 344 ? -31.855 3.602 21.621 1.00 90.56 344 GLU A O 1
ATOM 2767 N N . VAL A 1 345 ? -29.750 2.853 21.831 1.00 89.50 345 VAL A N 1
ATOM 2768 C CA . VAL A 1 345 ? -30.081 1.696 22.694 1.00 89.50 345 VAL A CA 1
ATOM 2769 C C . VAL A 1 345 ? -30.002 1.980 24.200 1.00 89.50 345 VAL A C 1
ATOM 2771 O O . VAL A 1 345 ? -30.514 1.213 25.014 1.00 89.50 345 VAL A O 1
ATOM 2774 N N . THR A 1 346 ? -29.349 3.069 24.609 1.00 87.69 346 THR A N 1
ATOM 2775 C CA . THR A 1 346 ? -29.241 3.468 26.027 1.00 87.69 346 THR A CA 1
ATOM 2776 C C . THR A 1 346 ? -30.207 4.599 26.366 1.00 87.69 346 THR A C 1
ATOM 2778 O O . THR A 1 346 ? -30.611 5.347 25.487 1.00 87.69 346 THR A O 1
ATOM 2781 N N . ASP A 1 347 ? -30.550 4.807 27.640 1.00 83.06 347 ASP A N 1
ATOM 2782 C CA . ASP A 1 347 ? -31.397 5.946 28.030 1.00 83.06 347 ASP A CA 1
ATOM 2783 C C . ASP A 1 347 ? -30.565 7.226 28.201 1.00 83.06 347 ASP A C 1
ATOM 2785 O O . ASP A 1 347 ? -29.507 7.213 28.831 1.00 83.06 347 ASP A O 1
ATOM 2789 N N . ALA A 1 348 ? -31.062 8.374 27.731 1.00 80.69 348 ALA A N 1
ATOM 2790 C CA . ALA A 1 348 ? -30.363 9.657 27.903 1.00 80.69 348 ALA A CA 1
ATOM 2791 C C . ALA A 1 348 ? -30.094 10.000 29.385 1.00 80.69 348 ALA A C 1
ATOM 2793 O O . ALA A 1 348 ? -29.073 10.599 29.718 1.00 80.69 348 ALA A O 1
ATOM 2794 N N . LYS A 1 349 ? -30.976 9.550 30.291 1.00 75.75 349 LYS A N 1
ATOM 2795 C CA . LYS A 1 349 ? -30.871 9.767 31.743 1.00 75.75 349 LYS A CA 1
ATOM 2796 C C . LYS A 1 349 ? -29.649 9.098 32.387 1.00 75.75 349 LYS A C 1
ATOM 2798 O O . LYS A 1 349 ? -29.238 9.542 33.452 1.00 75.75 349 LYS A O 1
ATOM 2803 N N . VAL A 1 350 ? -29.085 8.046 31.779 1.00 76.38 350 VAL A N 1
ATOM 2804 C CA . VAL A 1 350 ? -27.956 7.283 32.356 1.00 76.38 350 VAL A CA 1
ATOM 2805 C C . VAL A 1 350 ? -26.589 7.658 31.774 1.00 76.38 350 VAL A C 1
ATOM 2807 O O . VAL A 1 350 ? -25.568 7.214 32.293 1.00 76.38 350 VAL A O 1
ATOM 2810 N N . ARG A 1 351 ? -26.545 8.476 30.714 1.00 80.75 351 ARG A N 1
ATOM 2811 C CA . ARG A 1 351 ? -25.293 8.899 30.062 1.00 80.75 351 ARG A CA 1
ATOM 2812 C C . ARG A 1 351 ? -24.610 10.026 30.840 1.00 80.75 351 ARG A C 1
ATOM 2814 O O . ARG A 1 351 ? -23.433 9.910 31.168 1.00 80.75 351 ARG A O 1
ATOM 2821 N N . GLY A 1 352 ? -25.364 11.071 31.194 1.00 78.62 352 GLY A N 1
ATOM 2822 C CA . GLY A 1 352 ? -24.831 12.266 31.858 1.00 78.62 352 GLY A CA 1
ATOM 2823 C C . GLY A 1 352 ? -23.677 12.923 31.088 1.00 78.62 352 GLY A C 1
ATOM 2824 O O . GLY A 1 352 ? -23.357 12.539 29.965 1.00 78.62 352 GLY A O 1
ATOM 2825 N N . SER A 1 353 ? -23.035 13.922 31.685 1.00 82.31 353 SER A N 1
ATOM 2826 C CA . SER A 1 353 ? -21.965 14.682 31.023 1.00 82.31 353 SER A CA 1
ATOM 2827 C C . SER A 1 353 ? -20.609 13.955 31.004 1.00 82.31 353 SER A C 1
ATOM 2829 O O . SER A 1 353 ? -19.811 14.170 30.089 1.00 82.31 353 SER A O 1
ATOM 2831 N N . GLY A 1 354 ? -20.392 12.986 31.903 1.00 83.62 354 GLY A N 1
ATOM 2832 C CA . GLY A 1 354 ? -19.203 12.126 31.888 1.00 83.62 354 GLY A CA 1
ATOM 2833 C C . GLY A 1 354 ? -19.106 11.265 30.619 1.00 83.62 354 GLY A C 1
ATOM 2834 O O . GLY A 1 354 ? -18.030 11.144 30.031 1.00 83.62 354 GLY A O 1
ATOM 2835 N N . TRP A 1 355 ? -20.237 10.745 30.126 1.00 89.50 355 TRP A N 1
ATOM 2836 C CA . TRP A 1 355 ? -20.321 10.021 28.850 1.00 89.50 355 TRP A CA 1
ATOM 2837 C C . TRP A 1 355 ? -19.815 10.859 27.676 1.00 89.50 355 TRP A C 1
ATOM 2839 O O . TRP A 1 355 ? -18.980 10.396 26.893 1.00 89.50 355 TRP A O 1
ATOM 2849 N N . ASP A 1 356 ? -20.294 12.101 27.572 1.00 90.62 356 ASP A N 1
ATOM 2850 C CA . ASP A 1 356 ? -19.931 13.003 26.482 1.00 90.62 356 ASP A CA 1
ATOM 2851 C C . ASP A 1 356 ? -18.444 13.339 26.512 1.00 90.62 356 ASP A C 1
ATOM 2853 O O . ASP A 1 356 ? -17.782 13.275 25.473 1.00 90.62 356 ASP A O 1
ATOM 2857 N N . ARG A 1 357 ? -17.898 13.618 27.701 1.00 90.88 357 ARG A N 1
ATOM 2858 C CA . ARG A 1 357 ? -16.469 13.905 27.886 1.00 90.88 357 ARG A CA 1
ATOM 2859 C C . ARG A 1 357 ? -15.596 12.702 27.528 1.00 90.88 357 ARG A C 1
ATOM 2861 O O . ARG A 1 357 ? -14.579 12.875 26.858 1.00 90.88 357 ARG A O 1
ATOM 2868 N N . LEU A 1 358 ? -15.994 11.483 27.901 1.00 91.81 358 LEU A N 1
ATOM 2869 C CA . LEU A 1 358 ? -15.260 10.257 27.564 1.00 91.81 358 LEU A CA 1
ATOM 2870 C C . LEU A 1 358 ? -15.249 9.977 26.057 1.00 91.81 358 LEU A C 1
ATOM 2872 O O . LEU A 1 358 ? -14.200 9.635 25.504 1.00 91.81 358 LEU A O 1
ATOM 2876 N N . TRP A 1 359 ? -16.382 10.152 25.373 1.00 93.75 359 TRP A N 1
ATOM 2877 C CA . TRP A 1 359 ? -16.440 10.028 23.914 1.00 93.75 359 TRP A CA 1
ATOM 2878 C C . TRP A 1 359 ? -15.702 11.153 23.198 1.00 93.75 359 TRP A C 1
ATOM 2880 O O . TRP A 1 359 ? -15.047 10.898 22.188 1.00 93.75 359 TRP A O 1
ATOM 2890 N N . GLN A 1 360 ? -15.779 12.382 23.707 1.00 92.56 360 GLN A N 1
ATOM 2891 C CA . GLN A 1 360 ? -15.030 13.512 23.168 1.00 92.56 360 GLN A CA 1
ATOM 2892 C C . GLN A 1 360 ? -13.525 13.265 23.287 1.00 92.56 360 GLN A C 1
ATOM 2894 O O . GLN A 1 360 ? -12.816 13.438 22.300 1.00 92.56 360 GLN A O 1
ATOM 2899 N N . HIS A 1 361 ? -13.052 12.794 24.445 1.00 91.12 361 HIS A N 1
ATOM 2900 C CA . HIS A 1 361 ? -11.651 12.417 24.650 1.00 91.12 361 HIS A CA 1
ATOM 2901 C C . HIS A 1 361 ? -11.227 11.305 23.689 1.00 91.12 361 HIS A C 1
ATOM 2903 O O . HIS A 1 361 ? -10.252 11.447 22.954 1.00 91.12 361 HIS A O 1
ATOM 2909 N N . ALA A 1 362 ? -11.998 10.219 23.626 1.00 91.56 362 ALA A N 1
ATOM 2910 C CA . ALA A 1 362 ? -11.690 9.092 22.752 1.00 91.56 362 ALA A CA 1
ATOM 2911 C C . ALA A 1 362 ? -11.779 9.430 21.256 1.00 91.56 362 ALA A C 1
ATOM 2913 O O . ALA A 1 362 ? -11.132 8.765 20.455 1.00 91.56 362 ALA A O 1
ATOM 2914 N N . GLY A 1 363 ? -12.582 10.422 20.867 1.00 90.44 363 GLY A N 1
ATOM 2915 C CA . GLY A 1 363 ? -12.709 10.897 19.489 1.00 90.44 363 GLY A CA 1
ATOM 2916 C C . GLY A 1 363 ? -11.736 12.021 19.117 1.00 90.44 363 GLY A C 1
ATOM 2917 O O . GLY A 1 363 ? -11.604 12.322 17.932 1.00 90.44 363 GLY A O 1
ATOM 2918 N N . ALA A 1 364 ? -11.072 12.650 20.093 1.00 89.88 364 ALA A N 1
ATOM 2919 C CA . ALA A 1 364 ? -10.119 13.735 19.856 1.00 89.88 364 ALA A CA 1
ATOM 2920 C C . ALA A 1 364 ? -8.820 13.233 19.213 1.00 89.88 364 ALA A C 1
ATOM 2922 O O . ALA A 1 364 ? -8.256 13.909 18.357 1.00 89.88 364 ALA A O 1
ATOM 2923 N N . ALA A 1 365 ? -8.372 12.037 19.597 1.00 87.62 365 ALA A N 1
ATOM 2924 C CA . ALA A 1 365 ? -7.199 11.387 19.033 1.00 87.62 365 ALA A CA 1
ATOM 2925 C C . ALA A 1 365 ? -7.456 9.893 18.819 1.00 87.62 365 ALA A C 1
ATOM 2927 O O . ALA A 1 365 ? -8.260 9.263 19.503 1.00 87.62 365 ALA A O 1
ATOM 2928 N N . CYS A 1 366 ? -6.747 9.318 17.852 1.00 93.31 366 CYS A N 1
ATOM 2929 C CA . CYS A 1 366 ? -6.830 7.893 17.569 1.00 93.31 366 CYS A CA 1
ATOM 2930 C C . CYS A 1 366 ? -6.045 7.141 18.656 1.00 93.31 366 CYS A C 1
ATOM 2932 O O . CYS A 1 366 ? -4.932 7.561 18.967 1.00 93.31 366 CYS A O 1
ATOM 2934 N N . PRO A 1 367 ? -6.542 6.015 19.206 1.00 93.00 367 PRO A N 1
ATOM 2935 C CA . PRO A 1 367 ? -5.765 5.198 20.145 1.00 93.00 367 PRO A CA 1
ATOM 2936 C C . PRO A 1 367 ? -4.524 4.567 19.495 1.00 93.00 367 PRO A C 1
ATOM 2938 O O . PRO A 1 367 ? -3.629 4.097 20.196 1.00 93.00 367 PRO A O 1
ATOM 2941 N N . LEU A 1 368 ? -4.493 4.531 18.162 1.00 94.12 368 LEU A N 1
ATOM 2942 C CA . LEU A 1 368 ? -3.354 4.152 17.345 1.00 94.12 368 LEU A CA 1
ATOM 2943 C C . LEU A 1 368 ? -2.707 5.425 16.799 1.00 94.12 368 LEU A C 1
ATOM 2945 O O . LEU A 1 368 ? -3.154 5.981 15.796 1.00 94.12 368 LEU A O 1
ATOM 2949 N N . GLU A 1 369 ? -1.653 5.864 17.469 1.00 94.00 369 GLU A N 1
ATOM 2950 C CA . GLU A 1 369 ? -0.899 7.061 17.144 1.00 94.00 369 GLU A CA 1
ATOM 2951 C C . GLU A 1 369 ? -0.179 6.902 15.790 1.00 94.00 369 GLU A C 1
ATOM 2953 O O . GLU A 1 369 ? 0.638 5.980 15.627 1.00 94.00 369 GLU A O 1
ATOM 2958 N N . PRO A 1 370 ? -0.474 7.767 14.804 1.00 96.81 370 PRO A N 1
ATOM 2959 C CA . PRO A 1 370 ? 0.188 7.749 13.511 1.00 96.81 370 PRO A CA 1
ATOM 2960 C C . PRO A 1 370 ? 1.563 8.416 13.581 1.00 96.81 370 PRO A C 1
ATOM 2962 O O . PRO A 1 370 ? 1.754 9.466 14.188 1.00 96.81 370 PRO A O 1
ATOM 2965 N N . THR A 1 371 ? 2.551 7.834 12.907 1.00 97.00 371 THR A N 1
ATOM 2966 C CA . THR A 1 371 ? 3.872 8.452 12.776 1.00 97.00 371 THR A CA 1
ATOM 2967 C C . THR A 1 371 ? 4.487 8.170 11.416 1.00 97.00 371 THR A C 1
ATOM 2969 O O . THR A 1 371 ? 4.168 7.176 10.757 1.00 97.00 371 THR A O 1
ATOM 2972 N N . TRP A 1 372 ? 5.367 9.069 10.986 1.00 97.94 372 TRP A N 1
ATOM 2973 C CA . TRP A 1 372 ? 6.052 8.963 9.711 1.00 97.94 372 TRP A CA 1
ATOM 2974 C C . TRP A 1 372 ? 7.486 9.492 9.783 1.00 97.94 372 TRP A C 1
ATOM 2976 O O . TRP A 1 372 ? 7.839 10.287 10.658 1.00 97.94 372 TRP A O 1
ATOM 2986 N N . VAL A 1 373 ? 8.313 9.025 8.850 1.00 98.12 373 VAL A N 1
ATOM 2987 C CA . VAL A 1 373 ? 9.668 9.519 8.571 1.00 98.12 373 VAL A CA 1
ATOM 2988 C C . VAL A 1 373 ? 9.858 9.533 7.062 1.00 98.12 373 VAL A C 1
ATOM 2990 O O . VAL A 1 373 ? 9.427 8.601 6.384 1.00 98.12 373 VAL A O 1
ATOM 2993 N N . ALA A 1 374 ? 10.535 10.554 6.543 1.00 98.00 374 ALA A N 1
ATOM 2994 C CA . ALA A 1 374 ? 10.967 10.595 5.155 1.00 98.00 374 ALA A CA 1
ATOM 2995 C C . ALA A 1 374 ? 12.476 10.838 5.063 1.00 98.00 374 ALA A C 1
ATOM 2997 O O . ALA A 1 374 ? 13.033 11.585 5.868 1.00 98.00 374 ALA A O 1
ATOM 2998 N N . LEU A 1 375 ? 13.133 10.206 4.092 1.00 96.31 375 LEU A N 1
ATOM 2999 C CA . LEU A 1 375 ? 14.555 10.388 3.799 1.00 96.31 375 LEU A CA 1
ATOM 3000 C C . LEU A 1 375 ? 14.769 10.533 2.289 1.00 96.31 375 LEU A C 1
ATOM 3002 O O . LEU A 1 375 ? 14.071 9.868 1.520 1.00 96.31 375 LEU A O 1
ATOM 3006 N N . PRO A 1 376 ? 15.736 11.355 1.847 1.00 94.69 376 PRO A N 1
ATOM 3007 C CA . PRO A 1 376 ? 16.040 11.471 0.430 1.00 94.69 376 PRO A CA 1
ATOM 3008 C C . PRO A 1 376 ? 16.583 10.140 -0.082 1.00 94.69 376 PRO A C 1
ATOM 3010 O O . PRO A 1 376 ? 17.328 9.455 0.626 1.00 94.69 376 PRO A O 1
ATOM 3013 N N . TRP A 1 377 ? 16.259 9.792 -1.324 1.00 92.00 377 TRP A N 1
ATOM 3014 C CA . TRP A 1 377 ? 16.960 8.718 -2.017 1.00 92.00 377 TRP A CA 1
ATOM 3015 C C . TRP A 1 377 ? 18.398 9.186 -2.284 1.00 92.00 377 TRP A C 1
ATOM 3017 O O . TRP A 1 377 ? 18.602 10.119 -3.061 1.00 92.00 377 TRP A O 1
ATOM 3027 N N . PRO A 1 378 ? 19.417 8.620 -1.623 1.00 87.75 378 PRO A N 1
ATOM 3028 C CA . PRO A 1 378 ? 20.739 9.224 -1.619 1.00 87.75 378 PRO A CA 1
ATOM 3029 C C . PRO A 1 378 ? 21.417 9.097 -2.981 1.00 87.75 378 PRO A C 1
ATOM 3031 O O . PRO A 1 378 ? 21.355 8.049 -3.627 1.00 87.75 378 PRO A O 1
ATOM 3034 N N . ALA A 1 379 ? 22.112 10.161 -3.375 1.00 84.38 379 ALA A N 1
ATOM 3035 C CA . ALA A 1 379 ? 23.074 10.119 -4.461 1.00 84.38 379 ALA A CA 1
ATOM 3036 C C . ALA A 1 379 ? 24.400 9.540 -3.953 1.00 84.38 379 ALA A C 1
ATOM 3038 O O . ALA A 1 379 ? 24.875 9.919 -2.880 1.00 84.38 379 ALA A O 1
ATOM 3039 N N . LEU A 1 380 ? 25.029 8.659 -4.731 1.00 80.38 380 LEU A N 1
ATOM 3040 C CA . LEU A 1 380 ? 26.389 8.216 -4.436 1.00 80.38 380 LEU A CA 1
ATOM 3041 C C . LEU A 1 380 ? 27.401 9.115 -5.125 1.00 80.38 380 LEU A C 1
ATOM 3043 O O . LEU A 1 380 ? 27.336 9.363 -6.328 1.00 80.38 380 LEU A O 1
ATOM 3047 N N . GLU A 1 381 ? 28.387 9.558 -4.357 1.00 80.62 381 GLU A N 1
ATOM 3048 C CA . GLU A 1 381 ? 29.535 10.261 -4.907 1.00 80.62 381 GLU A CA 1
ATOM 3049 C C . GLU A 1 381 ? 30.410 9.305 -5.728 1.00 80.62 381 GLU A C 1
ATOM 3051 O O . GLU A 1 381 ? 30.626 8.163 -5.330 1.00 80.62 381 GLU A O 1
ATOM 3056 N N . HIS A 1 382 ? 30.915 9.764 -6.873 1.00 79.69 382 HIS A N 1
ATOM 3057 C CA . HIS A 1 382 ? 31.768 8.993 -7.782 1.00 79.69 382 HIS A CA 1
ATOM 3058 C C . HIS A 1 382 ? 33.162 8.724 -7.179 1.00 79.69 382 HIS A C 1
ATOM 3060 O O . HIS A 1 382 ? 33.811 9.650 -6.694 1.00 79.69 382 HIS A O 1
ATOM 3066 N N . GLN A 1 383 ? 33.663 7.489 -7.297 1.00 78.50 383 GLN A N 1
ATOM 3067 C CA . GLN A 1 383 ? 35.070 7.147 -7.015 1.00 78.50 383 GLN A CA 1
ATOM 3068 C C . GLN A 1 383 ? 35.890 7.164 -8.297 1.00 78.50 383 GLN A C 1
ATOM 3070 O O . GLN A 1 383 ? 35.430 6.646 -9.309 1.00 78.50 383 GLN A O 1
ATOM 3075 N N . GLN A 1 384 ? 37.088 7.745 -8.276 1.00 78.31 384 GLN A N 1
ATOM 3076 C CA . GLN A 1 384 ? 37.967 7.762 -9.448 1.00 78.31 384 GLN A CA 1
ATOM 3077 C C . GLN A 1 384 ? 38.432 6.356 -9.809 1.00 78.31 384 GLN A C 1
ATOM 3079 O O . GLN A 1 384 ? 38.291 5.946 -10.960 1.00 78.31 384 GLN A O 1
ATOM 3084 N N . GLU A 1 385 ? 38.930 5.618 -8.819 1.00 75.44 385 GLU A N 1
ATOM 3085 C CA . GLU A 1 385 ? 39.349 4.236 -8.986 1.00 75.44 385 GLU A CA 1
ATOM 3086 C C . GLU A 1 385 ? 38.519 3.332 -8.079 1.00 75.44 385 GLU A C 1
ATOM 3088 O O . GLU A 1 385 ? 38.728 3.230 -6.872 1.00 75.44 385 GLU A O 1
ATOM 3093 N N . TYR A 1 386 ? 37.567 2.623 -8.676 1.00 72.94 386 TYR A N 1
ATOM 3094 C CA . TYR A 1 386 ? 36.933 1.490 -8.011 1.00 72.94 386 TYR A CA 1
ATOM 3095 C C . TYR A 1 386 ? 37.973 0.385 -7.853 1.00 72.94 386 TYR A C 1
ATOM 3097 O O . TYR A 1 386 ? 38.682 0.096 -8.817 1.00 72.94 386 TYR A O 1
ATOM 3105 N N . TYR A 1 387 ? 38.071 -0.261 -6.692 1.00 66.25 387 TYR A N 1
ATOM 3106 C CA . TYR A 1 387 ? 39.047 -1.322 -6.415 1.00 66.25 387 TYR A CA 1
ATOM 3107 C C . TYR A 1 387 ? 38.418 -2.505 -5.683 1.00 66.25 387 TYR A C 1
ATOM 3109 O O . TYR A 1 387 ? 37.318 -2.400 -5.149 1.00 66.25 387 TYR A O 1
ATOM 3117 N N . TRP A 1 388 ? 39.097 -3.655 -5.712 1.00 61.00 388 TRP A N 1
ATOM 3118 C CA . TRP A 1 388 ? 38.662 -4.832 -4.970 1.00 61.00 388 TRP A CA 1
ATOM 3119 C C . TRP A 1 388 ? 39.252 -4.782 -3.555 1.00 61.00 388 TRP A C 1
ATOM 3121 O O . TRP A 1 388 ? 40.479 -4.845 -3.416 1.00 61.00 388 TRP A O 1
ATOM 3131 N N . PRO A 1 389 ? 38.431 -4.686 -2.495 1.00 54.97 389 PRO A N 1
ATOM 3132 C CA . PRO A 1 389 ? 38.893 -4.916 -1.133 1.00 54.97 389 PRO A CA 1
ATOM 3133 C C . PRO A 1 389 ? 39.109 -6.427 -0.935 1.00 54.97 389 PRO A C 1
ATOM 3135 O O . PRO A 1 389 ? 38.293 -7.112 -0.331 1.00 54.97 389 PRO A O 1
ATOM 3138 N N . GLY A 1 390 ? 40.178 -6.962 -1.525 1.00 55.59 390 GLY A N 1
ATOM 3139 C CA . GLY A 1 390 ? 40.520 -8.389 -1.529 1.00 55.59 390 GLY A CA 1
ATOM 3140 C C . GLY A 1 390 ? 40.754 -8.921 -2.941 1.00 55.59 390 GLY A C 1
ATOM 3141 O O . GLY A 1 390 ? 40.061 -8.529 -3.876 1.00 55.59 390 GLY A O 1
ATOM 3142 N N . GLY A 1 391 ? 41.740 -9.798 -3.124 1.00 52.19 391 GLY A N 1
ATOM 3143 C CA . GLY A 1 391 ? 41.945 -10.444 -4.416 1.00 52.19 391 GLY A CA 1
ATOM 3144 C C . GLY A 1 391 ? 40.767 -11.361 -4.752 1.00 52.19 391 GLY A C 1
ATOM 3145 O O . GLY A 1 391 ? 40.516 -12.321 -4.031 1.00 52.19 391 GLY A O 1
ATOM 3146 N N . ALA A 1 392 ? 40.047 -11.097 -5.846 1.00 55.22 392 ALA A N 1
ATOM 3147 C CA . ALA A 1 392 ? 39.097 -12.053 -6.426 1.00 55.22 392 ALA A CA 1
ATOM 3148 C C . ALA A 1 392 ? 39.816 -13.329 -6.909 1.00 55.22 392 ALA A C 1
ATOM 3150 O O . ALA A 1 392 ? 39.200 -14.381 -7.054 1.00 55.22 392 ALA A O 1
ATOM 3151 N N . LEU A 1 393 ? 41.132 -13.227 -7.131 1.00 55.44 393 LEU A N 1
ATOM 3152 C CA . LEU A 1 393 ? 42.046 -14.331 -7.390 1.00 55.44 393 LEU A CA 1
ATOM 3153 C C . LEU A 1 393 ? 43.122 -14.392 -6.290 1.00 55.44 393 LEU A C 1
ATOM 3155 O O . LEU A 1 393 ? 43.512 -13.336 -5.784 1.00 55.44 393 LEU A O 1
ATOM 3159 N N . PRO A 1 394 ? 43.675 -15.583 -5.983 1.00 54.59 394 PRO A N 1
ATOM 3160 C CA . PRO A 1 394 ? 44.681 -15.774 -4.929 1.00 54.59 394 PRO A CA 1
ATOM 3161 C C . PRO A 1 394 ? 45.934 -14.890 -5.049 1.00 54.59 394 PRO A C 1
ATOM 3163 O O . PRO A 1 394 ? 46.621 -14.667 -4.060 1.00 54.59 394 PRO A O 1
ATOM 3166 N N . PHE A 1 395 ? 46.223 -14.381 -6.250 1.00 64.31 395 PHE A N 1
ATOM 3167 C CA . PHE A 1 395 ? 47.408 -13.572 -6.562 1.00 64.31 395 PHE A CA 1
ATOM 3168 C C . PHE A 1 395 ? 47.079 -12.139 -6.988 1.00 64.31 395 PHE A C 1
ATOM 3170 O O . PHE A 1 395 ? 47.937 -11.428 -7.506 1.00 64.31 395 PHE A O 1
ATOM 3177 N N . GLN A 1 396 ? 45.829 -11.706 -6.832 1.00 63.97 396 GLN A N 1
ATOM 3178 C CA . GLN A 1 396 ? 45.459 -10.350 -7.205 1.00 63.97 396 GLN A CA 1
ATOM 3179 C C . GLN A 1 396 ? 45.932 -9.359 -6.133 1.00 63.97 396 GLN A C 1
ATOM 3181 O O . GLN A 1 396 ? 45.520 -9.445 -4.978 1.00 63.97 396 GLN A O 1
ATOM 3186 N N . GLU A 1 397 ? 46.758 -8.389 -6.534 1.00 60.81 397 GLU A N 1
ATOM 3187 C CA . GLU A 1 397 ? 47.210 -7.311 -5.651 1.00 60.81 397 GLU A CA 1
ATOM 3188 C C . GLU A 1 397 ? 46.026 -6.508 -5.101 1.00 60.81 397 GLU A C 1
ATOM 3190 O O . GLU A 1 397 ? 45.241 -5.903 -5.842 1.00 60.81 397 GLU A O 1
ATOM 3195 N N . THR A 1 398 ? 45.922 -6.455 -3.775 1.00 66.44 398 THR A N 1
ATOM 3196 C CA . THR A 1 398 ? 45.022 -5.536 -3.082 1.00 66.44 398 THR A CA 1
ATOM 3197 C C . THR A 1 398 ? 45.578 -4.121 -3.166 1.00 66.44 398 THR A C 1
ATOM 3199 O O . THR A 1 398 ? 46.502 -3.760 -2.437 1.00 66.44 398 THR A O 1
ATOM 3202 N N . ARG A 1 399 ? 44.999 -3.304 -4.048 1.00 69.81 399 ARG A N 1
ATOM 3203 C CA . ARG A 1 399 ? 45.306 -1.872 -4.126 1.00 69.81 399 ARG A CA 1
ATOM 3204 C C . ARG A 1 399 ? 44.562 -1.112 -3.034 1.00 69.81 399 ARG A C 1
ATOM 3206 O O . ARG A 1 399 ? 43.370 -1.323 -2.831 1.00 69.81 399 ARG A O 1
ATOM 3213 N N . GLN A 1 400 ? 45.270 -0.222 -2.345 1.00 75.25 400 GLN A N 1
ATOM 3214 C CA . GLN A 1 400 ? 44.658 0.732 -1.423 1.00 75.25 400 GLN A CA 1
ATOM 3215 C C . GLN A 1 400 ? 44.016 1.882 -2.216 1.00 75.25 400 GLN A C 1
ATOM 3217 O O . GLN A 1 400 ? 44.575 2.282 -3.239 1.00 75.25 400 GLN A O 1
ATOM 3222 N N . PRO A 1 401 ? 42.884 2.445 -1.755 1.00 80.06 401 PRO A N 1
ATOM 3223 C CA . PRO A 1 401 ? 42.302 3.623 -2.385 1.00 80.06 401 PRO A CA 1
ATOM 3224 C C . PRO A 1 401 ? 43.255 4.810 -2.294 1.00 80.06 401 PRO A C 1
ATOM 3226 O O . PRO A 1 401 ? 43.957 4.984 -1.290 1.00 80.06 401 PRO A O 1
ATOM 3229 N N . SER A 1 402 ? 43.178 5.689 -3.293 1.00 87.69 402 SER A N 1
ATOM 3230 C CA . SER A 1 402 ? 43.716 7.044 -3.189 1.00 87.69 402 SER A CA 1
ATOM 3231 C C . SER A 1 402 ? 43.134 7.767 -1.962 1.00 87.69 402 SER A C 1
ATOM 3233 O O . SER A 1 402 ? 42.043 7.439 -1.487 1.00 87.69 402 SER A O 1
ATOM 3235 N N . ALA A 1 403 ? 43.823 8.793 -1.451 1.00 89.69 403 ALA A N 1
ATOM 3236 C CA . ALA A 1 403 ? 43.307 9.593 -0.333 1.00 89.69 403 ALA A CA 1
ATOM 3237 C C . ALA A 1 403 ? 41.916 10.188 -0.639 1.00 89.69 403 ALA A C 1
ATOM 3239 O O . ALA A 1 403 ? 41.050 10.235 0.235 1.00 89.69 403 ALA A O 1
ATOM 3240 N N . ARG A 1 404 ? 41.676 10.569 -1.902 1.00 89.38 404 ARG A N 1
ATOM 3241 C CA . ARG A 1 404 ? 40.373 11.045 -2.375 1.00 89.38 404 ARG A CA 1
ATOM 3242 C C . ARG A 1 404 ? 39.303 9.958 -2.275 1.00 89.38 404 ARG A C 1
ATOM 3244 O O . ARG A 1 404 ? 38.259 10.205 -1.680 1.00 89.38 404 ARG A O 1
ATOM 3251 N N . ASP A 1 405 ? 39.543 8.779 -2.846 1.00 87.19 405 ASP A N 1
ATOM 3252 C CA . ASP A 1 405 ? 38.543 7.703 -2.869 1.00 87.19 405 ASP A CA 1
ATOM 3253 C C . ASP A 1 405 ? 38.289 7.126 -1.475 1.00 87.19 405 ASP A C 1
ATOM 3255 O O . ASP A 1 405 ? 37.162 6.735 -1.168 1.00 87.19 405 ASP A O 1
ATOM 3259 N N . ARG A 1 406 ? 39.297 7.156 -0.594 1.00 88.62 406 ARG A N 1
ATOM 3260 C CA . ARG A 1 406 ? 39.126 6.851 0.831 1.00 88.62 406 ARG A CA 1
ATOM 3261 C C . ARG A 1 406 ? 38.136 7.813 1.487 1.00 88.62 406 ARG A C 1
ATOM 3263 O O . ARG A 1 406 ? 37.197 7.359 2.131 1.00 88.62 406 ARG A O 1
ATOM 3270 N N . ALA A 1 407 ? 38.278 9.116 1.246 1.00 90.81 407 ALA A N 1
ATOM 3271 C CA . ALA A 1 407 ? 37.335 10.107 1.760 1.00 90.81 407 ALA A CA 1
ATOM 3272 C C . ALA A 1 407 ? 35.915 9.922 1.181 1.00 90.81 407 ALA A C 1
ATOM 3274 O O . ALA A 1 407 ? 34.929 10.136 1.885 1.00 90.81 407 ALA A O 1
ATOM 3275 N N . VAL A 1 408 ? 35.785 9.491 -0.083 1.00 89.00 408 VAL A N 1
ATOM 3276 C CA . VAL A 1 408 ? 34.482 9.136 -0.682 1.00 89.00 408 VAL A CA 1
ATOM 3277 C C . VAL A 1 408 ? 33.852 7.937 0.037 1.00 89.00 408 VAL A C 1
ATOM 3279 O O . VAL A 1 408 ? 32.674 7.987 0.389 1.00 89.00 408 VAL A O 1
ATOM 3282 N N . LEU A 1 409 ? 34.622 6.873 0.291 1.00 87.94 409 LEU A N 1
ATOM 3283 C CA . LEU A 1 409 ? 34.155 5.689 1.029 1.00 87.94 409 LEU A CA 1
ATOM 3284 C C . LEU A 1 409 ? 33.685 6.037 2.439 1.00 87.94 409 LEU A C 1
ATOM 3286 O O . LEU A 1 409 ? 32.637 5.563 2.874 1.00 87.94 409 LEU A O 1
ATOM 3290 N N . GLU A 1 410 ? 34.439 6.880 3.142 1.00 90.25 410 GLU A N 1
ATOM 3291 C CA . GLU A 1 410 ? 34.082 7.355 4.480 1.00 90.25 410 GLU A CA 1
ATOM 3292 C C . GLU A 1 410 ? 32.763 8.133 4.458 1.00 90.25 410 GLU A C 1
ATOM 3294 O O . GLU A 1 410 ? 31.875 7.849 5.264 1.00 90.25 410 GLU A O 1
ATOM 3299 N N . ARG A 1 411 ? 32.567 9.035 3.486 1.00 90.44 411 ARG A N 1
ATOM 3300 C CA . ARG A 1 411 ? 31.296 9.762 3.329 1.00 90.44 411 ARG A CA 1
ATOM 3301 C C . ARG A 1 411 ? 30.123 8.843 2.997 1.00 90.44 411 ARG A C 1
ATOM 3303 O O . ARG A 1 411 ? 29.050 9.004 3.575 1.00 90.44 411 ARG A O 1
ATOM 3310 N N . ARG A 1 412 ? 30.301 7.857 2.110 1.00 89.19 412 ARG A N 1
ATOM 3311 C CA . ARG A 1 412 ? 29.255 6.859 1.812 1.00 89.19 412 ARG A CA 1
ATOM 3312 C C . ARG A 1 412 ? 28.902 6.028 3.046 1.00 89.19 412 ARG A C 1
ATOM 3314 O O . ARG A 1 412 ? 27.720 5.804 3.314 1.00 89.19 412 ARG A O 1
ATOM 3321 N N . ARG A 1 413 ? 29.911 5.620 3.824 1.00 90.62 413 ARG A N 1
ATOM 3322 C CA . ARG A 1 413 ? 29.721 4.886 5.080 1.00 90.62 413 ARG A CA 1
ATOM 3323 C C . ARG A 1 413 ? 28.948 5.719 6.097 1.00 90.62 413 ARG A C 1
ATOM 3325 O O . ARG A 1 413 ? 27.975 5.213 6.641 1.00 90.62 413 ARG A O 1
ATOM 3332 N N . ALA A 1 414 ? 29.309 6.984 6.292 1.00 91.44 414 ALA A N 1
ATOM 3333 C CA . ALA A 1 414 ? 28.557 7.890 7.161 1.00 91.44 414 ALA A CA 1
ATOM 3334 C C . ALA A 1 414 ? 27.105 8.080 6.674 1.00 91.44 414 ALA A C 1
ATOM 3336 O O . ALA A 1 414 ? 26.161 8.147 7.459 1.00 91.44 414 ALA A O 1
ATOM 3337 N N . LEU A 1 415 ? 26.893 8.121 5.354 1.00 89.44 415 LEU A N 1
ATOM 3338 C CA . LEU A 1 415 ? 25.564 8.321 4.778 1.00 89.44 415 LEU A CA 1
ATOM 3339 C C . LEU A 1 415 ? 24.641 7.104 4.949 1.00 89.44 415 LEU A C 1
ATOM 3341 O O . LEU A 1 415 ? 23.462 7.283 5.274 1.00 89.44 415 LEU A O 1
ATOM 3345 N N . LEU A 1 416 ? 25.146 5.893 4.698 1.00 90.62 416 LEU A N 1
ATOM 3346 C CA . LEU A 1 416 ? 24.356 4.656 4.614 1.00 90.62 416 LEU A CA 1
ATOM 3347 C C . LEU A 1 416 ? 24.892 3.528 5.501 1.00 90.62 416 LEU A C 1
ATOM 3349 O O . LEU A 1 416 ? 24.104 2.847 6.151 1.00 90.62 416 LEU A O 1
ATOM 3353 N N . GLY A 1 417 ? 26.208 3.331 5.529 1.00 88.75 417 GLY A N 1
ATOM 3354 C CA . GLY A 1 417 ? 26.856 2.198 6.192 1.00 88.75 417 GLY A CA 1
ATOM 3355 C C . GLY A 1 417 ? 26.741 2.170 7.714 1.00 88.75 417 GLY A C 1
ATOM 3356 O O . GLY A 1 417 ? 26.663 1.088 8.280 1.00 88.75 417 GLY A O 1
ATOM 3357 N N . GLU A 1 418 ? 26.669 3.319 8.389 1.00 92.06 418 GLU A N 1
ATOM 3358 C CA . GLU A 1 418 ? 26.500 3.385 9.855 1.00 92.06 418 GLU A CA 1
ATOM 3359 C C . GLU A 1 418 ? 25.165 2.809 10.350 1.00 92.06 418 GLU A C 1
ATOM 3361 O O . GLU A 1 418 ? 25.005 2.526 11.535 1.00 92.06 418 GLU A O 1
ATOM 3366 N N . TRP A 1 419 ? 24.208 2.613 9.442 1.00 90.75 419 TRP A N 1
ATOM 3367 C CA . TRP A 1 419 ? 22.876 2.105 9.758 1.00 90.75 419 TRP A CA 1
ATOM 3368 C C . TRP A 1 419 ? 22.764 0.583 9.658 1.00 90.75 419 TRP A C 1
ATOM 3370 O O . TRP A 1 419 ? 21.694 0.060 9.946 1.00 90.75 419 TRP A O 1
ATOM 3380 N N . MET A 1 420 ? 23.822 -0.119 9.245 1.00 91.25 420 MET A N 1
ATOM 3381 C CA . MET A 1 420 ? 23.839 -1.574 9.071 1.00 91.25 420 MET A CA 1
ATOM 3382 C C . MET A 1 420 ? 25.111 -2.190 9.660 1.00 91.25 420 MET A C 1
ATOM 3384 O O . MET A 1 420 ? 26.052 -1.486 10.024 1.00 91.25 420 MET A O 1
ATOM 3388 N N . ASP A 1 421 ? 25.150 -3.517 9.768 1.00 91.25 421 ASP A N 1
ATOM 3389 C CA . ASP A 1 421 ? 26.350 -4.201 10.236 1.00 91.25 421 ASP A CA 1
ATOM 3390 C C . ASP A 1 421 ? 27.511 -4.064 9.231 1.00 91.25 421 ASP A C 1
ATOM 3392 O O . ASP A 1 421 ? 27.324 -3.950 8.014 1.00 91.25 421 ASP A O 1
ATOM 3396 N N . SER A 1 422 ? 28.738 -4.089 9.756 1.00 87.62 422 SER A N 1
ATOM 3397 C CA . SER A 1 422 ? 29.952 -3.864 8.966 1.00 87.62 422 SER A CA 1
ATOM 3398 C C . SER A 1 422 ? 30.133 -4.868 7.823 1.00 87.62 422 SER A C 1
ATOM 3400 O O . SER A 1 422 ? 30.710 -4.503 6.799 1.00 87.62 422 SER A O 1
ATOM 3402 N N . ALA A 1 423 ? 29.660 -6.111 7.972 1.00 88.31 423 ALA A N 1
ATOM 3403 C CA . ALA A 1 423 ? 29.806 -7.141 6.946 1.00 88.31 423 ALA A CA 1
ATOM 3404 C C . ALA A 1 423 ? 28.839 -6.899 5.778 1.00 88.31 423 ALA A C 1
ATOM 3406 O O . ALA A 1 423 ? 29.263 -6.918 4.619 1.00 88.31 423 ALA A O 1
ATOM 3407 N N . SER A 1 424 ? 27.575 -6.582 6.070 1.00 88.88 424 SER A N 1
ATOM 3408 C CA . SER A 1 424 ? 26.583 -6.185 5.064 1.00 88.88 424 SER A CA 1
ATOM 3409 C C . SER A 1 424 ? 27.026 -4.942 4.295 1.00 88.88 424 SER A C 1
ATOM 3411 O O . SER A 1 424 ? 26.973 -4.930 3.063 1.00 88.88 424 SER A O 1
ATOM 3413 N N . TRP A 1 425 ? 27.534 -3.918 4.994 1.00 89.75 425 TRP A N 1
ATOM 3414 C CA . TRP A 1 425 ? 28.056 -2.714 4.342 1.00 89.75 425 TRP A CA 1
ATOM 3415 C C . TRP A 1 425 ? 29.261 -3.016 3.444 1.00 89.75 425 TRP A C 1
ATOM 3417 O O . TRP A 1 425 ? 29.306 -2.561 2.302 1.00 89.75 425 TRP A O 1
ATOM 3427 N N . ALA A 1 426 ? 30.217 -3.819 3.924 1.00 85.25 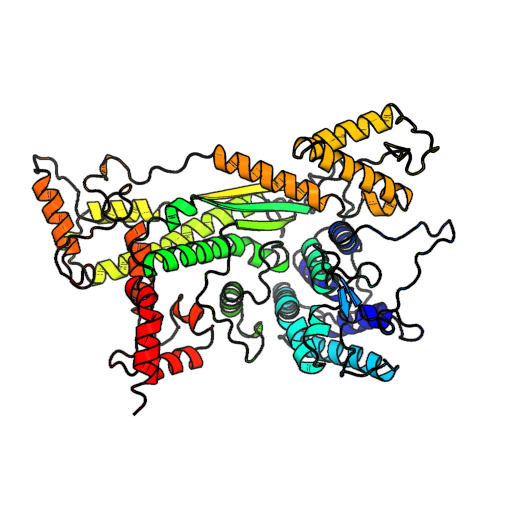426 ALA A N 1
ATOM 3428 C CA . ALA A 1 426 ? 31.380 -4.214 3.133 1.00 85.25 426 ALA A CA 1
ATOM 3429 C C . ALA A 1 426 ? 30.975 -4.990 1.870 1.00 85.25 426 ALA A C 1
ATOM 3431 O O . ALA A 1 426 ? 31.484 -4.703 0.787 1.00 85.25 426 ALA A O 1
ATOM 3432 N N . SER A 1 427 ? 30.018 -5.918 1.984 1.00 84.62 427 SER A N 1
ATOM 3433 C CA . SER A 1 427 ? 29.463 -6.646 0.838 1.00 84.62 427 SER A CA 1
ATOM 3434 C C . SER A 1 427 ? 28.784 -5.702 -0.158 1.00 84.62 427 SER A C 1
ATOM 3436 O O . SER A 1 427 ? 28.930 -5.871 -1.370 1.00 84.62 427 SER A O 1
ATOM 3438 N N . TYR A 1 428 ? 28.057 -4.696 0.329 1.00 85.31 428 TYR A N 1
ATOM 3439 C CA . TYR A 1 428 ? 27.396 -3.707 -0.516 1.00 85.31 428 TYR A CA 1
ATOM 3440 C C . TYR A 1 428 ? 28.401 -2.810 -1.258 1.00 85.31 428 TYR A C 1
ATOM 3442 O O . TYR A 1 428 ? 28.303 -2.670 -2.476 1.00 85.31 428 TYR A O 1
ATOM 3450 N N . GLU A 1 429 ? 29.404 -2.257 -0.568 1.00 82.12 429 GLU A N 1
ATOM 3451 C CA . GLU A 1 429 ? 30.462 -1.441 -1.191 1.00 82.12 429 GLU A CA 1
ATOM 3452 C C . GLU A 1 429 ? 31.320 -2.250 -2.172 1.00 82.12 429 GLU A C 1
ATOM 3454 O O . GLU A 1 429 ? 31.680 -1.753 -3.242 1.00 82.12 429 GLU A O 1
ATOM 3459 N N . TYR A 1 430 ? 31.602 -3.517 -1.857 1.00 80.56 430 TYR A N 1
ATOM 3460 C CA . TYR A 1 430 ? 32.248 -4.443 -2.786 1.00 80.56 430 TYR A CA 1
ATOM 3461 C C . TYR A 1 430 ? 31.419 -4.587 -4.060 1.00 80.56 430 TYR A C 1
ATOM 3463 O O . TYR A 1 430 ? 31.915 -4.340 -5.156 1.00 80.56 430 TYR A O 1
ATOM 3471 N N . THR A 1 431 ? 30.134 -4.905 -3.908 1.00 80.19 431 THR A N 1
ATOM 3472 C CA . THR A 1 431 ? 29.188 -5.099 -5.010 1.00 80.19 431 THR A CA 1
ATOM 3473 C C . THR A 1 431 ? 29.077 -3.840 -5.878 1.00 80.19 431 THR A C 1
ATOM 3475 O O . THR A 1 431 ? 29.217 -3.911 -7.099 1.00 80.19 431 THR A O 1
ATOM 3478 N N . LEU A 1 432 ? 28.922 -2.670 -5.254 1.00 80.12 432 LEU A N 1
ATOM 3479 C CA . LEU A 1 432 ? 28.943 -1.370 -5.924 1.00 80.12 432 LEU A CA 1
ATOM 3480 C C . LEU A 1 432 ? 30.241 -1.165 -6.721 1.00 80.12 432 LEU A C 1
ATOM 3482 O O . LEU A 1 432 ? 30.193 -0.700 -7.859 1.00 80.12 432 LEU A O 1
ATOM 3486 N N . SER A 1 433 ? 31.388 -1.532 -6.146 1.00 76.19 433 SER A N 1
ATOM 3487 C CA . SER A 1 433 ? 32.698 -1.392 -6.790 1.00 76.19 433 SER A CA 1
ATOM 3488 C C . SER A 1 433 ? 32.864 -2.312 -7.996 1.00 76.19 433 SER A C 1
ATOM 3490 O O . SER A 1 433 ? 33.375 -1.868 -9.027 1.00 76.19 433 SER A O 1
ATOM 3492 N N . VAL A 1 434 ? 32.387 -3.561 -7.913 1.00 74.31 434 VAL A N 1
ATOM 3493 C CA . VAL A 1 434 ? 32.323 -4.476 -9.068 1.00 74.31 434 VAL A CA 1
ATOM 3494 C C . VAL A 1 434 ? 31.507 -3.842 -10.182 1.00 74.31 434 VAL A C 1
ATOM 3496 O O . VAL A 1 434 ? 31.964 -3.751 -11.322 1.00 74.31 434 VAL A O 1
ATOM 3499 N N . PHE A 1 435 ? 30.313 -3.359 -9.848 1.00 72.44 435 PHE A N 1
ATOM 3500 C CA . PHE A 1 435 ? 29.400 -2.822 -10.842 1.00 72.44 435 PHE A CA 1
ATOM 3501 C C . PHE A 1 435 ? 29.891 -1.516 -11.456 1.00 72.44 435 PHE A C 1
ATOM 3503 O O . PHE A 1 435 ? 29.794 -1.330 -12.669 1.00 72.44 435 PHE A O 1
ATOM 3510 N N . ALA A 1 436 ? 30.469 -0.610 -10.678 1.00 72.12 436 ALA A N 1
ATOM 3511 C CA . ALA A 1 436 ? 30.864 0.687 -11.206 1.00 72.12 436 ALA A CA 1
ATOM 3512 C C . ALA A 1 436 ? 32.037 0.587 -12.189 1.00 72.12 436 ALA A C 1
ATOM 3514 O O . ALA A 1 436 ? 32.137 1.399 -13.105 1.00 72.12 436 ALA A O 1
ATOM 3515 N N . ARG A 1 437 ? 32.867 -0.456 -12.077 1.00 68.94 437 ARG A N 1
ATOM 3516 C CA . ARG A 1 437 ? 33.882 -0.786 -13.089 1.00 68.94 437 ARG A CA 1
ATOM 3517 C C . ARG A 1 437 ? 33.272 -1.208 -14.422 1.00 68.94 437 ARG A C 1
ATOM 3519 O O . ARG A 1 437 ? 33.867 -0.957 -15.460 1.00 68.94 437 ARG A O 1
ATOM 3526 N N . THR A 1 438 ? 32.090 -1.823 -14.398 1.00 63.06 438 THR A N 1
ATOM 3527 C CA . THR A 1 438 ? 31.390 -2.234 -15.621 1.00 63.06 438 THR A CA 1
ATOM 3528 C C . THR A 1 438 ? 30.687 -1.071 -16.313 1.00 63.06 438 THR A C 1
ATOM 3530 O O . THR A 1 438 ? 30.633 -1.056 -17.535 1.00 63.06 438 THR A O 1
ATOM 3533 N N . ASN A 1 439 ? 30.160 -0.080 -15.578 1.00 63.28 439 ASN A N 1
ATOM 3534 C CA . ASN A 1 439 ? 29.589 1.135 -16.171 1.00 63.28 439 ASN A CA 1
ATOM 3535 C C . ASN A 1 439 ? 29.323 2.242 -15.129 1.00 63.28 439 ASN A C 1
ATOM 3537 O O . ASN A 1 439 ? 28.190 2.427 -14.677 1.00 63.28 439 ASN A O 1
ATOM 3541 N N . SER A 1 440 ? 30.350 3.003 -14.741 1.00 60.56 440 SER A N 1
ATOM 3542 C CA . SER A 1 440 ? 30.234 4.012 -13.672 1.00 60.56 440 SER A CA 1
ATOM 3543 C C . SER A 1 440 ? 29.177 5.084 -13.966 1.00 60.56 440 SER A C 1
ATOM 3545 O O . SER A 1 440 ? 28.435 5.484 -13.068 1.00 60.56 440 SER A O 1
ATOM 3547 N N . GLY A 1 441 ? 29.048 5.501 -15.230 1.00 58.97 441 GLY A N 1
ATOM 3548 C CA . GLY A 1 441 ? 28.100 6.532 -15.662 1.00 58.97 441 GLY A CA 1
ATOM 3549 C C . GLY A 1 441 ? 26.631 6.097 -15.657 1.00 58.97 441 GLY A C 1
ATOM 3550 O O . GLY A 1 441 ? 25.754 6.943 -15.489 1.00 58.97 441 GLY A O 1
ATOM 3551 N N . LEU A 1 442 ? 26.338 4.804 -15.823 1.00 57.94 442 LEU A N 1
ATOM 3552 C CA . LEU A 1 442 ? 24.980 4.271 -15.669 1.00 57.94 442 LEU A CA 1
ATOM 3553 C C . LEU A 1 442 ? 24.671 3.950 -14.200 1.00 57.94 442 LEU A C 1
ATOM 3555 O O . LEU A 1 442 ? 23.566 4.236 -13.748 1.00 57.94 442 LEU A O 1
ATOM 3559 N N . LEU A 1 443 ? 25.643 3.429 -13.443 1.00 57.06 443 LEU A N 1
ATOM 3560 C CA . LEU A 1 443 ? 25.437 2.966 -12.069 1.00 57.06 443 LEU A CA 1
ATOM 3561 C C . LEU A 1 443 ? 25.206 4.099 -11.065 1.00 57.06 443 LEU A C 1
ATOM 3563 O O . LEU A 1 443 ? 24.251 4.047 -10.293 1.00 57.06 443 LEU A O 1
ATOM 3567 N N . LEU A 1 444 ? 26.046 5.136 -11.085 1.00 53.94 444 LEU A N 1
ATOM 3568 C CA . LEU A 1 444 ? 26.028 6.207 -10.077 1.00 53.94 444 LEU A CA 1
ATOM 3569 C C . LEU A 1 444 ? 24.790 7.108 -10.138 1.00 53.94 444 LEU A C 1
ATOM 3571 O O . LEU A 1 444 ? 24.543 7.882 -9.218 1.00 53.94 444 LEU A O 1
ATOM 3575 N N . HIS A 1 445 ? 24.010 6.994 -11.212 1.00 59.56 445 HIS A N 1
ATOM 3576 C CA . HIS A 1 445 ? 22.754 7.715 -11.412 1.00 59.56 445 HIS A CA 1
ATOM 3577 C C . HIS A 1 445 ? 21.530 6.789 -11.440 1.00 59.56 445 HIS A C 1
ATOM 3579 O O . HIS A 1 445 ? 20.429 7.250 -11.736 1.00 59.56 445 HIS A O 1
ATOM 3585 N N . SER A 1 446 ? 21.721 5.493 -11.183 1.00 65.38 446 SER A N 1
ATOM 3586 C CA . SER A 1 446 ? 20.661 4.482 -11.142 1.00 65.38 446 SER A CA 1
ATOM 3587 C C . SER A 1 446 ? 20.263 4.194 -9.695 1.00 65.38 446 SER A C 1
ATOM 3589 O O . SER A 1 446 ? 21.035 4.451 -8.773 1.00 65.38 446 SER A O 1
ATOM 3591 N N . GLY A 1 447 ? 19.061 3.668 -9.468 1.00 78.88 447 GLY A N 1
ATOM 3592 C CA . GLY A 1 447 ? 18.467 3.476 -8.141 1.00 78.88 447 GLY A CA 1
ATOM 3593 C C . GLY A 1 447 ? 19.158 2.462 -7.214 1.00 78.88 447 GLY A C 1
ATOM 3594 O O . GLY A 1 447 ? 18.539 2.013 -6.257 1.00 78.88 447 GLY A O 1
ATOM 3595 N N . PHE A 1 448 ? 20.430 2.121 -7.438 1.00 82.06 448 PHE A N 1
ATOM 3596 C CA . PHE A 1 448 ? 21.189 1.086 -6.725 1.00 82.06 448 PHE A CA 1
ATOM 3597 C C . PHE A 1 448 ? 21.157 1.242 -5.194 1.00 82.06 448 PHE A C 1
ATOM 3599 O O . PHE A 1 448 ? 21.068 0.267 -4.453 1.00 82.06 448 PHE A O 1
ATOM 3606 N N . CYS A 1 449 ? 21.131 2.487 -4.707 1.00 85.31 449 CYS A N 1
ATOM 3607 C CA . CYS A 1 449 ? 21.026 2.800 -3.281 1.00 85.31 449 CYS A CA 1
ATOM 3608 C C . CYS A 1 449 ? 19.657 2.595 -2.639 1.00 85.31 449 CYS A C 1
ATOM 3610 O O . CYS A 1 449 ? 19.524 2.878 -1.447 1.00 85.31 449 CYS A O 1
ATOM 3612 N N . TYR A 1 450 ? 18.662 2.096 -3.369 1.00 90.00 450 TYR A N 1
ATOM 3613 C CA . TYR A 1 450 ? 17.336 1.850 -2.817 1.00 90.00 450 TYR A CA 1
ATOM 3614 C C . TYR A 1 450 ? 17.384 0.977 -1.558 1.00 90.00 450 TYR A C 1
ATOM 3616 O O . TYR A 1 450 ? 16.891 1.383 -0.508 1.00 90.00 450 TYR A O 1
ATOM 3624 N N . ALA A 1 451 ? 18.020 -0.197 -1.634 1.00 89.81 451 ALA A N 1
ATOM 3625 C CA . ALA A 1 451 ? 18.043 -1.165 -0.539 1.00 89.81 451 ALA A CA 1
ATOM 3626 C C . ALA A 1 451 ? 18.659 -0.611 0.767 1.00 89.81 451 ALA A C 1
ATOM 3628 O O . ALA A 1 451 ? 17.980 -0.650 1.801 1.00 89.81 451 ALA A O 1
ATOM 3629 N N . PRO A 1 452 ? 19.885 -0.043 0.775 1.00 90.56 452 PRO A N 1
ATOM 3630 C CA . PRO A 1 452 ? 20.446 0.541 1.993 1.00 90.56 452 PRO A CA 1
ATOM 3631 C C . PRO A 1 452 ? 19.691 1.796 2.457 1.00 90.56 452 PRO A C 1
ATOM 3633 O O . PRO A 1 452 ? 19.557 2.011 3.662 1.00 90.56 452 PRO A O 1
ATOM 3636 N N . ALA A 1 453 ? 19.145 2.607 1.542 1.00 92.62 453 ALA A N 1
ATOM 3637 C CA . ALA A 1 453 ? 18.326 3.762 1.911 1.00 92.62 453 ALA A CA 1
ATOM 3638 C C . ALA A 1 453 ? 17.011 3.340 2.583 1.00 92.62 453 ALA A C 1
ATOM 3640 O O . ALA A 1 453 ? 16.615 3.922 3.593 1.00 92.62 453 ALA A O 1
ATOM 3641 N N . HIS A 1 454 ? 16.366 2.289 2.075 1.00 94.62 454 HIS A N 1
ATOM 3642 C CA . HIS A 1 454 ? 15.187 1.688 2.684 1.00 94.62 454 HIS A CA 1
ATOM 3643 C C . HIS A 1 454 ? 15.513 1.108 4.068 1.00 94.62 454 HIS A C 1
ATOM 3645 O O . HIS A 1 454 ? 14.764 1.335 5.018 1.00 94.62 454 HIS A O 1
ATOM 3651 N N . HIS A 1 455 ? 16.656 0.431 4.231 1.00 94.75 455 HIS A N 1
ATOM 3652 C CA . HIS A 1 455 ? 17.108 -0.045 5.542 1.00 94.75 455 HIS A CA 1
ATOM 3653 C C . HIS A 1 455 ? 17.266 1.110 6.543 1.00 94.75 455 HIS A C 1
ATOM 3655 O O . HIS A 1 455 ? 16.660 1.087 7.619 1.00 94.75 455 HIS A O 1
ATOM 3661 N N . LYS A 1 456 ? 17.993 2.165 6.152 1.00 95.75 456 LYS A N 1
ATOM 3662 C CA . LYS A 1 456 ? 18.159 3.393 6.942 1.00 95.75 456 LYS A CA 1
ATOM 3663 C C . LYS A 1 456 ? 16.812 4.021 7.315 1.00 95.75 456 LYS A C 1
ATOM 3665 O O . LYS A 1 456 ? 16.606 4.377 8.473 1.00 95.75 456 LYS A O 1
ATOM 3670 N N . LEU A 1 457 ? 15.873 4.111 6.372 1.00 97.00 457 LEU A N 1
ATOM 3671 C CA . LEU A 1 457 ? 14.519 4.619 6.614 1.00 97.00 457 LEU A CA 1
ATOM 3672 C C . LEU A 1 457 ? 13.792 3.815 7.694 1.00 97.00 457 LEU A C 1
ATOM 3674 O O . LEU A 1 457 ? 13.224 4.398 8.621 1.00 97.00 457 LEU A O 1
ATOM 3678 N N . LYS A 1 458 ? 13.810 2.480 7.604 1.00 96.31 458 LYS A N 1
ATOM 3679 C CA . LYS A 1 458 ? 13.149 1.614 8.591 1.00 96.31 458 LYS A CA 1
ATOM 3680 C C . LYS A 1 458 ? 13.808 1.716 9.966 1.00 96.31 458 LYS A C 1
ATOM 3682 O O . LYS A 1 458 ? 13.082 1.758 10.960 1.00 96.31 458 LYS A O 1
ATOM 3687 N N . ALA A 1 459 ? 15.135 1.810 10.031 1.00 95.19 459 ALA A N 1
ATOM 3688 C CA . ALA A 1 459 ? 15.869 2.014 11.279 1.00 95.19 459 ALA A CA 1
ATOM 3689 C C . ALA A 1 459 ? 15.532 3.371 11.924 1.00 95.19 459 ALA A C 1
ATOM 3691 O O . ALA A 1 459 ? 15.110 3.412 13.082 1.00 95.19 459 ALA A O 1
ATOM 3692 N N . ALA A 1 460 ? 15.603 4.465 11.157 1.00 95.56 460 ALA A N 1
ATOM 3693 C CA . ALA A 1 460 ? 15.260 5.812 11.617 1.00 95.56 460 ALA A CA 1
ATOM 3694 C C . ALA A 1 460 ? 13.803 5.903 12.100 1.00 95.56 460 ALA A C 1
ATOM 3696 O O . ALA A 1 460 ? 13.520 6.452 13.168 1.00 95.56 460 ALA A O 1
ATOM 3697 N N . HIS A 1 461 ? 12.867 5.297 11.365 1.00 96.69 461 HIS A N 1
ATOM 3698 C CA . HIS A 1 461 ? 11.473 5.231 11.791 1.00 96.69 461 HIS A CA 1
ATOM 3699 C C . HIS A 1 461 ? 11.304 4.381 13.060 1.00 96.69 461 HIS A C 1
ATOM 3701 O O . HIS A 1 461 ? 10.581 4.764 13.981 1.00 96.69 461 HIS A O 1
ATOM 3707 N N . GLY A 1 462 ? 12.023 3.262 13.169 1.00 95.19 462 GLY A N 1
ATOM 3708 C CA . GLY A 1 462 ? 12.090 2.454 14.384 1.00 95.19 462 GLY A CA 1
ATOM 3709 C C . GLY A 1 462 ? 12.518 3.263 15.612 1.00 95.19 462 GLY A C 1
ATOM 3710 O O . GLY A 1 462 ? 11.868 3.160 16.654 1.00 95.19 462 GLY A O 1
ATOM 3711 N N . MET A 1 463 ? 13.547 4.104 15.476 1.00 94.62 463 MET A N 1
ATOM 3712 C CA . MET A 1 463 ? 14.017 5.007 16.534 1.00 94.62 463 MET A CA 1
ATOM 3713 C C . MET A 1 463 ? 12.971 6.060 16.896 1.00 94.62 463 MET A C 1
ATOM 3715 O O . MET A 1 463 ? 12.639 6.196 18.072 1.00 94.62 463 MET A O 1
ATOM 3719 N N . ARG A 1 464 ? 12.386 6.749 15.905 1.00 94.44 464 ARG A N 1
ATOM 3720 C CA . ARG A 1 464 ? 11.324 7.745 16.139 1.00 94.44 464 ARG A CA 1
ATOM 3721 C C . ARG A 1 464 ? 10.164 7.151 16.933 1.00 94.44 464 ARG A C 1
ATOM 3723 O O . ARG A 1 464 ? 9.706 7.763 17.891 1.00 94.44 464 ARG A O 1
ATOM 3730 N N . ARG A 1 465 ? 9.729 5.934 16.587 1.00 92.88 465 ARG A N 1
ATOM 3731 C CA . ARG A 1 465 ? 8.689 5.227 17.348 1.00 92.88 465 ARG A CA 1
ATOM 3732 C C . ARG A 1 465 ? 9.119 4.972 18.791 1.00 92.88 465 ARG A C 1
ATOM 3734 O O . ARG A 1 465 ? 8.303 5.098 19.678 1.00 92.88 465 ARG A O 1
ATOM 3741 N N . ARG A 1 466 ? 10.369 4.627 19.084 1.00 91.69 466 ARG A N 1
ATOM 3742 C CA . ARG A 1 466 ? 10.785 4.398 20.483 1.00 91.69 466 ARG A CA 1
ATOM 3743 C C . ARG A 1 466 ? 10.856 5.686 21.305 1.00 91.69 466 ARG A C 1
ATOM 3745 O O . ARG A 1 466 ? 10.579 5.643 22.494 1.00 91.69 466 ARG A O 1
ATOM 3752 N N . LEU A 1 467 ? 11.207 6.803 20.670 1.00 91.56 467 LEU A N 1
ATOM 3753 C CA . LEU A 1 467 ? 11.370 8.104 21.327 1.00 91.56 467 LEU A CA 1
ATOM 3754 C C . LEU A 1 467 ? 10.056 8.876 21.504 1.00 91.56 467 LEU A C 1
ATOM 3756 O O . LEU A 1 467 ? 9.989 9.799 22.306 1.00 91.56 467 LEU A O 1
ATOM 3760 N N . MET A 1 468 ? 9.022 8.531 20.740 1.00 87.81 468 MET A N 1
ATOM 3761 C CA . MET A 1 468 ? 7.736 9.214 20.793 1.00 87.81 468 MET A CA 1
ATOM 3762 C C . MET A 1 468 ? 6.899 8.723 21.982 1.00 87.81 468 MET A C 1
ATOM 3764 O O . MET A 1 468 ? 6.585 7.530 22.072 1.00 87.81 468 MET A O 1
ATOM 3768 N N . THR A 1 469 ? 6.504 9.652 22.852 1.00 87.81 469 THR A N 1
ATOM 3769 C CA . THR A 1 469 ? 5.572 9.421 23.965 1.00 87.81 469 THR A CA 1
ATOM 3770 C C . THR A 1 469 ? 4.163 9.179 23.433 1.00 87.81 469 THR A C 1
ATOM 3772 O O . THR A 1 469 ? 3.710 9.886 22.534 1.00 87.81 469 THR A O 1
ATOM 3775 N N . LEU A 1 470 ? 3.476 8.166 23.966 1.00 86.56 470 LEU A N 1
ATOM 3776 C CA . LEU A 1 470 ? 2.075 7.912 23.634 1.00 86.56 470 LEU A CA 1
ATOM 3777 C C . LEU A 1 470 ? 1.159 8.825 24.466 1.00 86.56 470 LEU A C 1
ATOM 3779 O O . LEU A 1 470 ? 1.486 9.088 25.625 1.00 86.56 470 LEU A O 1
ATOM 3783 N N . PRO A 1 471 ? 0.020 9.279 23.913 1.00 81.50 471 PRO A N 1
ATOM 3784 C CA . PRO A 1 471 ? -0.969 10.034 24.674 1.00 81.50 471 PRO A CA 1
ATOM 3785 C C . PRO A 1 471 ? -1.471 9.259 25.897 1.00 81.50 471 PRO A C 1
ATOM 3787 O O . PRO A 1 471 ? -1.554 8.026 25.879 1.00 81.50 471 PRO A O 1
ATOM 3790 N N . GLU A 1 472 ? -1.859 9.985 26.945 1.00 82.12 472 GLU A N 1
ATOM 3791 C CA . GLU A 1 472 ? -2.475 9.368 28.118 1.00 82.12 472 GLU A CA 1
ATOM 3792 C C . GLU A 1 472 ? -3.803 8.671 27.747 1.00 82.12 472 GLU A C 1
ATOM 3794 O O . GLU A 1 472 ? -4.655 9.270 27.082 1.00 82.12 472 GLU A O 1
ATOM 3799 N N . PRO A 1 473 ? -4.032 7.414 28.183 1.00 83.62 473 PRO A N 1
ATOM 3800 C CA . PRO A 1 473 ? -5.213 6.650 27.778 1.00 83.62 473 PRO A CA 1
ATOM 3801 C C . PRO A 1 473 ? -6.551 7.275 28.202 1.00 83.62 473 PRO A C 1
ATOM 3803 O O . PRO A 1 473 ? -7.528 7.226 27.452 1.00 83.62 473 PRO A O 1
ATOM 3806 N N . THR A 1 474 ? -6.633 7.837 29.409 1.00 84.81 474 THR A N 1
ATOM 3807 C CA . THR A 1 474 ? -7.779 8.628 29.884 1.00 84.81 474 THR A CA 1
ATOM 3808 C C . THR A 1 474 ? -7.299 9.584 30.978 1.00 84.81 474 THR A C 1
ATOM 3810 O O . THR A 1 474 ? -6.593 9.110 31.871 1.00 84.81 474 THR A O 1
ATOM 3813 N N . PRO A 1 475 ? -7.681 10.875 30.943 1.00 82.38 475 PRO A N 1
ATOM 3814 C CA . PRO A 1 475 ? -7.344 11.840 31.983 1.00 82.38 475 PRO A CA 1
ATOM 3815 C C . PRO A 1 475 ? -7.792 11.377 33.372 1.00 82.38 475 PRO A C 1
ATOM 3817 O O . PRO A 1 475 ? -8.823 10.711 33.516 1.00 82.38 475 PRO A O 1
ATOM 3820 N N . ALA A 1 476 ? -7.021 11.731 34.401 1.00 79.25 476 ALA A N 1
ATOM 3821 C CA . ALA A 1 476 ? -7.290 11.309 35.775 1.00 79.25 476 ALA A CA 1
ATOM 3822 C C . ALA A 1 476 ? -8.660 11.788 36.288 1.00 79.25 476 ALA A C 1
ATOM 3824 O O . ALA A 1 476 ? -9.337 11.043 36.991 1.00 79.25 476 ALA A O 1
ATOM 3825 N N . ASP A 1 477 ? -9.101 12.980 35.877 1.00 78.06 477 ASP A N 1
ATOM 3826 C CA . ASP A 1 477 ? -10.394 13.570 36.247 1.00 78.06 477 ASP A CA 1
ATOM 3827 C C . ASP A 1 477 ? -11.602 12.859 35.616 1.00 78.06 477 ASP A C 1
ATOM 3829 O O . ASP A 1 477 ? -12.725 13.049 36.070 1.00 78.06 477 ASP A O 1
ATOM 3833 N N . LEU A 1 478 ? -11.380 12.027 34.595 1.00 77.75 478 LEU A N 1
ATOM 3834 C CA . LEU A 1 478 ? -12.409 11.218 33.930 1.00 77.75 478 LEU A CA 1
ATOM 3835 C C . LEU A 1 478 ? -12.313 9.727 34.284 1.00 77.75 478 LEU A C 1
ATOM 3837 O O . LEU A 1 478 ? -13.130 8.917 33.848 1.00 77.75 478 LEU A O 1
ATOM 3841 N N . SER A 1 479 ? -11.294 9.329 35.045 1.00 75.31 479 SER A N 1
ATOM 3842 C CA . SER A 1 479 ? -10.908 7.932 35.220 1.00 75.31 479 SER A CA 1
ATOM 3843 C C . SER A 1 479 ? -11.330 7.352 36.575 1.00 75.31 479 SER A C 1
ATOM 3845 O O . SER A 1 479 ? -10.480 6.938 37.366 1.00 75.31 479 SER A O 1
ATOM 3847 N N . PHE A 1 480 ? -12.639 7.238 36.807 1.00 79.69 480 PHE A N 1
ATOM 3848 C CA . PHE A 1 480 ? -13.201 6.681 38.048 1.00 79.69 480 PHE A CA 1
ATOM 3849 C C . PHE A 1 480 ? -13.294 5.149 38.048 1.00 79.69 480 PHE A C 1
ATOM 3851 O O . PHE A 1 480 ? -12.722 4.484 38.909 1.00 79.69 480 PHE A O 1
ATOM 3858 N N . GLU A 1 481 ? -13.983 4.570 37.063 1.00 86.31 481 GLU A N 1
ATOM 3859 C CA . GLU A 1 481 ? -14.067 3.120 36.877 1.00 86.31 481 GLU A CA 1
ATOM 3860 C C . GLU A 1 481 ? -13.308 2.708 35.617 1.00 86.31 481 GLU A C 1
ATOM 3862 O O . GLU A 1 481 ? -13.408 3.353 34.575 1.00 86.31 481 GLU A O 1
ATOM 3867 N N . LYS A 1 482 ? -12.518 1.634 35.705 1.00 90.94 482 LYS A N 1
ATOM 3868 C CA . LYS A 1 482 ? -11.726 1.139 34.577 1.00 90.94 482 LYS A CA 1
ATOM 3869 C C . LYS A 1 482 ? -12.537 0.195 33.699 1.00 90.94 482 LYS A C 1
ATOM 3871 O O . LYS A 1 482 ? -13.356 -0.586 34.175 1.00 90.94 482 LYS A O 1
ATOM 3876 N N . CYS A 1 483 ? -12.232 0.235 32.408 1.00 93.69 483 CYS A N 1
ATOM 3877 C CA . CYS A 1 483 ? -12.714 -0.718 31.424 1.00 93.69 483 CYS A CA 1
ATOM 3878 C C . CYS A 1 483 ? -12.406 -2.152 31.869 1.00 93.69 483 CYS A C 1
ATOM 3880 O O . CYS A 1 483 ? -11.257 -2.477 32.171 1.00 93.69 483 CYS A O 1
ATOM 3882 N N . SER A 1 484 ? -13.404 -3.029 31.845 1.00 93.38 484 SER A N 1
ATOM 3883 C CA . SER A 1 484 ? -13.251 -4.446 32.182 1.00 93.38 484 SER A CA 1
ATOM 3884 C C . SER A 1 484 ? -12.495 -5.250 31.120 1.00 93.38 484 SER A C 1
ATOM 3886 O O . SER A 1 484 ? -12.243 -6.427 31.344 1.00 93.38 484 SER A O 1
ATOM 3888 N N . LEU A 1 485 ? -12.187 -4.648 29.962 1.00 93.25 485 LEU A N 1
ATOM 3889 C CA . LEU A 1 485 ? -11.460 -5.295 28.868 1.00 93.25 485 LEU A CA 1
ATOM 3890 C C . LEU A 1 485 ? -9.983 -4.895 28.819 1.00 93.25 485 LEU A C 1
ATOM 3892 O O . LEU A 1 485 ? -9.115 -5.754 28.866 1.00 93.25 485 LEU A O 1
ATOM 3896 N N . CYS A 1 486 ? -9.686 -3.598 28.691 1.00 93.62 486 CYS A N 1
ATOM 3897 C CA . CYS A 1 486 ? -8.297 -3.139 28.610 1.00 93.62 486 CYS A CA 1
ATOM 3898 C C . CYS A 1 486 ? -7.681 -2.818 29.973 1.00 93.62 486 CYS A C 1
ATOM 3900 O O . CYS A 1 486 ? -6.470 -2.667 30.062 1.00 93.62 486 CYS A O 1
ATOM 3902 N N . HIS A 1 487 ? -8.494 -2.634 31.018 1.00 92.44 487 HIS A N 1
ATOM 3903 C CA . HIS A 1 487 ? -8.072 -2.245 32.371 1.00 92.44 487 HIS A CA 1
ATOM 3904 C C . HIS A 1 487 ? -7.295 -0.919 32.486 1.00 92.44 487 HIS A C 1
ATOM 3906 O O . HIS A 1 487 ? -6.973 -0.485 33.588 1.00 92.44 487 HIS A O 1
ATOM 3912 N N . THR A 1 488 ? -7.038 -0.225 31.375 1.00 90.50 488 THR A N 1
ATOM 3913 C CA . THR A 1 488 ? -6.273 1.028 31.349 1.00 90.50 488 THR A CA 1
ATOM 3914 C C . THR A 1 488 ? -7.171 2.263 31.263 1.00 90.50 488 THR A C 1
ATOM 3916 O O . THR A 1 488 ? -7.012 3.207 32.041 1.00 90.50 488 THR A O 1
ATOM 3919 N N . ARG A 1 489 ? -8.126 2.265 30.324 1.00 92.81 489 ARG A N 1
ATOM 3920 C CA . ARG A 1 489 ? -9.008 3.408 30.020 1.00 92.81 489 ARG A CA 1
ATOM 3921 C C . ARG A 1 489 ? -10.250 3.404 30.906 1.00 92.81 489 ARG A C 1
ATOM 3923 O O . ARG A 1 489 ? -10.650 2.340 31.383 1.00 92.81 489 ARG A O 1
ATOM 3930 N N . ALA A 1 490 ? -10.872 4.562 31.102 1.00 92.56 490 ALA A N 1
ATOM 3931 C CA . ALA A 1 490 ? -12.112 4.651 31.872 1.00 92.56 490 ALA A CA 1
ATOM 3932 C C . ALA A 1 490 ? -13.286 3.991 31.135 1.00 92.56 490 ALA A C 1
ATOM 3934 O O . ALA A 1 490 ? -13.399 4.099 29.911 1.00 92.56 490 ALA A O 1
ATOM 3935 N N . ALA A 1 491 ? -14.140 3.284 31.870 1.00 93.06 491 ALA A N 1
ATOM 3936 C CA . ALA A 1 491 ? -15.382 2.735 31.348 1.00 93.06 491 ALA A CA 1
ATOM 3937 C C . ALA A 1 491 ? -16.369 3.863 31.015 1.00 93.06 491 ALA A C 1
ATOM 3939 O O . ALA A 1 491 ? -16.423 4.871 31.715 1.00 93.06 491 ALA A O 1
ATOM 3940 N N . LEU A 1 492 ? -17.157 3.686 29.953 1.00 91.94 492 LEU A N 1
ATOM 3941 C CA . LEU A 1 492 ? -18.225 4.619 29.607 1.00 91.94 492 LEU A CA 1
ATOM 3942 C C . LEU A 1 492 ? -19.320 4.591 30.672 1.00 91.94 492 LEU A C 1
ATOM 3944 O O . LEU A 1 492 ? -19.797 3.517 31.046 1.00 91.94 492 LEU A O 1
ATOM 3948 N N . GLY A 1 493 ? -19.751 5.773 31.094 1.00 87.44 493 GLY A N 1
ATOM 3949 C CA . GLY A 1 493 ? -20.832 5.958 32.048 1.00 87.44 493 GLY A CA 1
ATOM 3950 C C . GLY A 1 493 ? -20.923 7.407 32.500 1.00 87.44 493 GLY A C 1
ATOM 3951 O O . GLY A 1 493 ? -20.074 8.232 32.152 1.00 87.44 493 GLY A O 1
ATOM 3952 N N . ASN A 1 494 ? -21.946 7.704 33.294 1.00 79.25 494 ASN A N 1
ATOM 3953 C CA . ASN A 1 494 ? -22.001 8.974 33.991 1.00 79.25 494 ASN A CA 1
ATOM 3954 C C . ASN A 1 494 ? -21.056 8.932 35.195 1.00 79.25 494 ASN A C 1
ATOM 3956 O O . ASN A 1 494 ? -21.340 8.270 36.191 1.00 79.25 494 ASN A O 1
ATOM 3960 N N . SER A 1 495 ? -19.925 9.620 35.088 1.00 64.81 495 SER A N 1
ATOM 3961 C CA . SER A 1 495 ? -18.963 9.771 36.180 1.00 64.81 495 SER A CA 1
ATOM 3962 C C . SER A 1 495 ? -18.831 11.212 36.660 1.00 64.81 495 SER A C 1
ATOM 3964 O O . SER A 1 495 ? -17.926 11.510 37.437 1.00 64.81 495 SER A O 1
ATOM 3966 N N . ASP A 1 496 ? -19.691 12.115 36.181 1.00 62.03 496 ASP A N 1
ATOM 3967 C CA . ASP A 1 496 ? -19.647 13.504 36.611 1.00 62.03 496 ASP A CA 1
ATOM 3968 C C . ASP A 1 496 ? -20.197 13.607 38.030 1.00 62.03 496 ASP A C 1
ATOM 3970 O O . ASP A 1 496 ? -21.400 13.674 38.288 1.00 62.03 496 ASP A O 1
ATOM 3974 N N . LEU A 1 497 ? -19.254 13.609 38.967 1.00 51.78 497 LEU A N 1
ATOM 3975 C CA . LEU A 1 497 ? -19.457 14.127 40.300 1.00 51.78 497 LEU A CA 1
ATOM 3976 C C . LEU A 1 497 ? -19.829 1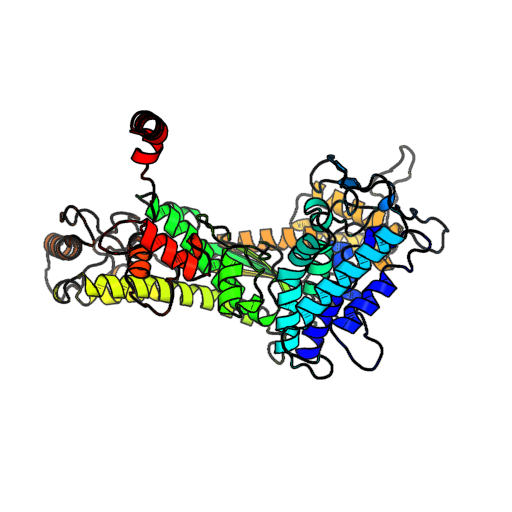5.604 40.173 1.00 51.78 497 LEU A C 1
ATOM 3978 O O . LEU A 1 497 ? -18.977 16.480 40.014 1.00 51.78 497 LEU A O 1
ATOM 3982 N N . GLY A 1 498 ? -21.125 15.879 40.307 1.00 41.16 498 GLY A N 1
ATOM 3983 C CA . GLY A 1 498 ? -21.541 17.118 40.935 1.00 41.16 498 GLY A CA 1
ATOM 3984 C C . GLY A 1 498 ? -20.778 17.262 42.252 1.00 41.16 498 GLY A C 1
ATOM 3985 O O . GLY A 1 498 ? -20.636 16.308 43.013 1.00 41.16 498 GLY A O 1
ATOM 3986 N N . GLN A 1 499 ? -20.230 18.448 42.470 1.00 45.09 499 GLN A N 1
ATOM 3987 C CA . GLN A 1 499 ? -19.683 18.939 43.728 1.00 45.09 499 GLN A CA 1
ATOM 3988 C C . GLN A 1 499 ? -20.430 18.354 44.952 1.00 45.09 499 GLN A C 1
ATOM 3990 O O . GLN A 1 499 ? -21.501 18.837 45.305 1.00 45.09 499 GLN A O 1
ATOM 3995 N N . GLY A 1 500 ? -19.884 17.313 45.593 1.00 46.59 500 GLY A N 1
ATOM 3996 C CA . GLY A 1 500 ? -20.426 16.757 46.841 1.00 46.59 500 GLY A CA 1
ATOM 3997 C C . GLY A 1 500 ? -20.466 15.226 46.912 1.00 46.59 500 GLY A C 1
ATOM 3998 O O . GLY A 1 500 ? -21.262 14.584 46.243 1.00 46.59 500 GLY A O 1
ATOM 3999 N N . THR A 1 501 ? -19.623 14.654 47.779 1.00 46.88 501 THR A N 1
ATOM 4000 C CA . THR A 1 501 ? -19.910 13.463 48.616 1.00 46.88 501 THR A CA 1
ATOM 4001 C C . THR A 1 501 ? -20.613 12.238 47.988 1.00 46.88 501 THR A C 1
ATOM 4003 O O . THR A 1 501 ? -21.372 11.561 48.679 1.00 46.88 501 THR A O 1
ATOM 4006 N N . GLY A 1 502 ? -20.392 11.905 46.716 1.00 57.31 502 GLY A N 1
ATOM 4007 C CA . GLY A 1 502 ? -20.854 10.633 46.151 1.00 57.31 502 GLY A CA 1
ATOM 4008 C C . GLY A 1 502 ? -19.923 9.484 46.547 1.00 57.31 502 GLY A C 1
ATOM 4009 O O . GLY A 1 502 ? -18.737 9.528 46.229 1.00 57.31 502 GLY A O 1
ATOM 4010 N N . ASP A 1 503 ? -20.443 8.460 47.229 1.00 71.94 503 ASP A N 1
ATOM 4011 C CA . ASP A 1 503 ? -19.711 7.215 47.500 1.00 71.94 503 ASP A CA 1
ATOM 4012 C C . ASP A 1 503 ? -19.296 6.528 46.179 1.00 71.94 503 ASP A C 1
ATOM 4014 O O . ASP A 1 503 ? -20.057 6.506 45.206 1.00 71.94 503 ASP A O 1
ATOM 4018 N N . CYS A 1 504 ? -18.092 5.947 46.139 1.00 74.56 504 CYS A N 1
ATOM 4019 C CA . CYS A 1 504 ? -17.554 5.213 44.989 1.00 74.56 504 CYS A CA 1
ATOM 4020 C C . CYS A 1 504 ? -18.495 4.092 44.521 1.00 74.56 504 CYS A C 1
ATOM 4022 O O . CYS A 1 504 ? -18.525 3.764 43.332 1.00 74.56 504 CYS A O 1
ATOM 4024 N N . GLU A 1 505 ? -19.264 3.499 45.437 1.00 80.50 505 GLU A N 1
ATOM 4025 C CA . GLU A 1 505 ? -20.259 2.476 45.108 1.00 80.50 505 GLU A CA 1
ATOM 4026 C C . GLU A 1 505 ? -21.416 3.023 44.267 1.00 80.50 505 GLU A C 1
ATOM 4028 O O . GLU A 1 505 ? -21.811 2.382 43.293 1.00 80.50 505 GLU A O 1
ATOM 4033 N N . SER A 1 506 ? -21.883 4.239 44.556 1.00 78.31 506 SER A N 1
ATOM 4034 C CA . SER A 1 506 ? -22.954 4.896 43.795 1.00 78.31 506 SER A CA 1
ATOM 4035 C C . SER A 1 506 ? -22.544 5.146 42.340 1.00 78.31 506 SER A C 1
ATOM 4037 O O . SER A 1 506 ? -23.310 4.873 41.415 1.00 78.31 506 SER A O 1
ATOM 4039 N N . ILE A 1 507 ? -21.299 5.579 42.108 1.00 77.19 507 ILE A N 1
ATOM 4040 C CA . ILE A 1 507 ? -20.756 5.780 40.752 1.00 77.19 507 ILE A CA 1
ATOM 4041 C C . ILE A 1 507 ? -20.690 4.447 40.000 1.00 77.19 507 ILE A C 1
ATOM 4043 O O . ILE A 1 507 ? -21.145 4.353 38.860 1.00 77.19 507 ILE A O 1
ATOM 4047 N N . ARG A 1 508 ? -20.179 3.390 40.645 1.00 83.69 508 ARG A N 1
ATOM 4048 C CA . ARG A 1 508 ? -20.129 2.042 40.052 1.00 83.69 508 ARG A CA 1
ATOM 4049 C C . ARG A 1 508 ? -21.521 1.526 39.704 1.00 83.69 508 ARG A C 1
ATOM 4051 O O . ARG A 1 508 ? -21.699 0.889 38.668 1.00 83.69 508 ARG A O 1
ATOM 4058 N N . GLU A 1 509 ? -22.515 1.791 40.545 1.00 84.44 509 GLU A N 1
ATOM 4059 C CA . GLU A 1 509 ? -23.896 1.400 40.278 1.00 84.44 509 GLU A CA 1
ATOM 4060 C C . GLU A 1 509 ? -24.471 2.145 39.065 1.00 84.44 509 GLU A C 1
ATOM 4062 O O . GLU A 1 509 ? -25.121 1.528 38.220 1.00 84.44 509 GLU A O 1
ATOM 4067 N N . GLN A 1 510 ? -24.186 3.443 38.918 1.00 82.38 510 GLN A N 1
ATOM 4068 C CA . GLN A 1 510 ? -24.601 4.224 37.747 1.00 82.38 510 GLN A CA 1
ATOM 4069 C C . GLN A 1 510 ? -23.950 3.727 36.455 1.00 82.38 510 GLN A C 1
ATOM 4071 O O . GLN A 1 510 ? -24.645 3.537 35.454 1.00 82.38 510 GLN A O 1
ATOM 4076 N N . VAL A 1 511 ? -22.641 3.457 36.478 1.00 86.88 511 VAL A N 1
ATOM 4077 C CA . VAL A 1 511 ? -21.936 2.867 35.333 1.00 86.88 511 VAL A CA 1
ATOM 4078 C C . VAL A 1 511 ? -22.556 1.511 34.992 1.00 86.88 511 VAL A C 1
ATOM 4080 O O . VAL A 1 511 ? -22.915 1.280 33.842 1.00 86.88 511 VAL A O 1
ATOM 4083 N N . ARG A 1 512 ? -22.773 0.626 35.974 1.00 88.56 512 ARG A N 1
ATOM 4084 C CA . ARG A 1 512 ? -23.415 -0.682 35.744 1.00 88.56 512 ARG A CA 1
ATOM 4085 C C . ARG A 1 512 ? -24.805 -0.554 35.131 1.00 88.56 512 ARG A C 1
ATOM 4087 O O . ARG A 1 512 ? -25.083 -1.273 34.178 1.00 88.56 512 ARG A O 1
ATOM 4094 N N . LYS A 1 513 ? -25.642 0.373 35.608 1.00 87.56 513 LYS A N 1
ATOM 4095 C CA . LYS A 1 513 ? -26.992 0.611 35.064 1.00 87.56 513 LYS A CA 1
ATOM 4096 C C . LYS A 1 513 ? -26.978 0.934 33.570 1.00 87.56 513 LYS A C 1
ATOM 4098 O O . LYS A 1 513 ? -27.857 0.470 32.851 1.00 87.56 513 LYS A O 1
ATOM 4103 N N . LEU A 1 514 ? -25.977 1.675 33.083 1.00 88.69 514 LEU A N 1
ATOM 4104 C CA . LEU A 1 514 ? -25.820 1.917 31.643 1.00 88.69 514 LEU A CA 1
ATOM 4105 C C . LEU A 1 514 ? -25.571 0.611 30.872 1.00 88.69 514 LEU A C 1
ATOM 4107 O O . LEU A 1 514 ? -26.132 0.416 29.796 1.00 88.69 514 LEU A O 1
ATOM 4111 N N . TRP A 1 515 ? -24.756 -0.283 31.430 1.00 92.06 515 TRP A N 1
ATOM 4112 C CA . TRP A 1 515 ? -24.340 -1.535 30.793 1.00 92.06 515 TRP A CA 1
ATOM 4113 C C . TRP A 1 515 ? -25.330 -2.698 30.960 1.00 92.06 515 TRP A C 1
ATOM 4115 O O . TRP A 1 515 ? -25.190 -3.688 30.257 1.00 92.06 515 TRP A O 1
ATOM 4125 N N . GLN A 1 516 ? -26.349 -2.584 31.818 1.00 90.88 516 GLN A N 1
ATOM 4126 C CA . GLN A 1 516 ? -27.398 -3.604 32.009 1.00 90.88 516 GLN A CA 1
ATOM 4127 C C . GLN A 1 516 ? -28.384 -3.723 30.832 1.00 90.88 516 GLN A C 1
ATOM 4129 O O . GLN A 1 516 ? -29.279 -4.561 30.858 1.00 90.88 516 GLN A O 1
ATOM 4134 N N . LYS A 1 517 ? -28.251 -2.896 29.790 1.00 89.62 517 LYS A N 1
ATOM 4135 C CA . LYS A 1 517 ? -29.077 -2.999 28.580 1.00 89.62 517 LYS A CA 1
ATOM 4136 C C . LYS A 1 517 ? -28.736 -4.269 27.802 1.00 89.62 517 LYS A C 1
ATOM 4138 O O . LYS A 1 517 ? -27.568 -4.492 27.484 1.00 89.62 517 LYS A O 1
ATOM 4143 N N . ARG A 1 518 ? -29.759 -5.037 27.416 1.00 87.69 518 ARG A N 1
ATOM 4144 C CA . ARG A 1 518 ? -29.636 -6.313 26.691 1.00 87.69 518 ARG A CA 1
ATOM 4145 C C . ARG A 1 518 ? -28.795 -6.221 25.420 1.00 87.69 518 ARG A C 1
ATOM 4147 O O . ARG A 1 518 ? -28.117 -7.170 25.026 1.00 87.69 518 ARG A O 1
ATOM 4154 N N . GLU A 1 519 ? -28.851 -5.080 24.743 1.00 87.19 519 GLU A N 1
ATOM 4155 C CA . GLU A 1 519 ? -28.104 -4.812 23.519 1.00 87.19 519 GLU A CA 1
ATOM 4156 C C . GLU A 1 519 ? -26.595 -4.707 23.767 1.00 87.19 519 GLU A C 1
ATOM 4158 O O . GLU A 1 519 ? -25.817 -5.042 22.867 1.00 87.19 519 GLU A O 1
ATOM 4163 N N . LEU A 1 520 ? -26.193 -4.256 24.959 1.00 89.12 520 LEU A N 1
ATOM 4164 C CA . LEU A 1 520 ? -24.802 -4.074 25.376 1.00 89.12 520 LEU A CA 1
ATOM 4165 C C . LEU A 1 520 ? -24.270 -5.296 26.135 1.00 89.12 520 LEU A C 1
ATOM 4167 O O . LEU A 1 520 ? -23.159 -5.751 25.853 1.00 89.12 520 LEU A O 1
ATOM 4171 N N . ASP A 1 521 ? -25.076 -5.836 27.047 1.00 88.56 521 ASP A N 1
ATOM 4172 C CA . ASP A 1 521 ? -24.816 -7.042 27.829 1.00 88.56 521 ASP A CA 1
ATOM 4173 C C . ASP A 1 521 ? -26.013 -8.002 27.705 1.00 88.56 521 ASP A C 1
ATOM 4175 O O . ASP A 1 521 ? -27.052 -7.763 28.321 1.00 88.56 521 ASP A O 1
ATOM 4179 N N . PRO A 1 522 ? -25.893 -9.101 26.936 1.00 85.31 522 PRO A N 1
ATOM 4180 C CA . PRO A 1 522 ? -26.973 -10.072 26.780 1.00 85.31 522 PRO A CA 1
ATOM 4181 C C . PRO A 1 522 ? -27.446 -10.726 28.084 1.00 85.31 522 PRO A C 1
ATOM 4183 O O . PRO A 1 522 ? -28.560 -11.242 28.109 1.00 85.31 522 PRO A O 1
ATOM 4186 N N . GLU A 1 523 ? -26.611 -10.741 29.130 1.00 87.06 523 GLU A N 1
ATOM 4187 C CA . GLU A 1 523 ? -26.960 -11.276 30.453 1.00 87.06 523 GLU A CA 1
ATOM 4188 C C . GLU A 1 523 ? -27.581 -10.209 31.373 1.00 87.06 523 GLU A C 1
ATOM 4190 O O . GLU A 1 523 ? -27.988 -10.532 32.485 1.00 87.06 523 GLU A O 1
ATOM 4195 N N . GLU A 1 524 ? -27.645 -8.946 30.930 1.00 88.31 524 GLU A N 1
ATOM 4196 C CA . GLU A 1 524 ? -28.212 -7.804 31.669 1.00 88.31 524 GLU A CA 1
ATOM 4197 C C . GLU A 1 524 ? -27.598 -7.611 33.072 1.00 88.31 524 GLU A C 1
ATOM 4199 O O . GLU A 1 524 ? -28.189 -7.014 33.971 1.00 88.31 524 GLU A O 1
ATOM 4204 N N . THR A 1 525 ? -26.369 -8.093 33.275 1.00 88.75 525 THR A N 1
ATOM 4205 C CA . THR A 1 525 ? -25.665 -8.015 34.564 1.00 88.75 525 THR A CA 1
ATOM 4206 C C . THR A 1 525 ? -24.966 -6.671 34.758 1.00 88.75 525 THR A C 1
ATOM 4208 O O . THR A 1 525 ? -24.761 -6.224 35.890 1.00 88.75 525 THR A O 1
ATOM 4211 N N . GLY A 1 526 ? -24.552 -6.028 33.660 1.00 85.75 526 GLY A N 1
ATOM 4212 C CA . GLY A 1 526 ? -23.648 -4.877 33.682 1.00 85.75 526 GLY A CA 1
ATOM 4213 C C . GLY A 1 526 ? -22.234 -5.251 34.149 1.00 85.75 526 GLY A C 1
ATOM 4214 O O . GLY A 1 526 ? -21.470 -4.387 34.597 1.00 85.75 526 GLY A O 1
ATOM 4215 N N . SER A 1 527 ? -21.880 -6.543 34.099 1.00 87.81 527 SER A N 1
ATOM 4216 C CA . SER A 1 527 ? -20.583 -7.071 34.542 1.00 87.81 527 SER A CA 1
ATOM 4217 C C . SER A 1 527 ? -19.440 -6.717 33.586 1.00 87.81 527 SER A C 1
ATOM 4219 O O . SER A 1 527 ? -18.297 -6.567 34.033 1.00 87.81 527 SER A O 1
ATOM 4221 N N . GLU A 1 528 ? -19.740 -6.502 32.307 1.00 90.69 528 GLU A N 1
ATOM 4222 C CA . GLU A 1 528 ? -18.808 -6.000 31.302 1.00 90.69 528 GLU A CA 1
ATOM 4223 C C . GLU A 1 528 ? -19.050 -4.504 31.069 1.00 90.69 528 GLU A C 1
ATOM 4225 O O . GLU A 1 528 ? -20.146 -4.086 30.712 1.00 90.69 528 GLU A O 1
ATOM 4230 N N . ARG A 1 529 ? -18.018 -3.687 31.296 1.00 92.50 529 ARG A N 1
ATOM 4231 C CA . ARG A 1 529 ? -18.073 -2.221 31.214 1.00 92.50 529 ARG A CA 1
ATOM 4232 C C . ARG A 1 529 ? -16.903 -1.755 30.371 1.00 92.50 529 ARG A C 1
ATOM 4234 O O . ARG A 1 529 ? -15.749 -1.909 30.772 1.00 92.50 529 ARG A O 1
ATOM 4241 N N . LEU A 1 530 ? -17.170 -1.235 29.182 1.00 95.19 530 LEU A N 1
ATOM 4242 C CA . LEU A 1 530 ? -16.121 -0.947 28.205 1.00 95.19 530 LEU A CA 1
ATOM 4243 C C . LEU A 1 530 ? -15.804 0.549 28.143 1.00 95.19 530 LEU A C 1
ATOM 4245 O O . LEU A 1 530 ? -16.677 1.394 28.314 1.00 95.19 530 LEU A O 1
ATOM 4249 N N . CYS A 1 531 ? -14.547 0.894 27.864 1.00 95.12 531 CYS A N 1
ATOM 4250 C CA . CYS A 1 531 ? -14.201 2.244 27.416 1.00 95.12 531 CYS A CA 1
ATOM 4251 C C . CYS A 1 531 ? -14.665 2.464 25.970 1.00 95.12 531 CYS A C 1
ATOM 4253 O O . CYS A 1 531 ? -14.927 1.501 25.252 1.00 95.12 531 CYS A O 1
ATOM 4255 N N . ALA A 1 532 ? -14.666 3.714 25.504 1.00 95.25 532 ALA A N 1
ATOM 4256 C CA . ALA A 1 532 ? -15.015 4.069 24.125 1.00 95.25 532 ALA A CA 1
ATOM 4257 C C . ALA A 1 532 ? -14.251 3.256 23.059 1.00 95.25 532 ALA A C 1
ATOM 4259 O O . ALA A 1 532 ? -14.837 2.807 22.076 1.00 95.25 532 ALA A O 1
ATOM 4260 N N . VAL A 1 533 ? -12.953 3.002 23.266 1.00 95.44 533 VAL A N 1
ATOM 4261 C CA . VAL A 1 533 ? -12.119 2.234 22.321 1.00 95.44 533 VAL A CA 1
ATOM 4262 C C . VAL A 1 533 ? -12.552 0.766 22.266 1.00 95.44 533 VAL A C 1
ATOM 4264 O O . VAL A 1 533 ? -12.790 0.220 21.189 1.00 95.44 533 VAL A O 1
ATOM 4267 N N . CYS A 1 534 ? -12.697 0.126 23.428 1.00 96.38 534 CYS A N 1
ATOM 4268 C CA . CYS A 1 534 ? -13.132 -1.266 23.530 1.00 96.38 534 CYS A CA 1
ATOM 4269 C C . CYS A 1 534 ? -14.584 -1.447 23.064 1.00 96.38 534 CYS A C 1
ATOM 4271 O O . CYS A 1 534 ? -14.884 -2.425 22.383 1.00 96.38 534 CYS A O 1
ATOM 4273 N N . ALA A 1 535 ? -15.465 -0.489 23.366 1.00 96.06 535 ALA A N 1
ATOM 4274 C CA . ALA A 1 535 ? -16.833 -0.447 22.860 1.00 96.06 535 ALA A CA 1
ATOM 4275 C C . ALA A 1 535 ? -16.849 -0.330 21.331 1.00 96.06 535 ALA A C 1
ATOM 4277 O O . ALA A 1 535 ? -17.576 -1.069 20.671 1.00 96.06 535 ALA A O 1
ATOM 4278 N N . THR A 1 536 ? -15.978 0.509 20.756 1.00 95.62 536 THR A N 1
ATOM 4279 C CA . THR A 1 536 ? -15.820 0.605 19.299 1.00 95.62 536 THR A CA 1
ATOM 4280 C C . THR A 1 536 ? -15.429 -0.750 18.711 1.00 95.62 536 THR A C 1
ATOM 4282 O O . THR A 1 536 ? -16.114 -1.249 17.826 1.00 95.62 536 THR A O 1
ATOM 4285 N N . LYS A 1 537 ? -14.410 -1.432 19.250 1.00 94.44 537 LYS A N 1
ATOM 4286 C CA . LYS A 1 537 ? -14.036 -2.784 18.781 1.00 94.44 537 LYS A CA 1
ATOM 4287 C C . LYS A 1 537 ? -15.183 -3.798 18.889 1.00 94.44 537 LYS A C 1
ATOM 4289 O O . LYS A 1 537 ? -15.350 -4.625 17.991 1.00 94.44 537 LYS A O 1
ATOM 4294 N N . ARG A 1 538 ? -15.963 -3.735 19.970 1.00 92.62 538 ARG A N 1
ATOM 4295 C CA . ARG A 1 538 ? -17.047 -4.682 20.249 1.00 92.62 538 ARG A CA 1
ATOM 4296 C C . ARG A 1 538 ? -18.247 -4.487 19.326 1.00 92.62 538 ARG A C 1
ATOM 4298 O O . ARG A 1 538 ? -18.792 -5.463 18.814 1.00 92.62 538 ARG A O 1
ATOM 4305 N N . PHE A 1 539 ? -18.665 -3.242 19.128 1.00 91.94 539 PHE A N 1
ATOM 4306 C CA . PHE A 1 539 ? -19.968 -2.931 18.543 1.00 91.94 539 PHE A CA 1
ATOM 4307 C C . PHE A 1 539 ? -19.901 -2.353 17.133 1.00 91.94 539 PHE A C 1
ATOM 4309 O O . PHE A 1 539 ? -20.937 -2.283 16.485 1.00 91.94 539 PHE A O 1
ATOM 4316 N N . LEU A 1 540 ? -18.723 -2.009 16.605 1.00 89.94 540 LEU A N 1
ATOM 4317 C CA . LEU A 1 540 ? -18.596 -1.387 15.282 1.00 89.94 540 LEU A CA 1
ATOM 4318 C C . LEU A 1 540 ? -19.260 -2.178 14.156 1.00 89.94 540 LEU A C 1
ATOM 4320 O O . LEU A 1 540 ? -19.968 -1.597 13.344 1.00 89.94 540 LEU A O 1
ATOM 4324 N N . VAL A 1 541 ? -19.090 -3.500 14.130 1.00 84.31 541 VAL A N 1
ATOM 4325 C CA . VAL A 1 541 ? -19.742 -4.350 13.121 1.00 84.31 541 VAL A CA 1
ATOM 4326 C C . VAL A 1 541 ? -21.265 -4.266 13.219 1.00 84.31 541 VAL A C 1
ATOM 4328 O O . VAL A 1 541 ? -21.948 -4.232 12.198 1.00 84.31 541 VAL A O 1
ATOM 4331 N N . ARG A 1 542 ? -21.800 -4.210 14.442 1.00 83.00 542 ARG A N 1
ATOM 4332 C CA . ARG A 1 542 ? -23.240 -4.115 14.687 1.00 83.00 542 ARG A CA 1
ATOM 4333 C C . ARG A 1 542 ? -23.773 -2.730 14.325 1.00 83.00 542 ARG A C 1
ATOM 4335 O O . ARG A 1 542 ? -24.724 -2.651 13.559 1.00 83.00 542 ARG A O 1
ATOM 4342 N N . ALA A 1 543 ? -23.109 -1.676 14.794 1.00 84.31 543 ALA A N 1
ATOM 4343 C CA . ALA A 1 543 ? -23.443 -0.286 14.498 1.00 84.31 543 ALA A CA 1
ATOM 4344 C C . ALA A 1 543 ? -23.392 0.016 12.991 1.00 84.31 543 ALA A C 1
ATOM 4346 O O . ALA A 1 543 ? -24.217 0.763 12.478 1.00 84.31 543 ALA A O 1
ATOM 4347 N N . ASP A 1 544 ? -22.447 -0.587 12.264 1.00 78.06 544 ASP A N 1
ATOM 4348 C CA . ASP A 1 544 ? -22.396 -0.489 10.806 1.00 78.06 544 ASP A CA 1
ATOM 4349 C C . ASP A 1 544 ? -23.510 -1.317 10.158 1.00 78.06 544 ASP A C 1
ATOM 4351 O O . ASP A 1 544 ? -24.142 -0.836 9.233 1.00 78.06 544 ASP A O 1
ATOM 4355 N N . SER A 1 545 ? -23.811 -2.527 10.642 1.00 67.81 545 SER A N 1
ATOM 4356 C CA . SER A 1 545 ? -24.827 -3.419 10.049 1.00 67.81 545 SER A CA 1
ATOM 4357 C C . SER A 1 545 ? -26.276 -2.959 10.244 1.00 67.81 545 SER A C 1
ATOM 4359 O O . SER A 1 545 ? -27.112 -3.284 9.405 1.00 67.81 545 SER A O 1
ATOM 4361 N N . GLU A 1 546 ? -26.579 -2.240 11.327 1.00 62.56 546 GLU A N 1
ATOM 4362 C CA . GLU A 1 546 ? -27.939 -1.797 11.681 1.00 62.56 546 GLU A CA 1
ATOM 4363 C C . GLU A 1 546 ? -28.339 -0.453 11.050 1.00 62.56 546 GLU A C 1
ATOM 4365 O O . GLU A 1 546 ? -29.510 -0.086 11.111 1.00 62.56 546 GLU A O 1
ATOM 4370 N N . LYS A 1 547 ? -27.420 0.245 10.365 1.00 60.97 547 LYS A N 1
ATOM 4371 C CA . LYS A 1 547 ? -27.793 1.347 9.469 1.00 60.97 547 LYS A CA 1
ATOM 4372 C C . LYS A 1 547 ? -28.559 0.774 8.277 1.00 60.97 547 LYS A C 1
ATOM 4374 O O . LYS A 1 547 ? -27.969 0.183 7.371 1.00 60.97 547 LYS A O 1
ATOM 4379 N N . ASP A 1 548 ? -29.878 0.914 8.315 1.00 48.31 548 ASP A N 1
ATOM 4380 C CA . ASP A 1 548 ? -30.786 0.515 7.244 1.00 48.31 548 ASP A CA 1
ATOM 4381 C C . ASP A 1 548 ? -30.808 1.594 6.157 1.00 48.31 548 ASP A C 1
ATOM 4383 O O . ASP A 1 548 ? -31.771 2.341 6.004 1.00 48.31 548 ASP A O 1
ATOM 4387 N N . ASP A 1 549 ? -29.701 1.731 5.426 1.00 49.25 549 ASP A N 1
ATOM 4388 C CA . ASP A 1 549 ? -29.707 2.518 4.200 1.00 49.25 549 ASP A CA 1
ATOM 4389 C C . ASP A 1 549 ? -29.884 1.571 3.011 1.00 49.25 549 ASP A C 1
ATOM 4391 O O . ASP A 1 549 ? -28.939 0.978 2.480 1.00 49.25 549 ASP A O 1
ATOM 4395 N N . THR A 1 550 ? -31.140 1.409 2.593 1.00 48.25 550 THR A N 1
ATOM 4396 C CA . THR A 1 550 ? -31.533 0.638 1.400 1.00 48.25 550 THR A CA 1
ATOM 4397 C C . THR A 1 550 ? -30.827 1.117 0.125 1.00 48.25 550 THR A C 1
ATOM 4399 O O . THR A 1 550 ? -30.823 0.405 -0.883 1.00 48.25 550 THR A O 1
ATOM 4402 N N . GLN A 1 551 ? -30.171 2.283 0.163 1.00 46.31 551 GLN A N 1
ATOM 4403 C CA . GLN A 1 551 ? -29.444 2.850 -0.960 1.00 46.31 551 GLN A CA 1
ATOM 4404 C C . GLN A 1 551 ? -27.934 2.596 -0.943 1.00 46.31 551 GLN A C 1
ATOM 4406 O O . GLN A 1 551 ? -27.328 2.819 -1.990 1.00 46.31 551 GLN A O 1
ATOM 4411 N N . GLN A 1 552 ? -27.295 2.116 0.136 1.00 48.88 552 GLN A N 1
ATOM 4412 C CA . GLN A 1 552 ? -25.847 1.837 0.157 1.00 48.88 552 GLN A CA 1
ATOM 4413 C C . GLN A 1 552 ? -25.462 0.672 1.093 1.00 48.88 552 GLN A C 1
ATOM 4415 O O . GLN A 1 552 ? -25.751 0.727 2.280 1.00 48.88 552 GLN A O 1
ATOM 4420 N N . PRO A 1 553 ? -24.719 -0.358 0.626 1.00 54.59 553 PRO A N 1
ATOM 4421 C CA . PRO A 1 553 ? -24.258 -1.418 1.520 1.00 54.59 553 PRO A CA 1
ATOM 4422 C C . PRO A 1 553 ? -23.242 -0.887 2.542 1.00 54.59 553 PRO A C 1
ATOM 4424 O O . PRO A 1 553 ? -22.355 -0.112 2.175 1.00 54.59 553 PRO A O 1
ATOM 4427 N N . ASN A 1 554 ? -23.365 -1.339 3.792 1.00 67.88 554 ASN A N 1
ATOM 4428 C CA . ASN A 1 554 ? -22.574 -0.878 4.941 1.00 67.88 554 ASN A CA 1
ATOM 4429 C C . ASN A 1 554 ? -21.069 -1.183 4.785 1.00 67.88 554 ASN A C 1
ATOM 4431 O O . ASN A 1 554 ? -20.687 -2.093 4.034 1.00 67.88 554 ASN A O 1
ATOM 4435 N N . ARG A 1 555 ? -20.203 -0.407 5.457 1.00 71.62 555 ARG A N 1
ATOM 4436 C CA . ARG A 1 555 ? -18.747 -0.363 5.206 1.00 71.62 555 ARG A CA 1
ATOM 4437 C C . ARG A 1 555 ? -18.099 -1.744 5.340 1.00 71.62 555 ARG A C 1
ATOM 4439 O O . ARG A 1 555 ? -17.283 -2.103 4.491 1.00 71.62 555 ARG A O 1
ATOM 4446 N N . PHE A 1 556 ? -18.477 -2.532 6.347 1.00 71.06 556 PHE A N 1
ATOM 4447 C CA . PHE A 1 556 ? -17.931 -3.875 6.586 1.00 71.06 556 PHE A CA 1
ATOM 4448 C C . PHE A 1 556 ? -18.580 -4.952 5.713 1.00 71.06 556 PHE A C 1
ATOM 4450 O O . PHE A 1 556 ? -17.894 -5.876 5.274 1.00 71.06 556 PHE A O 1
ATOM 4457 N N . ASN A 1 557 ? -19.856 -4.792 5.358 1.00 70.38 557 ASN A N 1
ATOM 4458 C CA . ASN A 1 557 ? -20.537 -5.711 4.443 1.00 70.38 557 ASN A CA 1
ATOM 4459 C C . ASN A 1 557 ? -19.898 -5.694 3.047 1.00 70.38 557 ASN A C 1
ATOM 4461 O O . ASN A 1 557 ? -19.707 -6.759 2.459 1.00 70.38 557 ASN A O 1
ATOM 4465 N N . ARG A 1 558 ? -19.464 -4.523 2.555 1.00 72.50 558 ARG A N 1
ATOM 4466 C CA . ARG A 1 558 ? -18.712 -4.415 1.287 1.00 72.50 558 ARG A CA 1
ATOM 4467 C C . ARG A 1 558 ? -17.379 -5.167 1.309 1.00 72.50 558 ARG A C 1
ATOM 4469 O O . ARG A 1 558 ? -16.910 -5.614 0.270 1.00 72.50 558 ARG A O 1
ATOM 4476 N N . VAL A 1 559 ? -16.771 -5.343 2.483 1.00 71.44 559 VAL A N 1
ATOM 4477 C CA . VAL A 1 559 ? -15.513 -6.101 2.630 1.00 71.44 559 VAL A CA 1
ATOM 4478 C C . VAL A 1 559 ? -15.722 -7.575 2.384 1.00 71.44 559 VAL A C 1
ATOM 4480 O O . VAL A 1 559 ? -14.909 -8.214 1.722 1.00 71.44 559 VAL A O 1
ATOM 4483 N N . TRP A 1 560 ? -16.808 -8.121 2.922 1.00 71.75 560 TRP A N 1
ATOM 4484 C CA . TRP A 1 560 ? -17.048 -9.560 2.898 1.00 71.75 560 TRP A CA 1
ATOM 4485 C C . TRP A 1 560 ? -17.815 -10.016 1.672 1.00 71.75 560 TRP A C 1
ATOM 4487 O O . TRP A 1 560 ? -17.570 -11.110 1.174 1.00 71.75 560 TRP A O 1
ATOM 4497 N N . ALA A 1 561 ? -18.768 -9.210 1.220 1.00 67.06 561 ALA A N 1
ATOM 4498 C CA . ALA A 1 561 ? -19.601 -9.525 0.070 1.00 67.06 561 ALA A CA 1
ATOM 4499 C C . ALA A 1 561 ? -18.989 -9.014 -1.242 1.00 67.06 561 ALA A C 1
ATOM 4501 O O . ALA A 1 561 ? -19.411 -9.427 -2.320 1.00 67.06 561 ALA A O 1
ATOM 4502 N N . GLY A 1 562 ? -17.966 -8.158 -1.149 1.00 71.12 562 GLY A N 1
ATOM 4503 C CA . GLY A 1 562 ? -17.445 -7.389 -2.267 1.00 71.12 562 GLY A CA 1
ATOM 4504 C C . GLY A 1 562 ? -18.238 -6.092 -2.482 1.00 71.12 562 GLY A C 1
ATOM 4505 O O . GLY A 1 562 ? -19.228 -5.830 -1.795 1.00 71.12 562 GLY A O 1
ATOM 4506 N N . PRO A 1 563 ? -17.800 -5.255 -3.434 1.00 67.06 563 PRO A N 1
ATOM 4507 C CA . PRO A 1 563 ? -18.420 -3.956 -3.685 1.00 67.06 563 PRO A CA 1
ATOM 4508 C C . PRO A 1 563 ? -19.806 -4.035 -4.359 1.00 67.06 563 PRO A C 1
ATOM 4510 O O . PRO A 1 563 ? -20.538 -3.047 -4.342 1.00 67.06 563 PRO A O 1
ATOM 4513 N N . ASP A 1 564 ? -20.168 -5.188 -4.931 1.00 66.19 564 ASP A N 1
ATOM 4514 C CA . ASP A 1 564 ? -21.398 -5.393 -5.702 1.00 66.19 564 ASP A CA 1
ATOM 4515 C C . ASP A 1 564 ? -22.634 -5.619 -4.811 1.00 66.19 564 ASP A C 1
ATOM 4517 O O . ASP A 1 564 ? -22.651 -6.482 -3.927 1.00 66.19 564 ASP A O 1
ATOM 4521 N N . ARG A 1 565 ? -23.698 -4.853 -5.074 1.00 61.81 565 ARG A N 1
ATOM 4522 C CA . ARG A 1 565 ? -24.956 -4.874 -4.318 1.00 61.81 565 ARG A CA 1
ATOM 4523 C C . ARG A 1 565 ? -25.741 -6.160 -4.506 1.00 61.81 565 ARG A C 1
ATOM 4525 O O . ARG A 1 565 ? -26.316 -6.630 -3.528 1.00 61.81 565 ARG A O 1
ATOM 4532 N N . GLU A 1 566 ? -25.772 -6.724 -5.711 1.00 61.38 566 GLU A N 1
ATOM 4533 C CA . GLU A 1 566 ? -26.555 -7.939 -5.985 1.00 61.38 566 GLU A CA 1
ATOM 4534 C C . GLU A 1 566 ? -26.047 -9.103 -5.137 1.00 61.38 566 GLU A C 1
ATOM 4536 O O . GLU A 1 566 ? -26.822 -9.862 -4.559 1.00 61.38 566 GLU A O 1
ATOM 4541 N N . ARG A 1 567 ? -24.726 -9.174 -4.955 1.00 60.66 567 ARG A N 1
ATOM 4542 C CA . ARG A 1 567 ? -24.083 -10.181 -4.114 1.00 60.66 567 ARG A CA 1
ATOM 4543 C C . ARG A 1 567 ? -24.343 -9.962 -2.623 1.00 60.66 567 ARG A C 1
ATOM 4545 O O . ARG A 1 567 ? -24.547 -10.932 -1.895 1.00 60.66 567 ARG A O 1
ATOM 4552 N N . VAL A 1 568 ? -24.363 -8.707 -2.163 1.00 60.06 568 VAL A N 1
ATOM 4553 C CA . VAL A 1 568 ? -24.767 -8.356 -0.787 1.00 60.06 568 VAL A CA 1
ATOM 4554 C C . VAL A 1 568 ? -26.233 -8.743 -0.548 1.00 60.06 568 VAL A C 1
ATOM 4556 O O . VAL A 1 568 ? -26.541 -9.324 0.490 1.00 60.06 568 VAL A O 1
ATOM 4559 N N . GLY A 1 569 ? -27.125 -8.460 -1.504 1.00 57.47 569 GLY A N 1
ATOM 4560 C CA . GLY A 1 569 ? -28.546 -8.824 -1.457 1.00 57.47 569 GLY A CA 1
ATOM 4561 C C . GLY A 1 569 ? -28.764 -10.336 -1.427 1.00 57.47 569 GLY A C 1
ATOM 4562 O O . GLY A 1 569 ? -29.404 -10.839 -0.509 1.00 57.47 569 GLY A O 1
ATOM 4563 N N . ALA A 1 570 ? -28.118 -11.079 -2.328 1.00 58.72 570 ALA A N 1
ATOM 4564 C CA . ALA A 1 570 ? -28.190 -12.540 -2.362 1.00 58.72 570 ALA A CA 1
ATOM 4565 C C . ALA A 1 570 ? -27.715 -13.191 -1.047 1.00 58.72 570 ALA A C 1
ATOM 4567 O O . ALA A 1 570 ? -28.292 -14.178 -0.594 1.00 58.72 570 ALA A O 1
ATOM 4568 N N . LEU A 1 571 ? -26.691 -12.628 -0.391 1.00 56.97 571 LEU A N 1
ATOM 4569 C CA . LEU A 1 571 ? -26.246 -13.088 0.931 1.00 56.97 571 LEU A CA 1
ATOM 4570 C C . LEU A 1 571 ? -27.259 -12.790 2.048 1.00 56.97 571 LEU A C 1
ATOM 4572 O O . LEU A 1 571 ? -27.317 -13.555 3.010 1.00 56.97 571 LEU A O 1
ATOM 4576 N N . ARG A 1 572 ? -28.048 -11.711 1.944 1.00 57.59 572 ARG A N 1
ATOM 4577 C CA . ARG A 1 572 ? -29.155 -11.426 2.877 1.00 57.59 572 ARG A CA 1
ATOM 4578 C C . ARG A 1 572 ? -30.290 -12.432 2.706 1.00 57.59 572 ARG A C 1
ATOM 4580 O O . ARG A 1 572 ? -30.813 -12.916 3.706 1.00 57.59 572 ARG A O 1
ATOM 4587 N N . ASP A 1 573 ? -30.618 -12.779 1.465 1.00 50.38 573 ASP A N 1
ATOM 4588 C CA . ASP A 1 573 ? -31.719 -13.695 1.151 1.00 50.38 573 ASP A CA 1
ATOM 4589 C C . ASP A 1 573 ? -31.383 -15.157 1.499 1.00 50.38 573 ASP A C 1
ATOM 4591 O O . ASP A 1 573 ? -32.231 -15.875 2.027 1.00 50.38 573 ASP A O 1
ATOM 4595 N N . MET A 1 574 ? -30.126 -15.588 1.319 1.00 50.59 574 MET A N 1
ATOM 4596 C CA . MET A 1 574 ? -29.667 -16.922 1.745 1.00 50.59 574 MET A CA 1
ATOM 4597 C C . MET A 1 574 ? -29.601 -17.107 3.267 1.00 50.59 574 MET A C 1
ATOM 4599 O O . MET A 1 574 ? -29.504 -18.239 3.738 1.00 50.59 574 MET A O 1
ATOM 4603 N N . ALA A 1 575 ? -29.627 -16.028 4.054 1.00 48.62 575 ALA A N 1
ATOM 4604 C CA . ALA A 1 575 ? -29.487 -16.124 5.502 1.00 48.62 575 ALA A CA 1
ATOM 4605 C C . ALA A 1 575 ? -30.752 -16.669 6.195 1.00 48.62 575 ALA A C 1
ATOM 4607 O O . ALA A 1 575 ? -30.658 -17.082 7.344 1.00 48.62 575 ALA A O 1
ATOM 4608 N N . GLY A 1 576 ? -31.922 -16.686 5.540 1.00 41.16 576 GLY A N 1
ATOM 4609 C CA . GLY A 1 576 ? -33.148 -17.317 6.062 1.00 41.16 576 GLY A CA 1
ATOM 4610 C C . GLY A 1 576 ? -33.700 -16.740 7.380 1.00 41.16 576 GLY A C 1
ATOM 4611 O O . GLY A 1 576 ? -34.690 -17.245 7.904 1.00 41.16 576 GLY A O 1
ATOM 4612 N N . PHE A 1 577 ? -33.085 -15.690 7.933 1.00 46.59 577 PHE A N 1
ATOM 4613 C CA . PHE A 1 577 ? -33.514 -15.040 9.169 1.00 46.59 577 PHE A CA 1
ATOM 4614 C C . PHE A 1 577 ? -34.557 -13.957 8.874 1.00 46.59 577 PHE A C 1
ATOM 4616 O O . PHE A 1 577 ? -34.416 -13.176 7.932 1.00 46.59 577 PHE A O 1
ATOM 4623 N N . SER A 1 578 ? -35.580 -13.860 9.728 1.00 43.38 578 SER A N 1
ATOM 4624 C CA . SER A 1 578 ? -36.694 -12.908 9.599 1.00 43.38 578 SER A CA 1
ATOM 4625 C C . SER A 1 578 ? -36.274 -11.430 9.588 1.00 43.38 578 SER A C 1
ATOM 4627 O O . SER A 1 578 ? -37.076 -10.578 9.220 1.00 43.38 578 SER A O 1
ATOM 4629 N N . ASP A 1 579 ? -35.035 -11.118 9.988 1.00 52.69 579 ASP A N 1
ATOM 4630 C CA . ASP A 1 579 ? -34.486 -9.760 10.057 1.00 52.69 579 ASP A CA 1
ATOM 4631 C C . ASP A 1 579 ? -33.710 -9.319 8.793 1.00 52.69 579 ASP A C 1
ATOM 4633 O O . ASP A 1 579 ? -33.304 -8.160 8.724 1.00 52.69 579 ASP A O 1
ATOM 4637 N N . LYS A 1 580 ? -33.499 -10.203 7.796 1.00 52.28 580 LYS A N 1
ATOM 4638 C CA . LYS A 1 580 ? -32.703 -9.956 6.566 1.00 52.28 580 LYS A CA 1
ATOM 4639 C C . LYS A 1 580 ? -31.290 -9.384 6.815 1.00 52.28 580 LYS A C 1
ATOM 4641 O O . LYS A 1 580 ? -30.706 -8.743 5.933 1.00 52.28 580 LYS A O 1
ATOM 4646 N N . ARG A 1 581 ? -30.706 -9.598 8.001 1.00 55.84 581 ARG A N 1
ATOM 4647 C CA . ARG A 1 581 ? -29.375 -9.078 8.358 1.00 55.84 581 ARG A CA 1
ATOM 4648 C C . ARG A 1 581 ? -28.270 -10.029 7.897 1.00 55.84 581 ARG A C 1
ATOM 4650 O O . ARG A 1 581 ? -28.328 -11.233 8.137 1.00 55.84 581 ARG A O 1
ATOM 4657 N N . ILE A 1 582 ? -27.196 -9.478 7.322 1.00 56.25 582 ILE A N 1
ATOM 4658 C CA . ILE A 1 582 ? -25.952 -10.237 7.119 1.00 56.25 582 ILE A CA 1
ATOM 4659 C C . ILE A 1 582 ? -25.302 -10.415 8.488 1.00 56.25 582 ILE A C 1
ATOM 4661 O O . ILE A 1 582 ? -24.694 -9.490 9.024 1.00 56.25 582 ILE A O 1
ATOM 4665 N N . ARG A 1 583 ? -25.441 -11.603 9.074 1.00 59.22 583 ARG A N 1
ATOM 4666 C CA . ARG A 1 583 ? -24.724 -11.956 10.299 1.00 59.22 583 ARG A CA 1
ATOM 4667 C C . ARG A 1 583 ? -23.322 -12.405 9.931 1.00 59.22 583 ARG A C 1
ATOM 4669 O O . ARG A 1 583 ? -23.149 -13.354 9.173 1.00 59.22 583 ARG A O 1
ATOM 4676 N N . THR A 1 584 ? -22.315 -11.750 10.488 1.00 59.22 584 THR A N 1
ATOM 4677 C CA . THR A 1 584 ? -20.937 -12.233 10.411 1.00 59.22 584 THR A CA 1
ATOM 4678 C C . THR A 1 584 ? -20.763 -13.342 11.436 1.00 59.22 584 THR A C 1
ATOM 4680 O O . THR A 1 584 ? -20.859 -13.073 12.637 1.00 59.22 584 THR A O 1
ATOM 4683 N N . PRO A 1 585 ? -20.497 -14.587 11.023 1.00 65.12 585 PRO A N 1
ATOM 4684 C CA . PRO A 1 585 ? -20.140 -15.612 11.980 1.00 65.12 585 PRO A CA 1
ATOM 4685 C C . PRO A 1 585 ? -18.719 -15.325 12.472 1.00 65.12 585 PRO A C 1
ATOM 4687 O O . PRO A 1 585 ? -17.744 -15.535 11.751 1.00 65.12 585 PRO A O 1
ATOM 4690 N N . PHE A 1 586 ? -18.596 -14.825 13.699 1.00 74.88 586 PHE A N 1
ATOM 4691 C CA . PHE A 1 586 ? -17.326 -14.820 14.417 1.00 74.88 586 PHE A CA 1
ATOM 4692 C C . PHE A 1 586 ? -17.247 -16.112 15.222 1.00 74.88 586 PHE A C 1
ATOM 4694 O O . PHE A 1 586 ? -17.946 -16.215 16.233 1.00 74.88 586 PHE A O 1
ATOM 4701 N N . PRO A 1 587 ? -16.440 -17.104 14.803 1.00 81.44 587 PRO A N 1
ATOM 4702 C CA . PRO A 1 587 ? -16.322 -18.329 15.568 1.00 81.44 587 PRO A CA 1
ATOM 4703 C C . PRO A 1 587 ? -15.727 -18.003 16.941 1.00 81.44 587 PRO A C 1
ATOM 4705 O O . PRO A 1 587 ? -14.657 -17.392 17.051 1.00 81.44 587 PRO A O 1
ATOM 4708 N N . SER A 1 588 ? -16.429 -18.384 18.001 1.00 83.75 588 SER A N 1
ATOM 4709 C CA . SER A 1 588 ? -15.895 -18.335 19.356 1.00 83.75 588 SER A CA 1
ATOM 4710 C C . SER A 1 588 ? -14.752 -19.339 19.502 1.00 83.75 588 SER A C 1
ATOM 4712 O O . SER A 1 588 ? -14.642 -20.302 18.742 1.00 83.75 588 SER A O 1
ATOM 4714 N N . THR A 1 589 ? -13.904 -19.152 20.509 1.00 85.06 589 THR A N 1
ATOM 4715 C CA . THR A 1 589 ? -12.850 -20.123 20.839 1.00 85.06 589 THR A CA 1
ATOM 4716 C C . THR A 1 589 ? -13.421 -21.520 21.094 1.00 85.06 589 THR A C 1
ATOM 4718 O O . THR A 1 589 ? -12.820 -22.506 20.681 1.00 85.06 589 THR A O 1
ATOM 4721 N N . VAL A 1 590 ? -14.618 -21.604 21.685 1.00 86.44 590 VAL A N 1
ATOM 4722 C CA . VAL A 1 590 ? -15.354 -22.860 21.891 1.00 86.44 590 VAL A CA 1
ATOM 4723 C C . VAL A 1 590 ? -15.771 -23.485 20.560 1.00 86.44 590 VAL A C 1
ATOM 4725 O O . VAL A 1 590 ? -15.582 -24.681 20.372 1.00 86.44 590 VAL A O 1
ATOM 4728 N N . GLN A 1 591 ? -16.284 -22.694 19.612 1.00 86.06 591 GLN A N 1
ATOM 4729 C CA . GLN A 1 591 ? -16.656 -23.191 18.282 1.00 86.06 591 GLN A CA 1
ATOM 4730 C C . GLN A 1 591 ? -15.442 -23.702 17.500 1.00 86.06 591 GLN A C 1
ATOM 4732 O O . GLN A 1 591 ? -15.540 -24.732 16.840 1.00 86.06 591 GLN A O 1
ATOM 4737 N N . VAL A 1 592 ? -14.296 -23.021 17.601 1.00 88.00 592 VAL A N 1
ATOM 4738 C CA . VAL A 1 592 ? -13.041 -23.489 16.989 1.00 88.00 592 VAL A CA 1
ATOM 4739 C C . VAL A 1 592 ? -12.565 -24.784 17.653 1.00 88.00 592 VAL A C 1
ATOM 4741 O O . VAL A 1 592 ? -12.233 -25.738 16.958 1.00 88.00 592 VAL A O 1
ATOM 4744 N N . ALA A 1 593 ? -12.586 -24.862 18.987 1.00 90.44 593 ALA A N 1
ATOM 4745 C CA . ALA A 1 593 ? -12.196 -26.072 19.716 1.00 90.44 593 ALA A CA 1
ATOM 4746 C C . ALA A 1 593 ? -13.114 -27.269 19.404 1.00 90.44 593 ALA A C 1
ATOM 4748 O O . ALA A 1 593 ? -12.648 -28.402 19.306 1.00 90.44 593 ALA A O 1
ATOM 4749 N N . ALA A 1 594 ? -14.408 -27.016 19.199 1.00 92.25 594 ALA A N 1
ATOM 4750 C CA . ALA A 1 594 ? -15.404 -28.022 18.848 1.00 92.25 594 ALA A CA 1
ATOM 4751 C C . ALA A 1 594 ? -15.526 -28.269 17.334 1.00 92.25 594 ALA A C 1
ATOM 4753 O O . ALA A 1 594 ? -16.405 -29.024 16.923 1.00 92.25 594 ALA A O 1
ATOM 4754 N N . GLN A 1 595 ? -14.679 -27.667 16.489 1.00 91.75 595 GLN A N 1
ATOM 4755 C CA . GLN A 1 595 ? -14.855 -27.689 15.032 1.00 91.75 595 GLN A CA 1
ATOM 4756 C C . GLN A 1 595 ? -14.970 -29.110 14.474 1.00 91.75 595 GLN A C 1
ATOM 4758 O O . GLN A 1 595 ? -15.860 -29.375 13.673 1.00 91.75 595 GLN A O 1
ATOM 4763 N N . ARG A 1 596 ? -14.111 -30.034 14.924 1.00 91.38 596 ARG A N 1
ATOM 4764 C CA . ARG A 1 596 ? -14.160 -31.437 14.489 1.00 91.38 596 ARG A CA 1
ATOM 4765 C C . ARG A 1 596 ? -15.496 -32.090 14.839 1.00 91.38 596 ARG A C 1
ATOM 4767 O O . ARG A 1 596 ? -16.130 -32.657 13.964 1.00 91.38 596 ARG A O 1
ATOM 4774 N N . PHE A 1 597 ? -15.942 -31.936 16.085 1.00 91.94 597 PHE A N 1
ATOM 4775 C CA . PHE A 1 597 ? -17.236 -32.448 16.532 1.00 91.94 597 PHE A CA 1
ATOM 4776 C C . PHE A 1 597 ? -18.389 -31.864 15.705 1.00 91.94 597 PHE A C 1
ATOM 4778 O O . PHE A 1 597 ? -19.262 -32.603 15.271 1.00 91.94 597 PHE A O 1
ATOM 4785 N N . LEU A 1 598 ? -18.373 -30.556 15.432 1.00 88.62 598 LEU A N 1
ATOM 4786 C CA . LEU A 1 598 ? -19.392 -29.906 14.602 1.00 88.62 598 LEU A CA 1
ATOM 4787 C C . LEU A 1 598 ? -19.385 -30.426 13.158 1.00 88.62 598 LEU A C 1
ATOM 4789 O O . LEU A 1 598 ? -20.454 -30.624 12.586 1.00 88.62 598 LEU A O 1
ATOM 4793 N N . CYS A 1 599 ? -18.207 -30.670 12.575 1.00 89.19 599 CYS A N 1
ATOM 4794 C CA . CYS A 1 599 ? -18.082 -31.287 11.254 1.00 89.19 599 CYS A CA 1
ATOM 4795 C C . CYS A 1 599 ? -18.620 -32.723 11.244 1.00 89.19 599 CYS A C 1
ATOM 4797 O O . CYS A 1 599 ? -19.340 -33.083 10.317 1.00 89.19 599 CYS A O 1
ATOM 4799 N N . ASP A 1 600 ? -18.322 -33.511 12.278 1.00 90.06 600 ASP A N 1
ATOM 4800 C CA . ASP A 1 600 ? -18.805 -34.887 12.410 1.00 90.06 600 ASP A CA 1
ATOM 4801 C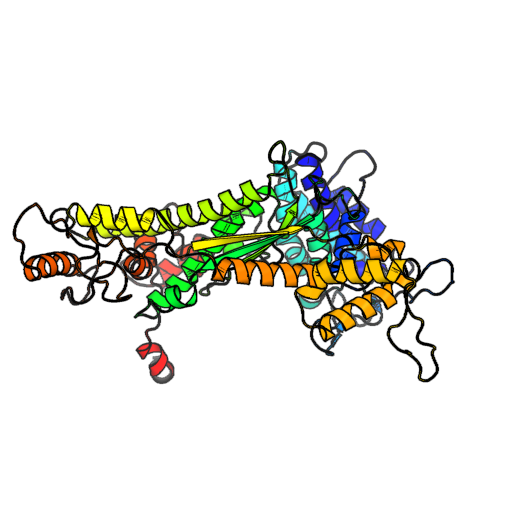 C . ASP A 1 600 ? -20.333 -34.919 12.595 1.00 90.06 600 ASP A C 1
ATOM 4803 O O . ASP A 1 600 ? -21.015 -35.735 11.982 1.00 90.06 600 ASP A O 1
ATOM 4807 N N . VAL A 1 601 ? -20.902 -34.004 13.387 1.00 88.25 601 VAL A N 1
ATOM 4808 C CA . VAL A 1 601 ? -22.361 -33.853 13.517 1.00 88.25 601 VAL A CA 1
ATOM 4809 C C . VAL A 1 601 ? -22.978 -33.468 12.174 1.00 88.25 601 VAL A C 1
ATOM 4811 O O . VAL A 1 601 ? -23.924 -34.113 11.744 1.00 88.25 601 VAL A O 1
ATOM 4814 N N . ALA A 1 602 ? -22.428 -32.474 11.474 1.00 85.88 602 ALA A N 1
ATOM 4815 C CA . ALA A 1 602 ? -22.955 -32.052 10.177 1.00 85.88 602 ALA A CA 1
ATOM 4816 C C . ALA A 1 602 ? -22.897 -33.170 9.122 1.00 85.88 602 ALA A C 1
ATOM 4818 O O . ALA A 1 602 ? -23.825 -33.302 8.334 1.00 85.88 602 ALA A O 1
ATOM 4819 N N . ALA A 1 603 ? -21.841 -33.989 9.121 1.00 84.25 603 ALA A N 1
ATOM 4820 C CA . ALA A 1 603 ? -21.699 -35.117 8.200 1.00 84.25 603 ALA A CA 1
ATOM 4821 C C . ALA A 1 603 ? -22.657 -36.284 8.505 1.00 84.25 603 ALA A C 1
ATOM 4823 O O . ALA A 1 603 ? -22.983 -37.045 7.601 1.00 84.25 603 ALA A O 1
ATOM 4824 N N . ASN A 1 604 ? -23.089 -36.430 9.762 1.00 80.00 604 ASN A N 1
ATOM 4825 C CA . ASN A 1 604 ? -23.984 -37.504 10.207 1.00 80.00 604 ASN A CA 1
ATOM 4826 C C . ASN A 1 604 ? -25.472 -37.101 10.239 1.00 80.00 604 ASN A C 1
ATOM 4828 O O . ASN A 1 604 ? -26.315 -37.954 10.494 1.00 80.00 604 ASN A O 1
ATOM 4832 N N . TYR A 1 605 ? -25.794 -35.825 10.010 1.00 66.94 605 TYR A N 1
ATOM 4833 C CA . TYR A 1 605 ? -27.157 -35.273 10.043 1.00 66.94 605 TYR A CA 1
ATOM 4834 C C . TYR A 1 605 ? -27.562 -34.642 8.694 1.00 66.94 605 TYR A C 1
ATOM 4836 O O . TYR A 1 605 ? -28.275 -33.644 8.658 1.00 66.94 605 TYR A O 1
ATOM 4844 N N . THR A 1 606 ? -27.089 -35.197 7.575 1.00 53.03 606 THR A N 1
ATOM 4845 C CA . THR A 1 606 ? -27.446 -34.775 6.205 1.00 53.03 606 THR A CA 1
ATOM 4846 C C . THR A 1 606 ? -28.745 -35.395 5.658 1.00 53.03 606 THR A C 1
ATOM 4848 O O . THR A 1 606 ? -28.924 -35.396 4.441 1.00 53.03 606 THR A O 1
ATOM 4851 N N . ASP A 1 607 ? -29.643 -35.871 6.528 1.00 45.59 607 ASP A N 1
ATOM 4852 C CA . ASP A 1 607 ? -31.024 -36.255 6.171 1.00 45.59 607 ASP A CA 1
ATOM 4853 C C . ASP A 1 607 ? -32.022 -35.117 6.431 1.00 45.59 607 ASP A C 1
ATOM 4855 O O . ASP A 1 607 ? -32.031 -34.573 7.565 1.00 45.59 607 ASP A O 1
#

Secondary structure (DSSP, 8-state):
--HHHHHHHHHHHHHSS-TTTTGGGSTTS--HHHHHHHHHHHHS--SS-----HHHHHHHHHHHS------GGGS-------TTT--EEE-TTSS-EEEPPPGGG-SS--HHHHHHHHHHHHHHHHHHHTTT--GGG--HHHHHHHHHHHHHHHHHHHHHHH--HHHHHH-BS-TTSTTSBHHHHHHHHHHTTT--S---TT-TTSTT-EEEEEEEEE-HHHHHHS-SSHHHHHHHHHHHHHHHHHHHHHHHHHH-GGGEEES--TT-HHHHHHHHHH-GGGSPTT-----SS--S-SEEEEEEE---SSSSS--HHHHHHHHHHHHHHHHHHHHHHHHHHHHHHS-HHHHHHHHHHHHHHHHHS-SSEEEEEEEE-PPPPPPSS---SS-SSTT---PPPPHHHHHHHHHHHHHTGGGS-HHHHHHHHHHHHHHHHHHHHHHTTSGGGHHHHHHHHHHHHHHHHHHSPPPPSS-GGG-SSB-TTTSSSBPSS-----SS---HHHHHHHHHHHHTSTTT-TTS-------HHHHHHHHHHHHHHT---TTS--TTHHHHH-S-HHHHHHHHHTT--TT---------HHHHHTHHHHHHHHHH---

Sequence (607 aa):
MNEKAFWEQKIIQILHDPPAKPYFLRPHSGGHKKLTLQLLDIVLPQEGPRSLQTIPDRLATGADRPLLTLPSREGYWLGNQYFHKDPLVTHPLCRSSLQLPHPGGVPKIAGEDIDDLARWQKEAARLLAEVEAAVGDARPEELKKTFFAFWRKYRDELVRQGGNELLWQLMPADSRSPNHSIWDHTRMAAALAFVQEKITPGREQDRLYPWLFSFSLRPVQEFLQEARKSQDLWTGSMLLAELTLAAMEPIIRRYGPDVIVYPDLRGNPRADIWLHGYDPSLLPRGKASATRAAVIPHTFVAILPRGQGKDFFDSLENLGRATCEAVHTAWKELAGAVRGWMEEVTDAKVRGSGWDRLWQHAGAACPLEPTWVALPWPALEHQQEYYWPGGALPFQETRQPSARDRAVLERRRALLGEWMDSASWASYEYTLSVFARTNSGLLLHSGFCYAPAHHKLKAAHGMRRRLMTLPEPTPADLSFEKCSLCHTRAALGNSDLGQGTGDCESIREQVRKLWQKRELDPEETGSERLCAVCATKRFLVRADSEKDDTQQPNRFNRVWAGPDRERVGALRDMAGFSDKRIRTPFPSTVQVAAQRFLCDVAANYTD